Protein AF-A0A962WLV0-F1 (afdb_monomer_lite)

Foldseek 3Di:
DDDDDDDPPPPPVVVVVVVVVVVVVVVVVVPPDPPPPPPVVLVVLQVVLQVVLLVLQLVCQLCCCPPPNVQAAGQAGFAADQFQCLQGDPAADPPPWKGKWFHSCVNSVHPQRAGSQRHGKIKIAFPQRHPPPHDDDDALPGDGQADEPNAGFGMKIKHLPHADVPQPLPDRRQLLSRHFDPSRDPDRRYHYCPGPPMHMDTHHSLNSNLSRLVSLQVQLLVLQVLVCVQQVNDGFAADALVCLPDAGDPPDFKHFFFEDDDPVPDQDWHWFAKWKKWFKDQKDKDWPCVDPQNDPVNCVPPCNDDPPTDIDTDGDTKGKGADDLPDPDDFHQRIWIWTWDWDADPNWIKIKIKIWTATQGPSPFDFDFFDLRHQGKTKTFDAQFDDDPPAARIKIKMWMDTPPDDIIIMIMGDHRPMGTIIIIGNGRDGQYVVSVSGRPNCVRSPVSSQKMKGFADPPPVDAAAFEWEQDPVRDIDTPAHAGMKIKRWRDDPDDRDSCVLQVPPQLVCCRVHVPGHRYPYRSDPPISMDMDGSGGDD

Secondary structure (DSSP, 8-state):
---PPPPTTSHHHHHHHHHHHHHHHHHHHHS-------HHHHHHHHHHHHHHHHHHHHHHHHHHHHHT-TTS-TT-BPPPBSSTT-PPPSS--SSSS-EEEE--TTTTT----B-TTSPBPEEEE-GGGBSSS--SPPSTT----EEETTEEEEEEEEE--SPPTT-----TT-GGGT--GGGGSS-SSEE-TTSTT-EEEEEEHHHHHHHHHHHHHHHHHHHHHHHHHHTTT----BB-TT-TTS--BTT--EEEPPEE---SS-PPPEEEE-EEEEEEES-EEEE-TT-GGG-HHHHHHSTT--TT-PPP---SEEEEEE--TT--SSP-EEEEEEEEEEEEETTEEEEEEEEEEEE-SSS---EEPPPTTSS--EEEEEE-----TT--SEEEEEEEEETTS--EEEEEE--TT-EEEEEEE---PPEETTTTSS-HHHHHTTGGGTEEEEE----TTS--EEEEEE-TTS-EEEEEEEEEEEEEPPPPTTS---GGGG--HHHHHHHHHSSSPEE-S-SSTT---EEEEEEE--

Radius of gyration: 35.94 Å; chains: 1; bounding box: 141×57×92 Å

pLDDT: mean 72.16, std 17.82, range [29.64, 98.56]

Structure (mmCIF, N/CA/C/O backbone):
data_AF-A0A962WLV0-F1
#
_entry.id   AF-A0A962WLV0-F1
#
loop_
_atom_site.group_PDB
_atom_site.id
_atom_site.type_symbol
_atom_site.label_atom_id
_atom_site.label_alt_id
_atom_site.label_comp_id
_atom_site.label_asym_id
_atom_site.label_entity_id
_atom_site.label_seq_id
_atom_site.pdbx_PDB_ins_code
_atom_site.Cartn_x
_atom_site.Cartn_y
_atom_site.Cartn_z
_atom_site.occupancy
_atom_site.B_iso_or_equiv
_atom_site.auth_seq_id
_atom_site.auth_comp_id
_atom_site.auth_asym_id
_atom_site.auth_atom_id
_atom_site.pdbx_PDB_model_num
ATOM 1 N N . MET A 1 1 ? -96.298 24.823 37.515 1.00 37.72 1 MET A N 1
ATOM 2 C CA . MET A 1 1 ? -94.835 25.020 37.601 1.00 37.72 1 MET A CA 1
ATOM 3 C C . MET A 1 1 ? -94.176 23.671 37.362 1.00 37.72 1 MET A C 1
ATOM 5 O O . MET A 1 1 ? -94.519 22.716 38.044 1.00 37.72 1 MET A O 1
ATOM 9 N N . HIS A 1 2 ? -93.365 23.576 36.307 1.00 39.84 2 HIS A N 1
ATOM 10 C CA . HIS A 1 2 ? -92.730 22.348 35.822 1.00 39.84 2 HIS A CA 1
ATOM 11 C C . HIS A 1 2 ? -91.568 21.907 36.724 1.00 39.84 2 HIS A C 1
ATOM 13 O O . HIS A 1 2 ? -90.674 22.705 36.993 1.00 39.84 2 HIS A O 1
ATOM 19 N N . HIS A 1 3 ? -91.525 20.621 37.076 1.00 43.03 3 HIS A N 1
ATOM 20 C CA . HIS A 1 3 ? -90.285 19.920 37.406 1.00 43.03 3 HIS A CA 1
ATOM 21 C C . HIS A 1 3 ? -90.037 18.850 36.340 1.00 43.03 3 HIS A C 1
ATOM 23 O O . HIS A 1 3 ? -90.835 17.927 36.188 1.00 43.03 3 HIS A O 1
ATOM 29 N N . SER A 1 4 ? -88.936 18.993 35.603 1.00 46.16 4 SER A N 1
ATOM 30 C CA . SER A 1 4 ? -88.392 17.963 34.713 1.00 46.16 4 SER A CA 1
ATOM 31 C C . SER A 1 4 ? -87.218 17.273 35.418 1.00 46.16 4 SER A C 1
ATOM 33 O O . SER A 1 4 ? -86.371 17.979 35.970 1.00 46.16 4 SER A O 1
ATOM 35 N N . PRO A 1 5 ? -87.122 15.931 35.409 1.00 50.53 5 PRO A N 1
ATOM 36 C CA . PRO A 1 5 ? -85.975 15.225 35.963 1.00 50.53 5 PRO A CA 1
ATOM 37 C C . PRO A 1 5 ? -84.824 15.154 34.948 1.00 50.53 5 PRO A C 1
ATOM 39 O O . PRO A 1 5 ? -85.026 14.975 33.746 1.00 50.53 5 PRO A O 1
ATOM 42 N N . LEU A 1 6 ? -83.600 15.296 35.458 1.00 47.72 6 LEU A N 1
ATOM 43 C CA . LEU A 1 6 ? -82.354 15.182 34.704 1.00 47.72 6 LEU A CA 1
ATOM 44 C C . LEU A 1 6 ? -82.107 13.728 34.265 1.00 47.72 6 LEU A C 1
ATOM 46 O O . LEU A 1 6 ? -82.227 12.783 35.041 1.00 47.72 6 LEU A O 1
ATOM 50 N N . SER A 1 7 ? -81.767 13.585 32.986 1.00 49.84 7 SER A N 1
ATOM 51 C CA . SER A 1 7 ? -81.626 12.334 32.241 1.00 49.84 7 SER A CA 1
ATOM 52 C C . SER A 1 7 ? -80.330 11.568 32.553 1.00 49.84 7 SER A C 1
ATOM 54 O O . SER A 1 7 ? -79.231 12.123 32.573 1.00 49.84 7 SER A O 1
ATOM 56 N N . ALA A 1 8 ? -80.471 10.250 32.713 1.00 51.59 8 ALA A N 1
ATOM 57 C CA . ALA A 1 8 ? -79.469 9.243 33.074 1.00 51.59 8 ALA A CA 1
ATOM 58 C C . ALA A 1 8 ? -78.429 8.905 31.975 1.00 51.59 8 ALA A C 1
ATOM 60 O O . ALA A 1 8 ? -78.075 7.742 31.785 1.00 51.59 8 ALA A O 1
ATOM 61 N N . HIS A 1 9 ? -77.932 9.898 31.231 1.00 48.56 9 HIS A N 1
ATOM 62 C CA . HIS A 1 9 ? -76.993 9.675 30.115 1.00 48.56 9 HIS A CA 1
ATOM 63 C C . HIS A 1 9 ? -75.523 9.987 30.457 1.00 48.56 9 HIS A C 1
ATOM 65 O O . HIS A 1 9 ? -74.628 9.588 29.717 1.00 48.56 9 HIS A O 1
ATOM 71 N N . ALA A 1 10 ? -75.239 10.610 31.607 1.00 49.09 10 ALA A N 1
ATOM 72 C CA . ALA A 1 10 ? -73.872 10.980 32.000 1.00 49.09 10 ALA A CA 1
ATOM 73 C C . ALA A 1 10 ? -73.037 9.827 32.611 1.00 49.09 10 ALA A C 1
ATOM 75 O O . ALA A 1 10 ? -71.811 9.886 32.591 1.00 49.09 10 ALA A O 1
ATOM 76 N N . CYS A 1 11 ? -73.659 8.752 33.115 1.00 50.78 11 CYS A N 1
ATOM 77 C CA . CYS A 1 11 ? -72.945 7.676 33.833 1.00 50.78 11 CYS A CA 1
ATOM 78 C C . CYS A 1 11 ? -72.419 6.526 32.951 1.00 50.78 11 CYS A C 1
ATOM 80 O O . CYS A 1 11 ? -71.565 5.763 33.394 1.00 50.78 11 CYS A O 1
ATOM 82 N N . ARG A 1 12 ? -72.885 6.373 31.703 1.00 54.31 12 ARG A N 1
ATOM 83 C CA . ARG A 1 12 ? -72.469 5.240 30.845 1.00 54.31 12 ARG A CA 1
ATOM 84 C C . ARG A 1 12 ? -71.180 5.498 30.055 1.00 54.31 12 ARG A C 1
ATOM 86 O O . ARG A 1 12 ? -70.466 4.550 29.747 1.00 54.31 12 ARG A O 1
ATOM 93 N N . GLY A 1 13 ? -70.843 6.761 29.783 1.00 54.50 13 GLY A N 1
ATOM 94 C CA . GLY A 1 13 ? -69.621 7.127 29.052 1.00 54.50 13 GLY A CA 1
ATOM 95 C C . GLY A 1 13 ? -68.336 6.997 29.879 1.00 54.50 13 GLY A C 1
ATOM 96 O O . GLY A 1 13 ? -67.301 6.602 29.349 1.00 54.50 13 GLY A O 1
ATOM 97 N N . GLN A 1 14 ? -68.398 7.263 31.189 1.00 61.84 14 GLN A N 1
ATOM 98 C CA . GLN A 1 14 ? -67.221 7.215 32.068 1.00 61.84 14 GLN A CA 1
ATOM 99 C C . GLN A 1 14 ? -66.758 5.783 32.365 1.00 61.84 14 GLN A C 1
ATOM 101 O O . GLN A 1 14 ? -65.557 5.522 32.387 1.00 61.84 14 GLN A O 1
ATOM 106 N N . ALA A 1 15 ? -67.692 4.839 32.521 1.00 68.00 15 ALA A N 1
ATOM 107 C CA . ALA A 1 15 ? -67.359 3.432 32.744 1.00 68.00 15 ALA A CA 1
ATOM 108 C C . ALA A 1 15 ? -66.687 2.795 31.514 1.00 68.00 15 ALA A C 1
ATOM 110 O O . ALA A 1 15 ? -65.718 2.051 31.654 1.00 68.00 15 ALA A O 1
ATOM 111 N N . ALA A 1 16 ? -67.153 3.135 30.307 1.00 68.06 16 ALA A N 1
ATOM 112 C CA . ALA A 1 16 ? -66.555 2.652 29.065 1.00 68.06 16 ALA A CA 1
ATOM 113 C C . ALA A 1 16 ? -65.140 3.214 28.851 1.00 68.06 16 ALA A C 1
ATOM 115 O O . ALA A 1 16 ? -64.241 2.469 28.469 1.00 68.06 16 ALA A O 1
ATOM 116 N N . LEU A 1 17 ? -64.916 4.499 29.156 1.00 75.50 17 LEU A N 1
ATOM 117 C CA . LEU A 1 17 ? -63.596 5.124 29.041 1.00 75.50 17 LEU A CA 1
ATOM 118 C C . LEU A 1 17 ? -62.597 4.553 30.063 1.00 75.50 17 LEU A C 1
ATOM 120 O O . LEU A 1 17 ? -61.450 4.280 29.716 1.00 75.50 17 LEU A O 1
ATOM 124 N N . ALA A 1 18 ? -63.037 4.314 31.303 1.00 77.19 18 ALA A N 1
ATOM 125 C CA . ALA A 1 18 ? -62.211 3.695 32.340 1.00 77.19 18 ALA A CA 1
ATOM 126 C C . ALA A 1 18 ? -61.828 2.246 31.996 1.00 77.19 18 ALA A C 1
ATOM 128 O O . ALA A 1 18 ? -60.686 1.836 32.217 1.00 77.19 18 ALA A O 1
ATOM 129 N N . LEU A 1 19 ? -62.752 1.481 31.404 1.00 79.12 19 LEU A N 1
ATOM 130 C CA . LEU A 1 19 ? -62.482 0.124 30.928 1.00 79.12 19 LEU A CA 1
ATOM 131 C C . LEU A 1 19 ? -61.497 0.116 29.745 1.00 79.12 19 LEU A C 1
ATOM 133 O O . LEU A 1 19 ? -60.598 -0.717 29.689 1.00 79.12 19 LEU A O 1
ATOM 137 N N . LEU A 1 20 ? -61.616 1.073 28.821 1.00 80.25 20 LEU A N 1
ATOM 138 C CA . LEU A 1 20 ? -60.712 1.177 27.673 1.00 80.25 20 LEU A CA 1
ATOM 139 C C . LEU A 1 20 ? -59.297 1.596 28.096 1.00 80.25 20 LEU A C 1
ATOM 141 O O . LEU A 1 20 ? -58.317 1.053 27.596 1.00 80.25 20 LEU A O 1
ATOM 145 N N . LEU A 1 21 ? -59.178 2.513 29.061 1.00 80.94 21 LEU A N 1
ATOM 146 C CA . LEU A 1 21 ? -57.889 2.936 29.616 1.00 80.94 21 LEU A CA 1
ATOM 147 C C . LEU A 1 21 ? -57.216 1.831 30.438 1.00 80.94 21 LEU A C 1
ATOM 149 O O . LEU A 1 21 ? -55.998 1.683 30.365 1.00 80.94 21 LEU A O 1
ATOM 153 N N . THR A 1 22 ? -57.980 1.021 31.176 1.00 79.31 22 THR A N 1
ATOM 154 C CA . THR A 1 22 ? -57.431 -0.133 31.908 1.00 79.31 22 THR A CA 1
ATOM 155 C C . THR A 1 22 ? -57.009 -1.257 30.966 1.00 79.31 22 THR A C 1
ATOM 157 O O . THR A 1 22 ? -55.939 -1.828 31.162 1.00 79.31 22 THR A O 1
ATOM 160 N N . LEU A 1 23 ? -57.766 -1.520 29.896 1.00 78.25 23 LEU A N 1
ATOM 161 C CA . LEU A 1 23 ? -57.379 -2.476 28.854 1.00 78.25 23 LEU A CA 1
ATOM 162 C C . LEU A 1 23 ? -56.144 -2.009 28.066 1.00 78.25 23 LEU A C 1
ATOM 164 O O . LEU A 1 23 ? -55.234 -2.804 27.839 1.00 78.25 23 LEU A O 1
ATOM 168 N N . CYS A 1 24 ? -56.052 -0.722 27.716 1.00 74.62 24 CYS A N 1
ATOM 169 C CA . CYS A 1 24 ? -54.856 -0.155 27.085 1.00 74.62 24 CYS A CA 1
ATOM 170 C C . CYS A 1 24 ? -53.642 -0.160 28.030 1.00 74.62 24 CYS A C 1
ATOM 172 O O . CYS A 1 24 ? -52.539 -0.503 27.608 1.00 74.62 24 CYS A O 1
ATOM 174 N N . GLY A 1 25 ? -53.833 0.157 29.314 1.00 72.00 25 GLY A N 1
ATOM 175 C CA . GLY A 1 25 ? -52.780 0.078 30.331 1.00 72.00 25 GLY A CA 1
ATOM 176 C C . GLY A 1 25 ? -52.284 -1.352 30.569 1.00 72.00 25 GLY A C 1
ATOM 177 O O . GLY A 1 25 ? -51.081 -1.573 30.700 1.00 72.00 25 GLY A O 1
ATOM 178 N N . ALA A 1 26 ? -53.184 -2.339 30.547 1.00 70.12 26 ALA A N 1
ATOM 179 C CA . ALA A 1 26 ? -52.838 -3.756 30.640 1.00 70.12 26 ALA A CA 1
ATOM 180 C C . ALA A 1 26 ? -52.124 -4.269 29.374 1.00 70.12 26 ALA A C 1
ATOM 182 O O . ALA A 1 26 ? -51.182 -5.054 29.481 1.00 70.12 26 ALA A O 1
ATOM 183 N N . ALA A 1 27 ? -52.499 -3.782 28.186 1.00 68.50 27 ALA A N 1
ATOM 184 C CA . ALA A 1 27 ? -51.814 -4.102 26.932 1.00 68.50 27 ALA A CA 1
ATOM 185 C C . ALA A 1 27 ? -50.368 -3.566 26.897 1.00 68.50 27 ALA A C 1
ATOM 187 O O . ALA A 1 27 ? -49.474 -4.244 26.395 1.00 68.50 27 ALA A O 1
ATOM 188 N N . LEU A 1 28 ? -50.105 -2.402 27.504 1.00 64.44 28 LEU A N 1
ATOM 189 C CA . LEU A 1 28 ? -48.751 -1.855 27.687 1.00 64.44 28 LEU A CA 1
ATOM 190 C C . LEU A 1 28 ? -47.874 -2.697 28.634 1.00 64.44 28 LEU A C 1
ATOM 192 O O . LEU A 1 28 ? -46.655 -2.708 28.479 1.00 64.44 28 LEU A O 1
ATOM 196 N N . LEU A 1 29 ? -48.470 -3.437 29.578 1.00 63.16 29 LEU A N 1
ATOM 197 C CA . LEU A 1 29 ? -47.759 -4.377 30.462 1.00 63.16 29 LEU A CA 1
ATOM 198 C C . LEU A 1 29 ? -47.450 -5.727 29.790 1.00 63.16 29 LEU A C 1
ATOM 200 O O . LEU A 1 29 ? -46.587 -6.458 30.277 1.00 63.16 29 LEU A O 1
ATOM 204 N N . LEU A 1 30 ? -48.141 -6.038 28.689 1.00 61.53 30 LEU A N 1
ATOM 205 C CA . LEU A 1 30 ? -47.945 -7.228 27.854 1.00 61.53 30 LEU A CA 1
ATOM 206 C C . LEU A 1 30 ? -47.001 -6.978 26.669 1.00 61.53 30 LEU A C 1
ATOM 208 O O . LEU A 1 30 ? -46.592 -7.933 26.008 1.00 61.53 30 LEU A O 1
ATOM 212 N N . LEU A 1 31 ? -46.623 -5.720 26.405 1.00 63.72 31 LEU A N 1
ATOM 213 C CA . LEU A 1 31 ? -45.513 -5.432 25.504 1.00 63.72 31 LEU A CA 1
ATOM 214 C C . LEU A 1 31 ? -44.253 -6.104 26.065 1.00 63.72 31 LEU A C 1
ATOM 216 O O . LEU A 1 31 ? -43.984 -5.982 27.266 1.00 63.72 31 LEU A O 1
ATOM 220 N N . PRO A 1 32 ? -43.461 -6.803 25.234 1.00 50.47 32 PRO A N 1
ATOM 221 C CA . PRO A 1 32 ? -42.192 -7.346 25.680 1.00 50.47 32 PRO A CA 1
ATOM 222 C C . PRO A 1 32 ? -41.352 -6.192 26.227 1.00 50.47 32 PRO A C 1
ATOM 224 O O . PRO A 1 32 ? -40.926 -5.305 25.486 1.00 50.47 32 PRO A O 1
ATOM 227 N N . ARG A 1 33 ? -41.127 -6.185 27.547 1.00 55.44 33 ARG A N 1
ATOM 228 C CA . ARG A 1 33 ? -40.109 -5.324 28.157 1.00 55.44 33 ARG A CA 1
ATOM 229 C C . ARG A 1 33 ? -38.810 -5.600 27.401 1.00 55.44 33 ARG A C 1
ATOM 231 O O . ARG A 1 33 ? -38.558 -6.786 27.153 1.00 55.44 33 ARG A O 1
ATOM 238 N N . PRO A 1 34 ? -38.000 -4.586 27.028 1.00 52.34 34 PRO A N 1
ATOM 239 C CA . PRO A 1 34 ? -36.676 -4.848 26.484 1.00 52.34 34 PRO A CA 1
ATOM 240 C C . PRO A 1 34 ? -36.001 -5.751 27.499 1.00 52.34 34 PRO A C 1
ATOM 242 O O . PRO A 1 34 ? -35.768 -5.359 28.643 1.00 52.34 34 PRO A O 1
ATOM 245 N N . SER A 1 35 ? -35.862 -7.022 27.132 1.00 49.97 35 SER A N 1
ATOM 246 C CA . SER A 1 35 ? -35.383 -8.016 28.065 1.00 49.97 35 SER A CA 1
ATOM 247 C C . SER A 1 35 ? -34.015 -7.522 28.495 1.00 49.97 35 SER A C 1
ATOM 249 O O . SER A 1 35 ? -33.242 -7.070 27.643 1.00 49.97 35 SER A O 1
ATOM 251 N N . ALA A 1 36 ? -33.728 -7.575 29.795 1.00 55.38 36 ALA A N 1
ATOM 252 C CA . ALA A 1 36 ? -32.352 -7.650 30.240 1.00 55.38 36 ALA A CA 1
ATOM 253 C C . ALA A 1 36 ? -31.774 -8.856 29.498 1.00 55.38 36 ALA A C 1
ATOM 255 O O . ALA A 1 36 ? -32.025 -10.009 29.845 1.00 55.38 36 ALA A O 1
ATOM 256 N N . GLN A 1 37 ? -31.178 -8.587 28.343 1.00 62.06 37 GLN A N 1
ATOM 257 C CA . GLN A 1 37 ? -30.605 -9.609 27.503 1.00 62.06 37 GLN A CA 1
ATOM 258 C C . GLN A 1 37 ? -29.544 -10.263 28.361 1.00 62.06 37 GLN A C 1
ATOM 260 O O . GLN A 1 37 ? -28.752 -9.563 28.993 1.00 62.06 37 GLN A O 1
ATOM 265 N N . GLY A 1 38 ? -29.573 -11.594 28.431 1.00 73.06 38 GLY A N 1
ATOM 266 C CA . GLY A 1 38 ? -28.590 -12.321 29.218 1.00 73.06 38 GLY A CA 1
ATOM 267 C C . GLY A 1 38 ? -27.175 -11.851 28.852 1.00 73.06 38 GLY A C 1
ATOM 268 O O . GLY A 1 38 ? -26.942 -11.473 27.698 1.00 73.06 38 GLY A O 1
ATOM 269 N N . PRO A 1 39 ? -26.225 -11.876 29.799 1.00 81.19 39 PRO A N 1
ATOM 270 C CA . PRO A 1 39 ? -24.886 -11.305 29.624 1.00 81.19 39 PRO A CA 1
ATOM 271 C C . PRO A 1 39 ? -24.182 -11.773 28.339 1.00 81.19 39 PRO A C 1
ATOM 273 O O . PRO A 1 39 ? -23.477 -10.994 27.706 1.00 81.19 39 PRO A O 1
ATOM 276 N N . ALA A 1 40 ? -24.448 -13.000 27.879 1.00 85.50 40 ALA A N 1
ATOM 277 C CA . ALA A 1 40 ? -23.932 -13.528 26.615 1.00 85.50 40 ALA A CA 1
ATOM 278 C C . ALA A 1 40 ? -24.432 -12.779 25.358 1.00 85.50 40 ALA A C 1
ATOM 280 O O . ALA A 1 40 ? -23.666 -12.556 24.419 1.00 85.50 40 ALA A O 1
ATOM 281 N N . VAL A 1 41 ? -25.706 -12.378 25.319 1.00 88.38 41 VAL A N 1
ATOM 282 C CA . VAL A 1 41 ? -26.289 -11.641 24.183 1.00 88.38 41 VAL A CA 1
ATOM 283 C C . VAL A 1 41 ? -25.765 -10.207 24.157 1.00 88.38 41 VAL A C 1
ATOM 285 O O . VAL A 1 41 ? -25.411 -9.706 23.090 1.00 88.38 41 VAL A O 1
ATOM 288 N N . ALA A 1 42 ? -25.660 -9.570 25.326 1.00 89.25 42 ALA A N 1
ATOM 289 C CA . ALA A 1 42 ? -25.064 -8.244 25.460 1.00 89.25 42 ALA A CA 1
ATOM 290 C C . ALA A 1 42 ? -23.600 -8.246 24.986 1.00 89.25 42 ALA A C 1
ATOM 292 O O . ALA A 1 42 ? -23.222 -7.478 24.106 1.00 89.25 42 ALA A O 1
ATOM 293 N N . GLU A 1 43 ? -22.799 -9.189 25.473 1.00 91.12 43 GLU A N 1
ATOM 294 C CA . GLU A 1 43 ? -21.407 -9.354 25.055 1.00 91.12 43 GLU A CA 1
ATOM 295 C C . GLU A 1 43 ? -21.281 -9.580 23.535 1.00 91.12 43 GLU A C 1
ATOM 297 O O . GLU A 1 43 ? -20.427 -8.982 22.882 1.00 91.12 43 GLU A O 1
ATOM 302 N N . THR A 1 44 ? -22.173 -10.376 22.937 1.00 95.19 44 THR A N 1
ATOM 303 C CA . THR A 1 44 ? -22.193 -10.600 21.480 1.00 95.19 44 THR A CA 1
ATOM 304 C C . THR A 1 44 ? -22.456 -9.306 20.703 1.00 95.19 44 THR A C 1
ATOM 306 O O . THR A 1 44 ? -21.781 -9.045 19.708 1.00 95.19 44 THR A O 1
ATOM 309 N N . ARG A 1 45 ? -23.394 -8.464 21.158 1.00 95.44 45 ARG A N 1
ATOM 310 C CA . ARG A 1 45 ? -23.675 -7.163 20.525 1.00 95.44 45 ARG A CA 1
ATOM 311 C C . ARG A 1 45 ? -22.502 -6.199 20.644 1.00 95.44 45 ARG A C 1
ATOM 313 O O . ARG A 1 45 ? -22.140 -5.574 19.652 1.00 95.44 45 ARG A O 1
ATOM 320 N N . THR A 1 46 ? -21.885 -6.118 21.822 1.00 97.12 46 THR A N 1
ATOM 321 C CA . THR A 1 46 ? -20.691 -5.290 22.030 1.00 97.12 46 THR A CA 1
ATOM 322 C C . THR A 1 46 ? -19.556 -5.727 21.105 1.00 97.12 46 THR A C 1
ATOM 324 O O . THR A 1 46 ? -18.974 -4.892 20.418 1.00 97.12 46 THR A O 1
ATOM 327 N N . ARG A 1 47 ? -19.287 -7.036 20.999 1.00 97.00 47 ARG A N 1
ATOM 328 C CA . ARG A 1 47 ? -18.275 -7.564 20.068 1.00 97.00 47 ARG A CA 1
ATOM 329 C C . ARG A 1 47 ? -18.599 -7.269 18.607 1.00 97.00 47 ARG A C 1
ATOM 331 O O . ARG A 1 47 ? -17.683 -6.966 17.853 1.00 97.00 47 ARG A O 1
ATOM 338 N N . ALA A 1 48 ? -19.868 -7.341 18.208 1.00 97.75 48 ALA A N 1
ATOM 339 C CA . ALA A 1 48 ? -20.279 -7.011 16.845 1.00 97.75 48 ALA A CA 1
ATOM 340 C C . ALA A 1 48 ? -20.022 -5.530 16.517 1.00 97.75 48 ALA A C 1
ATOM 342 O O . ALA A 1 48 ? -19.425 -5.238 15.485 1.00 97.75 48 ALA A O 1
ATOM 343 N N . ALA A 1 49 ? -20.387 -4.611 17.418 1.00 98.19 49 ALA A N 1
ATOM 344 C CA . ALA A 1 49 ? -20.129 -3.179 17.244 1.00 98.19 49 ALA A CA 1
ATOM 345 C C . ALA A 1 49 ? -18.622 -2.864 17.190 1.00 98.19 49 ALA A C 1
ATOM 347 O O . ALA A 1 49 ? -18.167 -2.103 16.339 1.00 98.19 49 ALA A O 1
ATOM 348 N N . LEU A 1 50 ? -17.836 -3.494 18.067 1.00 98.56 50 LEU A N 1
ATOM 349 C CA . LEU A 1 50 ? -16.376 -3.397 18.083 1.00 98.56 50 LEU A CA 1
ATOM 350 C C . LEU A 1 50 ? -15.741 -3.929 16.788 1.00 98.56 50 LEU A C 1
ATOM 352 O O . LEU A 1 50 ? -14.849 -3.288 16.231 1.00 98.56 50 LEU A O 1
ATOM 356 N N . ALA A 1 51 ? -16.214 -5.072 16.286 1.00 98.31 51 ALA A N 1
ATOM 357 C CA . ALA A 1 51 ? -15.751 -5.647 15.028 1.00 98.31 51 ALA A CA 1
ATOM 358 C C . ALA A 1 51 ? -16.098 -4.747 13.832 1.00 98.31 51 ALA A C 1
ATOM 360 O O . ALA A 1 51 ? -15.233 -4.494 12.998 1.00 98.31 51 ALA A O 1
ATOM 361 N N . GLU A 1 52 ? -17.316 -4.203 13.771 1.00 98.44 52 GLU A N 1
ATOM 362 C CA . GLU A 1 52 ? -17.718 -3.278 12.705 1.00 98.44 52 GLU A CA 1
ATOM 363 C C . GLU A 1 52 ? -16.867 -2.000 12.714 1.00 98.44 52 GLU A C 1
ATOM 365 O O . GLU A 1 52 ? -16.362 -1.588 11.670 1.00 98.44 52 GLU A O 1
ATOM 370 N N . ALA A 1 53 ? -16.623 -1.414 13.891 1.00 98.56 53 ALA A N 1
ATOM 371 C CA . ALA A 1 53 ? -15.761 -0.242 14.030 1.00 98.56 53 ALA A CA 1
ATOM 372 C C . ALA A 1 53 ? -14.323 -0.524 13.564 1.00 98.56 53 ALA A C 1
ATOM 374 O O . ALA A 1 53 ? -13.723 0.282 12.846 1.00 98.56 53 ALA A O 1
ATOM 375 N N . ARG A 1 54 ? -13.778 -1.685 13.945 1.00 98.44 54 ARG A N 1
ATOM 376 C CA . ARG A 1 54 ? -12.445 -2.139 13.540 1.00 98.44 54 ARG A CA 1
ATOM 377 C C . ARG A 1 54 ? -12.332 -2.281 12.022 1.00 98.44 54 ARG A C 1
ATOM 379 O O . ARG A 1 54 ? -11.394 -1.750 11.427 1.00 98.44 54 ARG A O 1
ATOM 386 N N . GLU A 1 55 ? -13.283 -2.966 11.393 1.00 98.06 55 GLU A N 1
ATOM 387 C CA . GLU A 1 55 ? -13.285 -3.162 9.941 1.00 98.06 55 GLU A CA 1
ATOM 388 C C . GLU A 1 55 ? -13.506 -1.846 9.184 1.00 98.06 55 GLU A C 1
ATOM 390 O O . GLU A 1 55 ? -12.861 -1.610 8.162 1.00 98.06 55 GLU A O 1
ATOM 395 N N . ALA A 1 56 ? -14.335 -0.937 9.706 1.00 98.31 56 ALA A N 1
ATOM 396 C CA . ALA A 1 56 ? -14.529 0.386 9.116 1.00 98.31 56 ALA A CA 1
ATOM 397 C C . ALA A 1 56 ? -13.237 1.223 9.121 1.00 98.31 56 ALA A C 1
ATOM 399 O O . ALA A 1 56 ? -12.923 1.882 8.128 1.00 98.31 56 ALA A O 1
ATOM 400 N N . LEU A 1 57 ? -12.451 1.163 10.201 1.00 98.44 57 LEU A N 1
ATOM 401 C CA . LEU A 1 57 ? -11.142 1.820 10.289 1.00 98.44 57 LEU A CA 1
ATOM 402 C C . LEU A 1 57 ? -10.132 1.220 9.297 1.00 98.44 57 LEU A C 1
ATOM 404 O O . LEU A 1 57 ? -9.469 1.966 8.572 1.00 98.44 57 LEU A O 1
ATOM 408 N N . LEU A 1 58 ? -10.047 -0.112 9.202 1.00 97.56 58 LEU A N 1
ATOM 409 C CA . LEU A 1 58 ? -9.193 -0.785 8.213 1.00 97.56 58 LEU A CA 1
ATOM 410 C C . LEU A 1 58 ? -9.605 -0.433 6.773 1.00 97.56 58 LEU A C 1
ATOM 412 O O . LEU A 1 58 ? -8.751 -0.130 5.934 1.00 97.56 58 LEU A O 1
ATOM 416 N N . GLY A 1 59 ? -10.910 -0.405 6.495 1.00 96.62 59 GLY A N 1
ATOM 417 C CA . GLY A 1 59 ? -11.469 0.004 5.209 1.00 96.62 59 GLY A CA 1
ATOM 418 C C . GLY A 1 59 ? -11.161 1.463 4.864 1.00 96.62 59 GLY A C 1
ATOM 419 O O . GLY A 1 59 ? -10.747 1.751 3.738 1.00 96.62 59 GLY A O 1
ATOM 420 N N . TYR A 1 60 ? -11.285 2.378 5.832 1.00 97.12 60 TYR A N 1
ATOM 421 C CA . TYR A 1 60 ? -10.894 3.780 5.669 1.00 97.12 60 TYR A CA 1
ATOM 422 C C . TYR A 1 60 ? -9.412 3.901 5.304 1.00 97.12 60 TYR A C 1
ATOM 424 O O . TYR A 1 60 ? -9.072 4.574 4.331 1.00 97.12 60 TYR A O 1
ATOM 432 N N . ALA A 1 61 ? -8.534 3.209 6.035 1.00 95.50 61 ALA A N 1
ATOM 433 C CA . ALA A 1 61 ? -7.099 3.256 5.783 1.00 95.50 61 ALA A CA 1
ATOM 434 C C . ALA A 1 61 ? -6.727 2.731 4.388 1.00 95.50 61 ALA A C 1
ATOM 436 O O . ALA A 1 61 ? -5.873 3.318 3.722 1.00 95.50 61 ALA A O 1
ATOM 437 N N . ALA A 1 62 ? -7.379 1.664 3.917 1.00 94.19 62 ALA A N 1
ATOM 438 C CA . ALA A 1 62 ? -7.180 1.125 2.571 1.00 94.19 62 ALA A CA 1
ATOM 439 C C . ALA A 1 62 ? -7.655 2.087 1.471 1.00 94.19 62 ALA A C 1
ATOM 441 O O . ALA A 1 62 ? -7.023 2.198 0.419 1.00 94.19 62 ALA A O 1
ATOM 442 N N . ALA A 1 63 ? -8.785 2.757 1.709 1.00 94.56 63 ALA A N 1
ATOM 443 C CA . ALA A 1 63 ? -9.452 3.631 0.750 1.00 94.56 63 ALA A CA 1
ATOM 444 C C . ALA A 1 63 ? -8.971 5.090 0.806 1.00 94.56 63 ALA A C 1
ATOM 446 O O . ALA A 1 63 ? -9.429 5.906 0.006 1.00 94.56 63 ALA A O 1
ATOM 447 N N . TYR A 1 64 ? -8.058 5.428 1.720 1.00 93.88 64 TYR A N 1
ATOM 448 C CA . TYR A 1 64 ? -7.533 6.780 1.904 1.00 93.88 64 TYR A CA 1
ATOM 449 C C . TYR A 1 64 ? -7.100 7.481 0.597 1.00 93.88 64 TYR A C 1
ATOM 451 O O . TYR A 1 64 ? -7.600 8.586 0.346 1.00 93.88 64 TYR A O 1
ATOM 459 N N . PRO A 1 65 ? -6.257 6.872 -0.270 1.00 91.25 65 PRO A N 1
ATOM 460 C CA . PRO A 1 65 ? -5.870 7.490 -1.542 1.00 91.25 65 PRO A CA 1
ATOM 461 C C . PRO A 1 65 ? -7.061 7.770 -2.472 1.00 91.25 65 PRO A C 1
ATOM 463 O O . PRO A 1 65 ? -7.038 8.741 -3.219 1.00 91.25 65 PRO A O 1
ATOM 466 N N . ASP A 1 66 ? -8.123 6.963 -2.417 1.00 91.06 66 ASP A N 1
ATOM 467 C CA . ASP A 1 66 ? -9.275 7.090 -3.322 1.00 91.06 66 ASP A CA 1
ATOM 468 C C . ASP A 1 66 ? -10.333 8.076 -2.811 1.00 91.06 66 ASP A C 1
ATOM 470 O O . ASP A 1 66 ? -11.061 8.687 -3.593 1.00 91.06 66 ASP A O 1
ATOM 474 N N . ARG A 1 67 ? -10.491 8.167 -1.487 1.00 90.50 67 ARG A N 1
ATOM 475 C CA . ARG A 1 67 ? -11.628 8.846 -0.845 1.00 90.50 67 ARG A CA 1
ATOM 476 C C . ARG A 1 67 ? -11.259 10.154 -0.174 1.00 90.50 67 ARG A C 1
ATOM 478 O O . ARG A 1 67 ? -12.140 10.986 0.014 1.00 90.50 67 ARG A O 1
ATOM 485 N N . VAL A 1 68 ? -10.000 10.305 0.227 1.00 90.62 68 VAL A N 1
ATOM 486 C CA . VAL A 1 68 ? -9.559 11.438 1.040 1.00 90.62 68 VAL A CA 1
ATOM 487 C C . VAL A 1 68 ? -8.539 12.262 0.280 1.00 90.62 68 VAL A C 1
ATOM 489 O O . VAL A 1 68 ? -8.760 13.451 0.069 1.00 90.62 68 VAL A O 1
ATOM 492 N N . ASN A 1 69 ? -7.421 11.658 -0.133 1.00 88.06 69 ASN A N 1
ATOM 493 C CA . ASN A 1 69 ? -6.397 12.387 -0.871 1.00 88.06 69 ASN A CA 1
ATOM 494 C C . ASN A 1 69 ? -5.447 11.450 -1.635 1.00 88.06 69 ASN A C 1
ATOM 496 O O . ASN A 1 69 ? -4.616 10.780 -1.026 1.00 88.06 69 ASN A O 1
ATOM 500 N N . ALA A 1 70 ? -5.514 11.492 -2.968 1.00 86.12 70 ALA A N 1
ATOM 501 C CA . ALA A 1 70 ? -4.709 10.668 -3.874 1.00 86.12 70 ALA A CA 1
ATOM 502 C C . ALA A 1 70 ? -3.200 10.958 -3.836 1.00 86.12 70 ALA A C 1
ATOM 504 O O . ALA A 1 70 ? -2.407 10.141 -4.306 1.00 86.12 70 ALA A O 1
ATOM 505 N N . ALA A 1 71 ? -2.781 12.096 -3.273 1.00 83.44 71 ALA A N 1
ATOM 506 C CA . ALA A 1 71 ? -1.367 12.393 -3.076 1.00 83.44 71 ALA A CA 1
ATOM 507 C C . ALA A 1 71 ? -0.738 11.534 -1.967 1.00 83.44 71 ALA A C 1
ATOM 509 O O . ALA A 1 71 ? 0.483 11.374 -1.951 1.00 83.44 71 ALA A O 1
ATOM 510 N N . PHE A 1 72 ? -1.547 10.965 -1.075 1.00 84.62 72 PHE A N 1
ATOM 511 C CA . PHE A 1 72 ? -1.084 10.179 0.061 1.00 84.62 72 PHE A CA 1
ATOM 512 C C . PHE A 1 72 ? -1.516 8.722 -0.081 1.00 84.62 72 PHE A C 1
ATOM 514 O O . PHE A 1 72 ? -2.606 8.426 -0.567 1.00 84.62 72 PHE A O 1
ATOM 521 N N . GLY A 1 73 ? -0.642 7.809 0.337 1.00 88.25 73 GLY A N 1
ATOM 522 C CA . GLY A 1 73 ? -0.897 6.376 0.263 1.00 88.25 73 GLY A CA 1
ATOM 523 C C . GLY A 1 73 ? -1.937 5.877 1.272 1.00 88.25 73 GLY A C 1
ATOM 524 O O . GLY A 1 73 ? -2.499 6.656 2.046 1.00 88.25 73 GLY A O 1
ATOM 525 N N . PRO A 1 74 ? -2.215 4.563 1.271 1.00 91.94 74 PRO A N 1
ATOM 526 C CA . PRO A 1 74 ? -3.064 3.932 2.274 1.00 91.94 74 PRO A CA 1
ATOM 527 C C . PRO A 1 74 ? -2.378 3.904 3.650 1.00 91.94 74 PRO A C 1
ATOM 529 O O . PRO A 1 74 ? -1.153 3.952 3.739 1.00 91.94 74 PRO A O 1
ATOM 532 N N . GLY A 1 75 ? -3.168 3.771 4.719 1.00 91.38 75 GLY A N 1
ATOM 533 C CA . GLY A 1 75 ? -2.678 3.582 6.095 1.00 91.38 75 GLY A CA 1
ATOM 534 C C . GLY A 1 75 ? -2.993 4.705 7.075 1.00 91.38 75 GLY A C 1
ATOM 535 O O . GLY A 1 75 ? -2.938 4.478 8.280 1.00 91.38 75 GLY A O 1
ATOM 536 N N . TYR A 1 76 ? -3.394 5.881 6.589 1.00 93.38 76 TYR A N 1
ATOM 537 C CA . TYR A 1 76 ? -3.860 6.953 7.467 1.00 93.38 76 TYR A CA 1
ATOM 538 C C . TYR A 1 76 ? -5.255 6.654 8.011 1.00 93.38 76 TYR A C 1
ATOM 540 O O . TYR A 1 76 ? -6.155 6.251 7.273 1.00 93.38 76 TYR A O 1
ATOM 548 N N . LEU A 1 77 ? -5.449 6.948 9.290 1.00 95.44 77 LEU A N 1
ATOM 549 C CA . LEU A 1 77 ? -6.708 6.792 10.004 1.00 95.44 77 LEU A CA 1
ATOM 550 C C . LEU A 1 77 ? -7.291 8.154 10.408 1.00 95.44 77 LEU A C 1
ATOM 552 O O . LEU A 1 77 ? -6.540 9.121 10.600 1.00 95.44 77 LEU A O 1
ATOM 556 N N . PRO A 1 78 ? -8.630 8.262 10.520 1.00 96.06 78 PRO A N 1
ATOM 557 C CA . PRO A 1 78 ? -9.274 9.503 10.916 1.00 96.06 78 PRO A CA 1
ATOM 558 C C . PRO A 1 78 ? -8.925 9.825 12.368 1.00 96.06 78 PRO A C 1
ATOM 560 O O . PRO A 1 78 ? -8.722 8.929 13.187 1.00 96.06 78 PRO A O 1
ATOM 563 N N . CYS A 1 79 ? -8.880 11.111 12.694 1.00 94.81 79 CYS A N 1
ATOM 564 C CA . CYS A 1 79 ? -8.708 11.565 14.066 1.00 94.81 79 CYS A CA 1
ATOM 565 C C . CYS A 1 79 ? -9.968 11.275 14.884 1.00 94.81 79 CYS A C 1
ATOM 567 O O . CYS A 1 79 ? -11.070 11.322 14.327 1.00 94.81 79 CYS A O 1
ATOM 569 N N . PRO A 1 80 ? -9.840 11.027 16.199 1.00 95.00 80 PRO A N 1
ATOM 570 C CA . PRO A 1 80 ? -11.005 10.868 17.052 1.00 95.00 80 PRO A CA 1
ATOM 571 C C . PRO A 1 80 ? -11.966 12.060 16.961 1.00 95.00 80 PRO A C 1
ATOM 573 O O . PRO A 1 80 ? -11.559 13.214 16.768 1.00 95.00 80 PRO A O 1
ATOM 576 N N . ALA A 1 81 ? -13.259 11.778 17.097 1.00 93.62 81 ALA A N 1
ATOM 577 C CA . ALA A 1 81 ? -14.276 12.807 17.236 1.00 93.62 81 ALA A CA 1
ATOM 578 C C . ALA A 1 81 ? -14.185 13.443 18.634 1.00 93.62 81 ALA A C 1
ATOM 580 O O . ALA A 1 81 ? -13.928 12.759 19.628 1.00 93.62 81 ALA A O 1
ATOM 581 N N . ARG A 1 82 ? -14.390 14.762 18.707 1.00 89.00 82 ARG A N 1
ATOM 582 C CA . ARG A 1 82 ? -14.407 15.519 19.975 1.00 89.00 82 ARG A CA 1
ATOM 583 C C . ARG A 1 82 ? -15.742 15.437 20.705 1.00 89.00 82 ARG A C 1
ATOM 585 O O . ARG A 1 82 ? -15.800 15.737 21.888 1.00 89.00 82 ARG A O 1
ATOM 592 N N . ASP A 1 83 ? -16.805 15.065 20.001 1.00 83.19 83 ASP A N 1
ATOM 593 C CA . ASP A 1 83 ? -18.159 15.021 20.536 1.00 83.19 83 ASP A CA 1
ATOM 594 C C . ASP A 1 83 ? -18.937 13.798 20.020 1.00 83.19 83 ASP A C 1
ATOM 596 O O . ASP A 1 83 ? -18.432 12.965 19.262 1.00 83.19 83 ASP A O 1
ATOM 600 N N . GLY A 1 84 ? -20.193 13.681 20.456 1.00 80.94 84 GLY A N 1
ATOM 601 C CA . GLY A 1 84 ? -21.083 12.579 20.092 1.00 80.94 84 GLY A CA 1
ATOM 602 C C . GLY A 1 84 ? -21.608 12.605 18.651 1.00 80.94 84 GLY A C 1
ATOM 603 O O . GLY A 1 84 ? -22.374 11.714 18.296 1.00 80.94 84 GLY A O 1
ATOM 604 N N . ARG A 1 85 ? -21.234 13.584 17.811 1.00 88.62 85 ARG A N 1
ATOM 605 C CA . ARG A 1 85 ? -21.699 13.652 16.411 1.00 88.62 85 ARG A CA 1
ATOM 606 C C . ARG A 1 85 ? -20.959 12.689 15.486 1.00 88.62 85 ARG A C 1
ATOM 608 O O . ARG A 1 85 ? -21.338 12.551 14.328 1.00 88.62 85 ARG A O 1
ATOM 615 N N . GLY A 1 86 ? -19.880 12.068 15.966 1.00 92.19 86 GLY A N 1
ATOM 616 C CA . GLY A 1 86 ? -19.131 11.066 15.207 1.00 92.19 86 GLY A CA 1
ATOM 617 C C . GLY A 1 86 ? -18.362 11.624 14.010 1.00 92.19 86 GLY A C 1
ATOM 618 O O . GLY A 1 86 ? -17.983 10.859 13.127 1.00 92.19 86 GLY A O 1
ATOM 619 N N . VAL A 1 87 ? -18.122 12.934 13.943 1.00 95.62 87 VAL A N 1
ATOM 620 C CA . VAL A 1 87 ? -17.298 13.544 12.890 1.00 95.62 87 VAL A CA 1
ATOM 621 C C . VAL A 1 87 ? -15.852 13.617 13.369 1.00 95.62 87 VAL A C 1
ATOM 623 O O . VAL A 1 87 ? -15.576 14.161 14.439 1.00 95.62 87 VAL A O 1
ATOM 626 N N . ALA A 1 88 ? -14.926 13.070 12.580 1.00 95.19 88 ALA A N 1
ATOM 627 C CA . ALA A 1 88 ? -13.498 13.131 12.862 1.00 95.19 88 ALA A CA 1
ATOM 628 C C . ALA A 1 88 ? -13.038 14.580 13.042 1.00 95.19 88 ALA A C 1
ATOM 630 O O . ALA A 1 88 ? -13.391 15.462 12.254 1.00 95.19 88 ALA A O 1
ATOM 631 N N . SER A 1 89 ? -12.224 14.823 14.069 1.00 92.81 89 SER A N 1
ATOM 632 C CA . SER A 1 89 ? -11.640 16.148 14.275 1.00 92.81 89 SER A CA 1
ATOM 633 C C . SER A 1 89 ? -10.784 16.545 13.074 1.00 92.81 89 SER A C 1
ATOM 635 O O . SER A 1 89 ? -10.002 15.711 12.626 1.00 92.81 89 SER A O 1
ATOM 637 N N . PRO A 1 90 ? -10.833 17.811 12.610 1.00 89.44 90 PRO A N 1
ATOM 638 C CA . PRO A 1 90 ? -10.067 18.259 11.446 1.00 89.44 90 PRO A CA 1
ATOM 639 C C . PRO A 1 90 ? -8.559 18.068 11.627 1.00 89.44 90 PRO A C 1
ATOM 641 O O . PRO A 1 90 ? -7.854 17.858 10.645 1.00 89.44 90 PRO A O 1
ATOM 644 N N . ALA A 1 91 ? -8.082 18.119 12.871 1.00 89.12 91 ALA A N 1
ATOM 645 C CA . ALA A 1 91 ? -6.738 17.745 13.274 1.00 89.12 91 ALA A CA 1
ATOM 646 C C . ALA A 1 91 ? -6.796 16.916 14.561 1.00 89.12 91 ALA A C 1
ATOM 648 O O . ALA A 1 91 ? -7.582 17.205 15.475 1.00 89.12 91 ALA A O 1
ATOM 649 N N . CYS A 1 92 ? -5.928 15.914 14.634 1.00 87.69 92 CYS A N 1
ATOM 650 C CA . CYS A 1 92 ? -5.606 15.216 15.868 1.00 87.69 92 CYS A CA 1
ATOM 651 C C . CYS A 1 92 ? -4.927 16.211 16.819 1.00 87.69 92 CYS A C 1
ATOM 653 O O . CYS A 1 92 ? -4.465 17.271 16.385 1.00 87.69 92 CYS A O 1
ATOM 655 N N . ALA A 1 93 ? -4.912 15.910 18.120 1.00 71.31 93 ALA A N 1
ATOM 656 C CA . ALA A 1 93 ? -4.282 16.784 19.106 1.00 71.31 93 ALA A CA 1
ATOM 657 C C . ALA A 1 93 ? -2.868 17.204 18.653 1.00 71.31 93 ALA A C 1
ATOM 659 O O . ALA A 1 93 ? -2.120 16.392 18.112 1.00 71.31 93 ALA A O 1
ATOM 660 N N . GLN A 1 94 ? -2.541 18.489 18.839 1.00 56.59 94 GLN A N 1
ATOM 661 C CA . GLN A 1 94 ? -1.235 19.057 18.478 1.00 56.59 94 GLN A CA 1
ATOM 662 C C . GLN A 1 94 ? -0.137 18.754 19.505 1.00 56.59 94 GLN A C 1
ATOM 664 O O . GLN A 1 94 ? 1.028 19.041 19.249 1.00 56.59 94 GLN A O 1
ATOM 669 N N . ALA A 1 95 ? -0.496 18.180 20.657 1.00 52.50 95 ALA A N 1
ATOM 670 C CA . ALA A 1 95 ? 0.483 17.615 21.570 1.00 52.50 95 ALA A CA 1
ATOM 671 C C . ALA A 1 95 ? 1.096 16.372 20.910 1.00 52.50 95 ALA A C 1
ATOM 673 O O . ALA A 1 95 ? 0.381 15.563 20.318 1.00 52.50 95 ALA A O 1
ATOM 674 N N . THR A 1 96 ? 2.417 16.244 20.978 1.00 57.59 96 THR A N 1
ATOM 675 C CA . THR A 1 96 ? 3.138 15.041 20.545 1.00 57.59 96 THR A CA 1
ATOM 676 C C . THR A 1 96 ? 2.553 13.807 21.232 1.00 57.59 96 THR A C 1
ATOM 678 O O . THR A 1 96 ? 2.259 13.869 22.427 1.00 57.59 96 THR A O 1
ATOM 681 N N . GLY A 1 97 ? 2.409 12.699 20.507 1.00 69.25 97 GLY A N 1
ATOM 682 C CA . GLY A 1 97 ? 1.863 11.446 21.024 1.00 69.25 97 GLY A CA 1
ATOM 683 C C . GLY A 1 97 ? 0.510 11.022 20.440 1.00 69.25 97 GLY A C 1
ATOM 684 O O . GLY A 1 97 ? -0.108 11.688 19.604 1.00 69.25 97 GLY A O 1
ATOM 685 N N . SER A 1 98 ? 0.082 9.831 20.862 1.00 75.94 98 SER A N 1
ATOM 686 C CA . SER A 1 98 ? -1.197 9.210 20.502 1.00 75.94 98 SER A CA 1
ATOM 687 C C . SER A 1 98 ? -2.392 10.070 20.937 1.00 75.94 98 SER A C 1
ATOM 689 O O . SER A 1 98 ? -2.277 10.933 21.800 1.00 75.94 98 SER A O 1
ATOM 691 N N . THR A 1 99 ? -3.566 9.859 20.340 1.00 90.25 99 THR A N 1
ATOM 692 C CA . THR A 1 99 ? -4.763 10.677 20.618 1.00 90.25 99 THR A CA 1
ATOM 693 C C . THR A 1 99 ? -5.981 9.818 20.908 1.00 90.25 99 THR A C 1
ATOM 695 O O . THR A 1 99 ? -6.157 8.792 20.259 1.00 90.25 99 THR A O 1
ATOM 698 N N . ARG A 1 100 ? -6.834 10.245 21.849 1.00 93.25 100 ARG A N 1
ATOM 699 C CA . ARG A 1 100 ? -8.073 9.555 22.245 1.00 93.25 100 ARG A CA 1
ATOM 700 C C . ARG A 1 100 ? -9.286 10.480 22.134 1.00 93.25 100 ARG A C 1
ATOM 702 O O . ARG A 1 100 ? -9.183 11.679 22.377 1.00 93.25 100 ARG A O 1
ATOM 709 N N . GLY A 1 101 ? -10.435 9.917 21.772 1.00 94.12 101 GLY A N 1
ATOM 710 C CA . GLY A 1 101 ? -11.729 10.600 21.719 1.00 94.12 101 GLY A CA 1
ATOM 711 C C . GLY A 1 101 ? -12.858 9.635 21.354 1.00 94.12 101 GLY A C 1
ATOM 712 O O . GLY A 1 101 ? -12.728 8.426 21.536 1.00 94.12 101 GLY A O 1
ATOM 713 N N . ARG A 1 102 ? -13.976 10.144 20.830 1.00 95.31 102 ARG A N 1
ATOM 714 C CA . ARG A 1 102 ? -15.075 9.297 20.335 1.00 95.31 102 ARG A CA 1
ATOM 715 C C . ARG A 1 102 ? -14.729 8.659 18.992 1.00 95.31 102 ARG A C 1
ATOM 717 O O . ARG A 1 102 ? -13.997 9.242 18.187 1.00 95.31 102 ARG A O 1
ATOM 724 N N . LEU A 1 103 ? -15.298 7.483 18.728 1.00 97.31 103 LEU A N 1
ATOM 725 C CA . LEU A 1 103 ? -15.244 6.867 17.406 1.00 97.31 103 LEU A CA 1
ATOM 726 C C . LEU A 1 103 ? -15.904 7.806 16.378 1.00 97.31 103 LEU A C 1
ATOM 728 O O . LEU A 1 103 ? -17.064 8.189 16.560 1.00 97.31 103 LEU A O 1
ATOM 732 N N . PRO A 1 104 ? -15.214 8.169 15.283 1.00 97.25 104 PRO A N 1
ATOM 733 C CA . PRO A 1 104 ? -15.767 9.054 14.270 1.00 97.25 104 PRO A CA 1
ATOM 734 C C . PRO A 1 104 ? -16.675 8.285 13.289 1.00 97.25 104 PRO A C 1
ATOM 736 O O . PRO A 1 104 ? -16.404 8.226 12.089 1.00 97.25 104 PRO A O 1
ATOM 739 N N . TRP A 1 105 ? -17.753 7.678 13.798 1.00 97.19 105 TRP A N 1
ATOM 740 C CA . TRP A 1 105 ? -18.668 6.806 13.046 1.00 97.19 105 TRP A CA 1
ATOM 741 C C . TRP A 1 105 ? -19.268 7.470 11.796 1.00 97.19 105 TRP A C 1
ATOM 743 O O . TRP A 1 105 ? -19.385 6.832 10.750 1.00 97.19 105 TRP A O 1
ATOM 753 N N . HIS A 1 106 ? -19.561 8.773 11.850 1.00 96.94 106 HIS A N 1
ATOM 754 C CA . HIS A 1 106 ? -20.091 9.516 10.707 1.00 96.94 106 HIS A CA 1
ATOM 755 C C . HIS A 1 106 ? -19.033 9.651 9.603 1.00 96.94 106 HIS A C 1
ATOM 757 O O . HIS A 1 106 ? -19.320 9.432 8.427 1.00 96.94 106 HIS A O 1
ATOM 763 N N . THR A 1 107 ? -17.782 9.961 9.964 1.00 96.81 107 THR A N 1
ATOM 764 C CA . THR A 1 107 ? -16.660 9.989 9.007 1.00 96.81 107 THR A CA 1
ATOM 765 C C . THR A 1 107 ? -16.360 8.603 8.439 1.00 96.81 107 THR A C 1
ATOM 767 O O . THR A 1 107 ? -16.048 8.482 7.255 1.00 96.81 107 THR A O 1
ATOM 770 N N . LEU A 1 108 ? -16.495 7.557 9.257 1.00 97.44 108 LEU A N 1
ATOM 771 C CA . LEU A 1 108 ? -16.342 6.161 8.842 1.00 97.44 108 LEU A CA 1
ATOM 772 C C . LEU A 1 108 ? -17.524 5.641 8.011 1.00 97.44 108 LEU A C 1
ATOM 774 O O . LEU A 1 108 ? -17.433 4.555 7.444 1.00 97.44 108 LEU A O 1
ATOM 778 N N . ARG A 1 109 ? -18.602 6.428 7.888 1.00 96.06 109 ARG A N 1
ATOM 779 C CA . ARG A 1 109 ? -19.835 6.079 7.169 1.00 96.06 109 ARG A CA 1
ATOM 780 C C . ARG A 1 109 ? -20.489 4.798 7.693 1.00 96.06 109 ARG A C 1
ATOM 782 O O . ARG A 1 109 ? -21.106 4.062 6.924 1.00 96.06 109 ARG A O 1
ATOM 789 N N . THR A 1 110 ? -20.357 4.554 8.990 1.00 96.31 110 THR A N 1
ATOM 790 C CA . THR A 1 110 ? -21.104 3.519 9.703 1.00 96.31 110 THR A CA 1
ATOM 791 C C . THR A 1 110 ? -22.359 4.131 10.320 1.00 96.31 110 THR A C 1
ATOM 793 O O . THR A 1 110 ? -22.532 5.354 10.343 1.00 96.31 110 THR A O 1
ATOM 796 N N . ASN A 1 111 ? -23.228 3.286 10.872 1.00 94.50 111 ASN A N 1
ATOM 797 C CA . ASN A 1 111 ? -24.214 3.764 11.838 1.00 94.50 111 ASN A CA 1
ATOM 798 C C . ASN A 1 111 ? -23.509 4.244 13.122 1.00 94.50 111 ASN A C 1
ATOM 800 O O . ASN A 1 111 ? -22.316 3.997 13.311 1.00 94.50 111 ASN A O 1
ATOM 804 N N . ASP A 1 112 ? -24.242 4.918 14.008 1.00 96.00 112 ASP A N 1
ATOM 805 C CA . ASP A 1 112 ? -23.768 5.275 15.350 1.00 96.00 112 ASP A CA 1
ATOM 806 C C . ASP A 1 112 ? -23.574 4.001 16.191 1.00 96.00 112 ASP A C 1
ATOM 808 O O . ASP A 1 112 ? -24.503 3.499 16.831 1.00 96.00 112 ASP A O 1
ATOM 812 N N . LEU A 1 113 ? -22.371 3.424 16.093 1.00 96.75 113 LEU A N 1
ATOM 813 C CA . LEU A 1 113 ? -22.010 2.161 16.727 1.00 96.75 113 LEU A CA 1
ATOM 814 C C . LEU A 1 113 ? -21.963 2.330 18.242 1.00 96.75 113 LEU A C 1
ATOM 816 O O . LEU A 1 113 ? -21.242 3.176 18.779 1.00 96.75 113 LEU A O 1
ATOM 820 N N . ARG A 1 114 ? -22.732 1.483 18.925 1.00 96.56 114 ARG A N 1
ATOM 821 C CA . ARG A 1 114 ? -22.906 1.496 20.375 1.00 96.56 114 ARG A CA 1
ATOM 822 C C . ARG A 1 114 ? -22.747 0.096 20.936 1.00 96.56 114 ARG A C 1
ATOM 824 O O . ARG A 1 114 ? -23.084 -0.889 20.280 1.00 96.56 114 ARG A O 1
ATOM 831 N N . ASP A 1 115 ? -22.246 0.022 22.159 1.00 96.38 115 ASP A N 1
ATOM 832 C CA . ASP A 1 115 ? -22.191 -1.234 22.894 1.00 96.38 115 ASP A CA 1
ATOM 833 C C . ASP A 1 115 ? -23.588 -1.682 23.362 1.00 96.38 115 ASP A C 1
ATOM 835 O O . ASP A 1 115 ? -24.598 -0.998 23.168 1.00 96.38 115 ASP A O 1
ATOM 839 N N . ALA A 1 116 ? -23.669 -2.847 24.004 1.00 96.00 116 ALA A N 1
ATOM 840 C CA . ALA A 1 116 ? -24.945 -3.378 24.478 1.00 96.00 116 ALA A CA 1
ATOM 841 C C . ALA A 1 116 ? -25.628 -2.548 25.578 1.00 96.00 116 ALA A C 1
ATOM 843 O O . ALA A 1 116 ? -26.822 -2.738 25.810 1.00 96.00 116 ALA A O 1
ATOM 844 N N . SER A 1 117 ? -24.906 -1.640 26.241 1.00 94.25 117 SER A N 1
ATOM 845 C CA . SER A 1 117 ? -25.479 -0.693 27.203 1.00 94.25 117 SER A CA 1
ATOM 846 C C . SER A 1 117 ? -26.060 0.558 26.533 1.00 94.25 117 SER A C 1
ATOM 848 O O . SER A 1 117 ? -26.722 1.360 27.189 1.00 94.25 117 SER A O 1
ATOM 850 N N . GLY A 1 118 ? -25.824 0.727 25.228 1.00 93.50 118 GLY A N 1
ATOM 851 C CA . GLY A 1 118 ? -26.198 1.913 24.466 1.00 93.50 118 GLY A CA 1
ATOM 852 C C . GLY A 1 118 ? -25.154 3.030 24.512 1.00 93.50 118 GLY A C 1
ATOM 853 O O . GLY A 1 118 ? -25.412 4.122 23.997 1.00 93.50 118 GLY A O 1
ATOM 854 N N . ALA A 1 119 ? -23.977 2.796 25.094 1.00 93.56 119 ALA A N 1
ATOM 855 C CA . ALA A 1 119 ? -22.906 3.782 25.120 1.00 93.56 119 ALA A CA 1
ATOM 856 C C . ALA A 1 119 ? -22.145 3.810 23.789 1.00 93.56 119 ALA A C 1
ATOM 858 O O . ALA A 1 119 ? -21.928 2.779 23.151 1.00 93.56 119 ALA A O 1
ATOM 859 N N . GLY A 1 120 ? -21.762 5.013 23.356 1.00 94.50 120 GLY A N 1
ATOM 860 C CA . GLY A 1 120 ? -20.958 5.201 22.149 1.00 94.50 120 GLY A CA 1
ATOM 861 C C . GLY A 1 120 ? -19.516 4.743 22.355 1.00 94.50 120 GLY A C 1
ATOM 862 O O . GLY A 1 120 ? -18.977 4.854 23.458 1.00 94.50 120 GLY A O 1
ATOM 863 N N . LEU A 1 121 ? -18.895 4.259 21.281 1.00 97.31 121 LEU A N 1
ATOM 864 C CA . LEU A 1 121 ? -17.529 3.745 21.316 1.00 97.31 121 LEU A CA 1
ATOM 865 C C . LEU A 1 121 ? -16.488 4.871 21.421 1.00 97.31 121 LEU A C 1
ATOM 867 O O . LEU A 1 121 ? -16.611 5.940 20.809 1.00 97.31 121 LEU A O 1
ATOM 871 N N . TRP A 1 122 ? -15.430 4.600 22.175 1.00 97.06 122 TRP A N 1
ATOM 872 C CA . TRP A 1 122 ? -14.213 5.399 22.235 1.00 97.06 122 TRP A CA 1
ATOM 873 C C . TRP A 1 122 ? -13.180 4.875 21.248 1.00 97.06 122 TRP A C 1
ATOM 875 O O . TRP A 1 122 ? -13.226 3.724 20.819 1.00 97.06 122 TRP A O 1
ATOM 885 N N . TYR A 1 123 ? -12.251 5.739 20.870 1.00 97.00 123 TYR A N 1
ATOM 886 C CA . TYR A 1 123 ? -11.243 5.446 19.871 1.00 97.00 123 TYR A CA 1
ATOM 887 C C . TYR A 1 123 ? -9.937 6.161 20.202 1.00 97.00 123 TYR A C 1
ATOM 889 O O . TYR A 1 123 ? -9.922 7.369 20.460 1.00 97.00 123 TYR A O 1
ATOM 897 N N . ALA A 1 124 ? -8.851 5.398 20.168 1.00 95.62 124 ALA A N 1
ATOM 898 C CA . ALA A 1 124 ? -7.489 5.862 20.327 1.00 95.62 124 ALA A CA 1
ATOM 899 C C . ALA A 1 124 ? -6.659 5.543 19.081 1.00 95.62 124 ALA A C 1
ATOM 901 O O . ALA A 1 124 ? -6.818 4.482 18.476 1.00 95.62 124 ALA A O 1
ATOM 902 N N . LEU A 1 125 ? -5.766 6.459 18.712 1.00 94.88 125 LEU A N 1
ATOM 903 C CA . LEU A 1 125 ? -4.955 6.399 17.501 1.00 94.88 125 LEU A CA 1
ATOM 904 C C . LEU A 1 125 ? -3.498 6.738 17.798 1.00 94.88 125 LEU A C 1
ATOM 906 O O . LEU A 1 125 ? -3.212 7.780 18.391 1.00 94.88 125 LEU A O 1
ATOM 910 N N . SER A 1 126 ? -2.588 5.895 17.314 1.00 92.81 126 SER A N 1
ATOM 911 C CA . SER A 1 126 ? -1.152 6.147 17.343 1.00 92.81 126 SER A CA 1
ATOM 912 C C . SER A 1 126 ? -0.770 7.340 16.467 1.00 92.81 126 SER A C 1
ATOM 914 O O . SER A 1 126 ? -1.268 7.495 15.349 1.00 92.81 126 SER A O 1
ATOM 916 N N . GLU A 1 127 ? 0.161 8.162 16.955 1.00 89.31 127 GLU A N 1
ATOM 917 C CA . GLU A 1 127 ? 0.628 9.372 16.271 1.00 89.31 127 GLU A CA 1
ATOM 918 C C . GLU A 1 127 ? 1.056 9.122 14.820 1.00 89.31 127 GLU A C 1
ATOM 920 O O . GLU A 1 127 ? 0.683 9.887 13.932 1.00 89.31 127 GLU A O 1
ATOM 925 N N . SER A 1 128 ? 1.781 8.031 14.568 1.00 87.56 128 SER A N 1
ATOM 926 C CA . SER A 1 128 ? 2.383 7.737 13.263 1.00 87.56 128 SER A CA 1
ATOM 927 C C . SER A 1 128 ? 1.375 7.443 12.143 1.00 87.56 128 SER A C 1
ATOM 929 O O . SER A 1 128 ? 1.746 7.421 10.971 1.00 87.56 128 SER A O 1
ATOM 931 N N . HIS A 1 129 ? 0.103 7.219 12.488 1.00 92.00 129 HIS A N 1
ATOM 932 C CA . HIS A 1 129 ? -0.950 6.803 11.555 1.00 92.00 129 HIS A CA 1
ATOM 933 C C . HIS A 1 129 ? -2.085 7.826 11.430 1.00 92.00 129 HIS A C 1
ATOM 935 O O . HIS A 1 129 ? -3.097 7.572 10.770 1.00 92.00 129 HIS A O 1
ATOM 941 N N . ARG A 1 130 ? -1.943 9.006 12.040 1.00 90.50 130 ARG A N 1
ATOM 942 C CA . ARG A 1 130 ? -2.965 10.052 11.977 1.00 90.50 130 ARG A CA 1
ATOM 943 C C . ARG A 1 130 ? -3.034 10.714 10.607 1.00 90.50 130 ARG A C 1
ATOM 945 O O . ARG A 1 130 ? -2.018 11.038 9.996 1.00 90.50 130 ARG A O 1
ATOM 952 N N . TYR A 1 131 ? -4.246 10.985 10.127 1.00 89.75 131 TYR A N 1
ATOM 953 C CA . TYR A 1 131 ? -4.395 11.674 8.848 1.00 89.75 131 TYR A CA 1
ATOM 954 C C . TYR A 1 131 ? -4.015 13.162 8.896 1.00 89.75 131 TYR A C 1
ATOM 956 O O . TYR A 1 131 ? -3.704 13.711 7.839 1.00 89.75 131 TYR A O 1
ATOM 964 N N . ASN A 1 132 ? -4.040 13.813 10.065 1.00 88.00 132 ASN A N 1
ATOM 965 C CA . ASN A 1 132 ? -3.645 15.214 10.210 1.00 88.00 132 ASN A CA 1
ATOM 966 C C . ASN A 1 132 ? -3.202 15.556 11.654 1.00 88.00 132 ASN A C 1
ATOM 968 O O . ASN A 1 132 ? -3.990 15.314 12.572 1.00 88.00 132 ASN A O 1
ATOM 972 N N . PRO A 1 133 ? -2.013 16.156 11.876 1.00 86.94 133 PRO A N 1
ATOM 973 C CA . PRO A 1 133 ? -0.942 16.380 10.898 1.00 86.94 133 PRO A CA 1
ATOM 974 C C . PRO A 1 133 ? -0.252 15.073 10.510 1.00 86.94 133 PRO A C 1
ATOM 976 O O . PRO A 1 133 ? -0.049 14.193 11.344 1.00 86.94 133 PRO A O 1
ATOM 979 N N . LYS A 1 134 ? 0.107 14.938 9.235 1.00 82.94 134 LYS A N 1
ATOM 980 C CA . LYS A 1 134 ? 0.747 13.723 8.725 1.00 82.94 134 LYS A CA 1
ATOM 981 C C . LYS A 1 134 ? 2.192 13.630 9.185 1.00 82.94 134 LYS A C 1
ATOM 983 O O . LYS A 1 134 ? 2.938 14.599 9.089 1.00 82.94 134 LYS A O 1
ATOM 988 N N . THR A 1 135 ? 2.583 12.444 9.616 1.00 72.31 135 THR A N 1
ATOM 989 C CA . THR A 1 135 ? 3.975 12.069 9.858 1.00 72.31 135 THR A CA 1
ATOM 990 C C . THR A 1 135 ? 4.428 11.217 8.670 1.00 72.31 135 THR A C 1
ATOM 992 O O . THR A 1 135 ? 4.225 10.006 8.657 1.00 72.31 135 THR A O 1
ATOM 995 N N . GLU A 1 136 ? 4.917 11.861 7.608 1.00 67.81 136 GLU A N 1
ATOM 996 C CA . GLU A 1 136 ? 5.424 11.174 6.408 1.00 67.81 136 GLU A CA 1
ATOM 997 C C . GLU A 1 136 ? 6.819 10.572 6.654 1.00 67.81 136 GLU A C 1
ATOM 999 O O . GLU A 1 136 ? 7.604 11.194 7.377 1.00 67.81 136 GLU A O 1
ATOM 1004 N N . PRO A 1 137 ? 7.186 9.438 6.013 1.00 73.19 137 PRO A N 1
ATOM 1005 C CA . PRO A 1 137 ? 6.381 8.574 5.132 1.00 73.19 137 PRO A CA 1
ATOM 1006 C C . PRO A 1 137 ? 5.755 7.343 5.831 1.00 73.19 137 PRO A C 1
ATOM 1008 O O . PRO A 1 137 ? 6.405 6.681 6.643 1.00 73.19 137 PRO A O 1
ATOM 1011 N N . LEU A 1 138 ? 4.516 6.974 5.453 1.00 81.75 138 LEU A N 1
ATOM 1012 C CA . LEU A 1 138 ? 3.815 5.777 5.965 1.00 81.75 138 LEU A CA 1
ATOM 1013 C C . LEU A 1 138 ? 3.963 4.567 5.027 1.00 81.75 138 LEU A C 1
ATOM 1015 O O . LEU A 1 138 ? 3.505 4.592 3.877 1.00 81.75 138 LEU A O 1
ATOM 1019 N N . ASN A 1 139 ? 4.576 3.493 5.531 1.00 75.75 139 ASN A N 1
ATOM 1020 C CA . ASN A 1 139 ? 4.791 2.230 4.826 1.00 75.75 139 ASN A CA 1
ATOM 1021 C C . ASN A 1 139 ? 4.781 1.020 5.783 1.00 75.75 139 ASN A C 1
ATOM 1023 O O . ASN A 1 139 ? 4.435 1.126 6.956 1.00 75.75 139 ASN A O 1
ATOM 1027 N N . ALA A 1 140 ? 5.150 -0.161 5.276 1.00 68.50 140 ALA A N 1
ATOM 1028 C CA . ALA A 1 140 ? 5.137 -1.407 6.045 1.00 68.50 140 ALA A CA 1
ATOM 1029 C C . ALA A 1 140 ? 6.053 -1.414 7.290 1.00 68.50 140 ALA A C 1
ATOM 1031 O O . ALA A 1 140 ? 5.831 -2.243 8.180 1.00 68.50 140 ALA A O 1
ATOM 1032 N N . ALA A 1 141 ? 7.052 -0.526 7.349 1.00 72.69 141 ALA A N 1
ATOM 1033 C CA . ALA A 1 141 ? 8.039 -0.412 8.422 1.00 72.69 141 ALA A CA 1
ATOM 1034 C C . ALA A 1 141 ? 7.735 0.717 9.427 1.00 72.69 141 ALA A C 1
ATOM 1036 O O . ALA A 1 141 ? 8.503 0.912 10.366 1.00 72.69 141 ALA A O 1
ATOM 1037 N N . THR A 1 142 ? 6.637 1.462 9.257 1.00 80.25 142 THR A N 1
ATOM 1038 C CA . THR A 1 142 ? 6.272 2.557 10.165 1.00 80.25 142 THR A CA 1
ATOM 1039 C C . THR A 1 142 ? 6.059 2.040 11.591 1.00 80.25 142 THR A C 1
ATOM 1041 O O . THR A 1 142 ? 5.215 1.176 11.836 1.00 80.25 142 THR A O 1
ATOM 1044 N N . ALA A 1 143 ? 6.830 2.581 12.538 1.00 81.62 143 ALA A N 1
ATOM 1045 C CA . ALA A 1 143 ? 6.727 2.240 13.952 1.00 81.62 143 ALA A CA 1
ATOM 1046 C C . ALA A 1 143 ? 5.412 2.751 14.569 1.00 81.62 143 ALA A C 1
ATOM 1048 O O . ALA A 1 143 ? 4.827 3.740 14.118 1.00 81.62 143 ALA A O 1
ATOM 1049 N N . VAL A 1 144 ? 4.962 2.085 15.629 1.00 86.62 144 VAL A N 1
ATOM 1050 C CA . VAL A 1 144 ? 3.763 2.430 16.406 1.00 86.62 144 VAL A CA 1
ATOM 1051 C C . VAL A 1 144 ? 4.146 2.697 17.852 1.00 86.62 144 VAL A C 1
ATOM 1053 O O . VAL A 1 144 ? 4.967 1.980 18.414 1.00 86.62 144 VAL A O 1
ATOM 1056 N N . ALA A 1 145 ? 3.540 3.732 18.431 1.00 84.94 145 ALA A N 1
ATOM 1057 C CA . ALA A 1 145 ? 3.810 4.186 19.797 1.00 84.94 145 ALA A CA 1
ATOM 1058 C C . ALA A 1 145 ? 2.668 3.890 20.784 1.00 84.94 145 ALA A C 1
ATOM 1060 O O . ALA A 1 145 ? 2.781 4.218 21.959 1.00 84.94 145 ALA A O 1
ATOM 1061 N N . LEU A 1 146 ? 1.549 3.339 20.306 1.00 92.06 146 LEU A N 1
ATOM 1062 C CA . LEU A 1 146 ? 0.426 2.936 21.149 1.00 92.06 146 LEU A CA 1
ATOM 1063 C C . LEU A 1 146 ? 0.567 1.443 21.481 1.00 92.06 146 LEU A C 1
ATOM 1065 O O . LEU A 1 146 ? 1.011 0.671 20.632 1.00 92.06 146 LEU A O 1
ATOM 1069 N N . GLU A 1 147 ? 0.171 1.030 22.682 1.00 94.62 147 GLU A N 1
ATOM 1070 C CA . GLU A 1 147 ? 0.213 -0.362 23.131 1.00 94.62 147 GLU A CA 1
ATOM 1071 C C . GLU A 1 147 ? -1.048 -0.780 23.897 1.00 94.62 147 GLU A C 1
ATOM 1073 O O . GLU A 1 147 ? -1.703 0.030 24.554 1.00 94.62 147 GLU A O 1
ATOM 1078 N N . VAL A 1 148 ? -1.377 -2.069 23.797 1.00 96.12 148 VAL A N 1
ATOM 1079 C CA . VAL A 1 148 ? -2.406 -2.737 24.601 1.00 96.12 148 VAL A CA 1
ATOM 1080 C C . VAL A 1 148 ? -1.748 -3.908 25.307 1.00 96.12 148 VAL A C 1
ATOM 1082 O O . VAL A 1 148 ? -1.188 -4.771 24.634 1.00 96.12 148 VAL A O 1
ATOM 1085 N N . ASP A 1 149 ? -1.764 -3.922 26.639 1.00 95.19 149 ASP A N 1
ATOM 1086 C CA . ASP A 1 149 ? -1.117 -4.966 27.452 1.00 95.19 149 ASP A CA 1
ATOM 1087 C C . ASP A 1 149 ? 0.368 -5.204 27.072 1.00 95.19 149 ASP A C 1
ATOM 1089 O O . ASP A 1 149 ? 0.858 -6.333 27.045 1.00 95.19 149 ASP A O 1
ATOM 1093 N N . GLY A 1 150 ? 1.087 -4.132 26.711 1.00 91.06 150 GLY A N 1
ATOM 1094 C CA . GLY A 1 150 ? 2.487 -4.179 26.259 1.00 91.06 150 GLY A CA 1
ATOM 1095 C C . GLY A 1 150 ? 2.695 -4.637 24.807 1.00 91.06 150 GLY A C 1
ATOM 1096 O O . GLY A 1 150 ? 3.833 -4.811 24.369 1.00 91.06 150 GLY A O 1
ATOM 1097 N N . VAL A 1 151 ? 1.620 -4.847 24.037 1.00 91.00 151 VAL A N 1
ATOM 1098 C CA . VAL A 1 151 ? 1.678 -5.217 22.615 1.00 91.00 151 VAL A CA 1
ATOM 1099 C C . VAL A 1 151 ? 1.432 -3.987 21.733 1.00 91.00 151 VAL A C 1
ATOM 1101 O O . VAL A 1 151 ? 0.386 -3.349 21.871 1.00 91.00 151 VAL A O 1
ATOM 1104 N N . PRO A 1 152 ? 2.323 -3.666 20.771 1.00 91.38 152 PRO A N 1
ATOM 1105 C CA . PRO A 1 152 ? 2.146 -2.508 19.899 1.00 91.38 152 PRO A CA 1
ATOM 1106 C C . PRO A 1 152 ? 0.864 -2.559 19.059 1.00 91.38 152 PRO A C 1
ATOM 1108 O O . PRO A 1 152 ? 0.576 -3.541 18.363 1.00 91.38 152 PRO A O 1
ATOM 1111 N N . ALA A 1 153 ? 0.134 -1.449 19.043 1.00 93.56 153 ALA A N 1
ATOM 1112 C CA . ALA A 1 153 ? -1.085 -1.267 18.276 1.00 93.56 153 ALA A CA 1
ATOM 1113 C C . ALA A 1 153 ? -1.108 0.086 17.552 1.00 93.56 153 ALA A C 1
ATOM 1115 O O . ALA A 1 153 ? -0.488 1.069 17.947 1.00 93.56 153 ALA A O 1
ATOM 1116 N N . VAL A 1 154 ? -1.816 0.116 16.428 1.00 94.44 154 VAL A N 1
ATOM 1117 C CA . VAL A 1 154 ? -2.042 1.330 15.639 1.00 94.44 154 VAL A CA 1
ATOM 1118 C C . VAL A 1 154 ? -3.224 2.106 16.201 1.00 94.44 154 VAL A C 1
ATOM 1120 O O . VAL A 1 154 ? -3.187 3.332 16.273 1.00 94.44 154 VAL A O 1
ATOM 1123 N N . ALA A 1 155 ? -4.278 1.391 16.579 1.00 96.94 155 ALA A N 1
ATOM 1124 C CA . ALA A 1 155 ? -5.491 1.977 17.107 1.00 96.94 155 ALA A CA 1
ATOM 1125 C C . ALA A 1 155 ? -6.222 1.007 18.036 1.00 96.94 155 ALA A C 1
ATOM 1127 O O . ALA A 1 155 ? -6.085 -0.213 17.919 1.00 96.94 155 ALA A O 1
ATOM 1128 N N . VAL A 1 156 ? -7.037 1.572 18.922 1.00 97.81 156 VAL A N 1
ATOM 1129 C CA . VAL A 1 156 ? -7.896 0.834 19.853 1.00 97.81 156 VAL A CA 1
ATOM 1130 C C . VAL A 1 156 ? -9.289 1.431 19.789 1.00 97.81 156 VAL A C 1
ATOM 1132 O O . VAL A 1 156 ? -9.447 2.646 19.876 1.00 97.81 156 VAL A O 1
ATOM 1135 N N . VAL A 1 157 ? -10.300 0.583 19.639 1.00 98.44 157 VAL A N 1
ATOM 1136 C CA . VAL A 1 157 ? -11.704 0.949 19.836 1.00 98.44 157 VAL A CA 1
ATOM 1137 C C . VAL A 1 157 ? -12.143 0.377 21.175 1.00 98.44 157 VAL A C 1
ATOM 1139 O O . VAL A 1 157 ? -11.898 -0.798 21.432 1.00 98.44 157 VAL A O 1
ATOM 1142 N N . ILE A 1 158 ? -12.772 1.189 22.022 1.00 98.31 158 ILE A N 1
ATOM 1143 C CA . ILE A 1 158 ? -13.124 0.816 23.395 1.00 98.31 158 ILE A CA 1
ATOM 1144 C C . ILE A 1 158 ? -14.633 0.972 23.585 1.00 98.31 158 ILE A C 1
ATOM 1146 O O . ILE A 1 158 ? -15.204 2.031 23.317 1.00 98.31 158 ILE A O 1
ATOM 1150 N N . ALA A 1 159 ? -15.282 -0.097 24.025 1.00 98.06 159 ALA A N 1
ATOM 1151 C CA . ALA A 1 159 ? -16.664 -0.109 24.470 1.00 98.06 159 ALA A CA 1
ATOM 1152 C C . ALA A 1 159 ? -16.688 -0.004 26.006 1.00 98.06 159 ALA A C 1
ATOM 1154 O O . ALA A 1 159 ? -16.195 -0.931 26.645 1.00 98.06 159 ALA A O 1
ATOM 1155 N N . PRO A 1 160 ? -17.273 1.063 26.580 1.00 96.50 160 PRO A N 1
ATOM 1156 C CA . PRO A 1 160 ? -17.257 1.329 28.026 1.00 96.50 160 PRO A CA 1
ATOM 1157 C C . PRO A 1 160 ? -18.175 0.414 28.856 1.00 96.50 160 PRO A C 1
ATOM 1159 O O . PRO A 1 160 ? -18.236 0.495 30.078 1.00 96.50 160 PRO A O 1
ATOM 1162 N N . GLY A 1 161 ? -19.016 -0.394 28.210 1.00 95.19 161 GLY A N 1
ATOM 1163 C CA . GLY A 1 161 ? -19.981 -1.239 28.901 1.00 95.19 161 GLY A CA 1
ATOM 1164 C C . GLY A 1 161 ? -21.039 -0.437 29.671 1.00 95.19 161 GLY A C 1
ATOM 1165 O O . GLY A 1 161 ? -21.235 0.763 29.467 1.00 95.19 161 GLY A O 1
ATOM 1166 N N . ALA A 1 162 ? -21.775 -1.113 30.557 1.00 93.69 162 ALA A N 1
ATOM 1167 C CA . ALA A 1 162 ? -22.783 -0.471 31.403 1.00 93.69 162 ALA A CA 1
ATOM 1168 C C . ALA A 1 162 ? -22.150 0.475 32.436 1.00 93.69 162 ALA A C 1
ATOM 1170 O O . ALA A 1 162 ? -21.041 0.238 32.898 1.00 93.69 162 ALA A O 1
ATOM 1171 N N . ALA A 1 163 ? -22.869 1.531 32.826 1.00 94.38 163 ALA A N 1
ATOM 1172 C CA . ALA A 1 163 ? -22.374 2.443 33.851 1.00 94.38 163 ALA A CA 1
ATOM 1173 C C . ALA A 1 163 ? -22.182 1.708 35.185 1.00 94.38 163 ALA A C 1
ATOM 1175 O O . ALA A 1 163 ? -23.118 1.080 35.690 1.00 94.38 163 ALA A O 1
ATOM 1176 N N . LEU A 1 164 ? -20.980 1.800 35.754 1.00 93.19 164 LEU A N 1
ATOM 1177 C CA . LEU A 1 164 ? -20.697 1.266 37.083 1.00 93.19 164 LEU A CA 1
ATOM 1178 C C . LEU A 1 164 ? -21.335 2.133 38.176 1.00 93.19 164 LEU A C 1
ATOM 1180 O O . LEU A 1 164 ? -21.668 3.303 37.968 1.00 93.19 164 LEU A O 1
ATOM 1184 N N . ALA A 1 165 ? -21.505 1.562 39.370 1.00 91.38 165 ALA A N 1
ATOM 1185 C CA . ALA A 1 165 ? -22.062 2.286 40.509 1.00 91.38 165 ALA A CA 1
ATOM 1186 C C . ALA A 1 165 ? -21.230 3.548 40.813 1.00 91.38 165 ALA A C 1
ATOM 1188 O O . ALA A 1 165 ? -20.026 3.468 41.035 1.00 91.38 165 ALA A O 1
ATOM 1189 N N . GLY A 1 166 ? -21.884 4.715 40.812 1.00 86.56 166 GLY A N 1
ATOM 1190 C CA . GLY A 1 166 ? -21.231 6.015 41.015 1.00 86.56 166 GLY A CA 1
ATOM 1191 C C . GLY A 1 166 ? -20.697 6.688 39.741 1.00 86.56 166 GLY A C 1
ATOM 1192 O O . GLY A 1 166 ? -20.285 7.844 39.809 1.00 86.56 166 GLY A O 1
ATOM 1193 N N . GLN A 1 167 ? -20.752 6.033 38.575 1.00 91.62 167 GLN A N 1
ATOM 1194 C CA . GLN A 1 167 ? -20.346 6.625 37.296 1.00 91.62 167 GLN A CA 1
ATOM 1195 C C . GLN A 1 167 ? -21.497 7.458 36.697 1.00 91.62 167 GLN A C 1
ATOM 1197 O O . GLN A 1 167 ? -22.507 6.922 36.245 1.00 91.62 167 GLN A O 1
ATOM 1202 N N . ALA A 1 168 ? -21.358 8.789 36.688 1.00 84.81 168 ALA A N 1
ATOM 1203 C CA . ALA A 1 168 ? -22.443 9.710 36.319 1.00 84.81 168 ALA A CA 1
ATOM 1204 C C . ALA A 1 168 ? -22.578 10.009 34.807 1.00 84.81 168 ALA A C 1
ATOM 1206 O O . ALA A 1 168 ? -23.553 10.653 34.422 1.00 84.81 168 ALA A O 1
ATOM 1207 N N . ARG A 1 169 ? -21.621 9.584 33.955 1.00 89.38 169 ARG A N 1
ATOM 1208 C CA . ARG A 1 169 ? -21.606 9.755 32.474 1.00 89.38 169 ARG A CA 1
ATOM 1209 C C . ARG A 1 169 ? -22.053 11.142 31.973 1.00 89.38 169 ARG A C 1
ATOM 1211 O O . ARG A 1 169 ? -22.654 11.276 30.909 1.00 89.38 169 ARG A O 1
ATOM 1218 N N . ASN A 1 170 ? -21.759 12.189 32.740 1.00 83.81 170 ASN A N 1
ATOM 1219 C CA . ASN A 1 170 ? -22.288 13.542 32.542 1.00 83.81 170 ASN A CA 1
ATOM 1220 C C . ASN A 1 170 ? -21.390 14.438 31.672 1.00 83.81 170 ASN A C 1
ATOM 1222 O O . ASN A 1 170 ? -21.839 15.492 31.224 1.00 83.81 170 ASN A O 1
ATOM 1226 N N . ARG A 1 171 ? -20.147 14.026 31.402 1.00 86.62 171 ARG A N 1
ATOM 1227 C CA . ARG A 1 171 ? -19.212 14.726 30.512 1.00 86.62 171 ARG A CA 1
ATOM 1228 C C . ARG A 1 171 ? -18.910 13.882 29.284 1.00 86.62 171 ARG A C 1
ATOM 1230 O O . ARG A 1 171 ? -18.090 12.972 29.324 1.00 86.62 171 ARG A O 1
ATOM 1237 N N . VAL A 1 172 ? -19.611 14.174 28.192 1.00 81.25 172 VAL A N 1
ATOM 1238 C CA . VAL A 1 172 ? -19.600 13.391 26.942 1.00 81.25 172 VAL A CA 1
ATOM 1239 C C . VAL A 1 172 ? -18.254 13.362 26.213 1.00 81.25 172 VAL A C 1
ATOM 1241 O O . VAL A 1 172 ? -18.116 12.612 25.258 1.00 81.25 172 VAL A O 1
ATOM 1244 N N . ASP A 1 173 ? -17.276 14.151 26.628 1.00 82.19 173 ASP A N 1
ATOM 1245 C CA . ASP A 1 173 ? -15.927 14.249 26.069 1.00 82.19 173 ASP A CA 1
ATOM 1246 C C . ASP A 1 173 ? -14.836 13.761 27.040 1.00 82.19 173 ASP A C 1
ATOM 1248 O O . ASP A 1 173 ? -13.689 13.589 26.635 1.00 82.19 173 ASP A O 1
ATOM 1252 N N . ASP A 1 174 ? -15.193 13.452 28.291 1.00 89.25 174 ASP A N 1
ATOM 1253 C CA . ASP A 1 174 ? -14.257 13.052 29.345 1.00 89.25 174 ASP A CA 1
ATOM 1254 C C . ASP A 1 174 ? -14.168 11.515 29.468 1.00 89.25 174 ASP A C 1
ATOM 1256 O O . ASP A 1 174 ? -15.167 10.876 29.826 1.00 89.25 174 ASP A O 1
ATOM 1260 N N . PRO A 1 175 ? -13.008 10.886 29.178 1.00 90.94 175 PRO A N 1
ATOM 1261 C CA . PRO A 1 175 ? -12.847 9.431 29.261 1.00 90.94 175 PRO A CA 1
ATOM 1262 C C . PRO A 1 175 ? -13.110 8.896 30.660 1.00 90.94 175 PRO A C 1
ATOM 1264 O O . PRO A 1 175 ? -13.719 7.838 30.788 1.00 90.94 175 PRO A O 1
ATOM 1267 N N . ARG A 1 176 ? -12.810 9.674 31.704 1.00 92.12 176 ARG A N 1
ATOM 1268 C CA . ARG A 1 176 ? -13.053 9.297 33.105 1.00 92.12 176 ARG A CA 1
ATOM 1269 C C . ARG A 1 176 ? -14.525 9.129 33.444 1.00 92.12 176 ARG A C 1
ATOM 1271 O O . ARG A 1 176 ? -14.869 8.485 34.429 1.00 92.12 176 ARG A O 1
ATOM 1278 N N . SER A 1 177 ? -15.409 9.734 32.651 1.00 92.19 177 SER A N 1
ATOM 1279 C CA . SER A 1 177 ? -16.850 9.600 32.846 1.00 92.19 177 SER A CA 1
ATOM 1280 C C . SER A 1 177 ? -17.407 8.287 32.296 1.00 92.19 177 SER A C 1
ATOM 1282 O O . SER A 1 177 ? -18.563 7.989 32.585 1.00 92.19 177 SER A O 1
ATOM 1284 N N . PHE A 1 178 ? -16.636 7.534 31.500 1.00 94.69 178 PHE A N 1
ATOM 1285 C CA . PHE A 1 178 ? -17.125 6.369 30.754 1.00 94.69 178 PHE A CA 1
ATOM 1286 C C . PHE A 1 178 ? -16.250 5.124 30.860 1.00 94.69 178 PHE A C 1
ATOM 1288 O O . PHE A 1 178 ? -16.833 4.054 30.891 1.00 94.69 178 PHE A O 1
ATOM 1295 N N . LEU A 1 179 ? -14.926 5.277 30.823 1.00 95.69 179 LEU A N 1
ATOM 1296 C CA . LEU A 1 179 ? -13.944 4.192 30.804 1.00 95.69 179 LEU A CA 1
ATOM 1297 C C . LEU A 1 179 ? -13.483 3.856 32.226 1.00 95.69 179 LEU A C 1
ATOM 1299 O O . LEU A 1 179 ? -13.700 4.640 33.161 1.00 95.69 179 LEU A O 1
ATOM 1303 N N . GLU A 1 180 ? -12.780 2.736 32.379 1.00 95.44 180 GLU A N 1
ATOM 1304 C CA . GLU A 1 180 ? -12.303 2.243 33.669 1.00 95.44 180 GLU A CA 1
ATOM 1305 C C . GLU A 1 180 ? -10.771 2.093 33.731 1.00 95.44 180 GLU A C 1
ATOM 1307 O O . GLU A 1 180 ? -10.070 2.032 32.722 1.00 95.44 180 GLU A O 1
ATOM 1312 N N . GLY A 1 181 ? -10.225 2.029 34.952 1.00 92.94 181 GLY A N 1
ATOM 1313 C CA . GLY A 1 181 ? -8.811 1.716 35.195 1.00 92.94 181 GLY A CA 1
ATOM 1314 C C . GLY A 1 181 ? -7.831 2.585 34.396 1.00 92.94 181 GLY A C 1
ATOM 1315 O O . GLY A 1 181 ? -7.983 3.804 34.330 1.00 92.94 181 GLY A O 1
ATOM 1316 N N . GLY A 1 182 ? -6.828 1.942 33.787 1.00 90.44 182 GLY A N 1
ATOM 1317 C CA . GLY A 1 182 ? -5.836 2.609 32.934 1.00 90.44 182 GLY A CA 1
ATOM 1318 C C . GLY A 1 182 ? -6.404 3.157 31.620 1.00 90.44 182 GLY A C 1
ATOM 1319 O O . GLY A 1 182 ? -5.817 4.050 31.034 1.00 90.44 182 GLY A O 1
ATOM 1320 N N . ASN A 1 183 ? -7.581 2.712 31.166 1.00 94.88 183 ASN A N 1
ATOM 1321 C CA . ASN A 1 183 ? -8.202 3.286 29.964 1.00 94.88 183 ASN A CA 1
ATOM 1322 C C . ASN A 1 183 ? -8.821 4.671 30.234 1.00 94.88 183 ASN A C 1
ATOM 1324 O O . ASN A 1 183 ? -9.072 5.439 29.299 1.00 94.88 183 ASN A O 1
ATOM 1328 N N . ALA A 1 184 ? -9.079 4.990 31.506 1.00 93.31 184 ALA A N 1
ATOM 1329 C CA . ALA A 1 184 ? -9.687 6.235 31.961 1.00 93.31 184 ALA A CA 1
ATOM 1330 C C . ALA A 1 184 ? -8.677 7.333 32.336 1.00 93.31 184 ALA A C 1
ATOM 1332 O O . ALA A 1 184 ? -9.095 8.461 32.606 1.00 93.31 184 ALA A O 1
ATOM 1333 N N . ASP A 1 185 ? -7.380 7.028 32.411 1.00 89.50 185 ASP A N 1
ATOM 1334 C CA . ASP A 1 185 ? -6.360 7.982 32.856 1.00 89.50 185 ASP A CA 1
ATOM 1335 C C . ASP A 1 185 ? -5.966 8.986 31.752 1.00 89.50 185 ASP A C 1
ATOM 1337 O O . ASP A 1 185 ? -6.637 9.091 30.728 1.00 89.50 185 ASP A O 1
ATOM 1341 N N . ASP A 1 186 ? -4.928 9.799 31.966 1.00 88.19 186 ASP A N 1
ATOM 1342 C CA . ASP A 1 186 ? -4.438 10.744 30.948 1.00 88.19 186 ASP A CA 1
ATOM 1343 C C . ASP A 1 186 ? -3.369 10.126 30.017 1.00 88.19 186 ASP A C 1
ATOM 1345 O O . ASP A 1 186 ? -2.936 10.791 29.072 1.00 88.19 186 ASP A O 1
ATOM 1349 N N . ASP A 1 187 ? -2.948 8.871 30.236 1.00 89.44 187 ASP A N 1
ATOM 1350 C CA . ASP A 1 187 ? -2.066 8.148 29.319 1.00 89.44 187 ASP A CA 1
ATOM 1351 C C . ASP A 1 187 ? -2.878 7.756 28.078 1.00 89.44 187 ASP A C 1
ATOM 1353 O O . ASP A 1 187 ? -3.885 7.051 28.112 1.00 89.44 187 ASP A O 1
ATOM 1357 N N . VAL A 1 188 ? -2.474 8.299 26.937 1.00 89.12 188 VAL A N 1
ATOM 1358 C CA . VAL A 1 188 ? -3.120 8.071 25.639 1.00 89.12 188 VAL A CA 1
ATOM 1359 C C . VAL A 1 188 ? -2.356 7.064 24.785 1.00 89.12 188 VAL A C 1
ATOM 1361 O O . VAL A 1 188 ? -2.806 6.747 23.679 1.00 89.12 188 VAL A O 1
ATOM 1364 N N . ALA A 1 189 ? -1.220 6.564 25.277 1.00 91.44 189 ALA A N 1
ATOM 1365 C CA . ALA A 1 189 ? -0.372 5.585 24.615 1.00 91.44 189 ALA A CA 1
ATOM 1366 C C . ALA A 1 189 ? -0.597 4.158 25.130 1.00 91.44 189 ALA A C 1
ATOM 1368 O O . ALA A 1 189 ? -0.349 3.226 24.368 1.00 91.44 189 ALA A O 1
ATOM 1369 N N . ARG A 1 190 ? -1.093 3.974 26.358 1.00 94.56 190 ARG A N 1
ATOM 1370 C CA . ARG A 1 190 ? -1.281 2.651 26.970 1.00 94.56 190 ARG A CA 1
ATOM 1371 C C . ARG A 1 190 ? -2.739 2.345 27.256 1.00 94.56 190 ARG A C 1
ATOM 1373 O O . ARG A 1 190 ? -3.465 3.188 27.765 1.00 94.56 190 ARG A O 1
ATOM 1380 N N . TYR A 1 191 ? -3.141 1.119 26.947 1.00 96.06 191 TYR A N 1
ATOM 1381 C CA . TYR A 1 191 ? -4.484 0.610 27.203 1.00 96.06 191 TYR A CA 1
ATOM 1382 C C . TYR A 1 191 ? -4.413 -0.800 27.782 1.00 96.06 191 TYR A C 1
ATOM 1384 O O . TYR A 1 191 ? -3.465 -1.542 27.514 1.00 96.06 191 TYR A O 1
ATOM 1392 N N . ALA A 1 192 ? -5.432 -1.167 28.551 1.00 96.38 192 ALA A N 1
ATOM 1393 C CA . ALA A 1 192 ? -5.533 -2.463 29.203 1.00 96.38 192 ALA A CA 1
ATOM 1394 C C . ALA A 1 192 ? -6.821 -3.180 28.788 1.00 96.38 192 ALA A C 1
ATOM 1396 O O . ALA A 1 192 ? -7.906 -2.583 28.781 1.00 96.38 192 ALA A O 1
ATOM 1397 N N . SER A 1 193 ? -6.711 -4.461 28.429 1.00 94.50 193 SER A N 1
ATOM 1398 C CA . SER A 1 193 ? -7.880 -5.268 28.044 1.00 94.50 193 SER A CA 1
ATOM 1399 C C . SER A 1 193 ? -8.730 -5.731 29.233 1.00 94.50 193 SER A C 1
ATOM 1401 O O . SER A 1 193 ? -9.879 -6.135 29.041 1.00 94.50 193 SER A O 1
ATOM 1403 N N . ASP A 1 194 ? -8.193 -5.639 30.450 1.00 91.62 194 ASP A N 1
ATOM 1404 C CA . ASP A 1 194 ? -8.809 -6.052 31.714 1.00 91.62 194 ASP A CA 1
ATOM 1405 C C . ASP A 1 194 ? -9.236 -4.872 32.611 1.00 91.62 194 ASP A C 1
ATOM 1407 O O . ASP A 1 194 ? -9.480 -5.035 33.810 1.00 91.62 194 ASP A O 1
ATOM 1411 N N . ALA A 1 195 ? -9.392 -3.677 32.037 1.00 91.75 195 ALA A N 1
ATOM 1412 C CA . ALA A 1 195 ? -9.828 -2.495 32.769 1.00 91.75 195 ALA A CA 1
ATOM 1413 C C . ALA A 1 195 ? -11.340 -2.522 33.065 1.00 91.75 195 ALA A C 1
ATOM 1415 O O . ALA A 1 195 ? -12.164 -2.073 32.274 1.00 91.75 195 ALA A O 1
ATOM 1416 N N . GLY A 1 196 ? -11.723 -3.048 34.231 1.00 92.94 196 GLY A N 1
ATOM 1417 C CA . GLY A 1 196 ? -13.116 -3.026 34.685 1.00 92.94 196 GLY A CA 1
ATOM 1418 C C . GLY A 1 196 ? -14.055 -3.771 33.732 1.00 92.94 196 GLY A C 1
ATOM 1419 O O . GLY A 1 196 ? -13.948 -4.988 33.571 1.00 92.94 196 GLY A O 1
ATOM 1420 N N . ASN A 1 197 ? -15.010 -3.055 33.140 1.00 94.50 197 ASN A N 1
ATOM 1421 C CA . ASN A 1 197 ? -15.961 -3.598 32.171 1.00 94.50 197 ASN A CA 1
ATOM 1422 C C . ASN A 1 197 ? -15.762 -3.066 30.745 1.00 94.50 197 ASN A C 1
ATOM 1424 O O . ASN A 1 197 ? -16.618 -3.328 29.890 1.00 94.50 197 ASN A O 1
ATOM 1428 N N . ASP A 1 198 ? -14.629 -2.414 30.477 1.00 97.12 198 ASP A N 1
ATOM 1429 C CA . ASP A 1 198 ? -14.217 -2.038 29.133 1.00 97.12 198 ASP A CA 1
ATOM 1430 C C . ASP A 1 198 ? -14.008 -3.276 28.242 1.00 97.12 198 ASP A C 1
ATOM 1432 O O . ASP A 1 198 ? -13.506 -4.329 28.653 1.00 97.12 198 ASP A O 1
ATOM 1436 N N . ARG A 1 199 ? -14.379 -3.148 26.966 1.00 97.50 199 ARG A N 1
ATOM 1437 C CA . ARG A 1 199 ? -14.109 -4.145 25.918 1.00 97.50 199 ARG A CA 1
ATOM 1438 C C . ARG A 1 199 ? -13.404 -3.497 24.741 1.00 97.50 199 ARG A C 1
ATOM 1440 O O . ARG A 1 199 ? -13.842 -2.462 24.250 1.00 97.50 199 ARG A O 1
ATOM 1447 N N . LEU A 1 200 ? -12.326 -4.117 24.267 1.00 98.00 200 LEU A N 1
ATOM 1448 C CA . LEU A 1 200 ? -11.437 -3.520 23.273 1.00 98.00 200 LEU A CA 1
ATOM 1449 C C . LEU A 1 200 ? -11.510 -4.263 21.932 1.00 98.00 200 LEU A C 1
ATOM 1451 O O . LEU A 1 200 ? -11.534 -5.493 21.882 1.00 98.00 200 LEU A O 1
ATOM 1455 N N . ALA A 1 201 ? -11.468 -3.508 20.836 1.00 98.06 201 ALA A N 1
ATOM 1456 C CA . ALA A 1 201 ? -11.050 -3.984 19.523 1.00 98.06 201 ALA A CA 1
ATOM 1457 C C . ALA A 1 201 ? -9.697 -3.355 19.200 1.00 98.06 201 ALA A C 1
ATOM 1459 O O . ALA A 1 201 ? -9.582 -2.133 19.105 1.00 98.06 201 ALA A O 1
ATOM 1460 N N . VAL A 1 202 ? -8.676 -4.184 19.010 1.00 97.50 202 VAL A N 1
ATOM 1461 C CA . VAL A 1 202 ? -7.319 -3.711 18.728 1.00 97.50 202 VAL A CA 1
ATOM 1462 C C . VAL A 1 202 ? -7.040 -3.816 17.230 1.00 97.50 202 VAL A C 1
ATOM 1464 O O . VAL A 1 202 ? -7.322 -4.837 16.593 1.00 97.50 202 VAL A O 1
ATOM 1467 N N . ILE A 1 203 ? -6.484 -2.749 16.661 1.00 97.00 203 ILE A N 1
ATOM 1468 C CA . ILE A 1 203 ? -5.883 -2.748 15.328 1.00 97.00 203 ILE A CA 1
ATOM 1469 C C . ILE A 1 203 ? -4.380 -2.788 15.534 1.00 97.00 203 ILE A C 1
ATOM 1471 O O . ILE A 1 203 ? -3.759 -1.783 15.880 1.00 97.00 203 ILE A O 1
ATOM 1475 N N . THR A 1 204 ? -3.787 -3.959 15.334 1.00 92.50 204 THR A N 1
ATOM 1476 C CA . THR A 1 204 ? -2.337 -4.126 15.443 1.00 92.50 204 THR A CA 1
ATOM 1477 C C . THR A 1 204 ? -1.630 -3.564 14.208 1.00 92.50 204 THR A C 1
ATOM 1479 O O . THR A 1 204 ? -2.229 -3.406 13.139 1.00 92.50 204 THR A O 1
ATOM 1482 N N . ALA A 1 205 ? -0.318 -3.328 14.308 1.00 85.38 205 ALA A N 1
ATOM 1483 C CA . ALA A 1 205 ? 0.497 -3.002 13.133 1.00 85.38 205 ALA A CA 1
ATOM 1484 C C . ALA A 1 205 ? 0.409 -4.096 12.054 1.00 85.38 205 ALA A C 1
ATOM 1486 O O . ALA A 1 205 ? 0.402 -3.802 10.860 1.00 85.38 205 ALA A O 1
ATOM 1487 N N . ARG A 1 206 ? 0.281 -5.361 12.474 1.00 84.00 206 ARG A N 1
ATOM 1488 C CA . ARG A 1 206 ? 0.081 -6.516 11.592 1.00 84.00 206 ARG A CA 1
ATOM 1489 C C . ARG A 1 206 ? -1.218 -6.412 10.793 1.00 84.00 206 ARG A C 1
ATOM 1491 O O . ARG A 1 206 ? -1.197 -6.621 9.580 1.00 84.00 206 ARG A O 1
ATOM 1498 N N . ASP A 1 207 ? -2.322 -6.086 11.457 1.00 89.75 207 ASP A N 1
ATOM 1499 C CA . ASP A 1 207 ? -3.638 -5.974 10.821 1.00 89.75 207 ASP A CA 1
ATOM 1500 C C . ASP A 1 207 ? -3.639 -4.903 9.739 1.00 89.75 207 ASP A C 1
ATOM 1502 O O . ASP A 1 207 ? -4.006 -5.164 8.590 1.00 89.75 207 ASP A O 1
ATOM 1506 N N . LEU A 1 208 ? -3.153 -3.711 10.091 1.00 89.50 208 LEU A N 1
ATOM 1507 C CA . LEU A 1 208 ? -3.105 -2.603 9.156 1.00 89.50 208 LEU A CA 1
ATOM 1508 C C . LEU A 1 208 ? -2.144 -2.892 7.999 1.00 89.50 208 LEU A C 1
ATOM 1510 O O . LEU A 1 208 ? -2.512 -2.687 6.842 1.00 89.50 208 LEU A O 1
ATOM 1514 N N . ARG A 1 209 ? -0.949 -3.432 8.284 1.00 84.69 209 ARG A N 1
ATOM 1515 C CA . ARG A 1 209 ? 0.060 -3.766 7.267 1.00 84.69 209 ARG A CA 1
ATOM 1516 C C . ARG A 1 209 ? -0.499 -4.692 6.195 1.00 84.69 209 ARG A C 1
ATOM 1518 O O . ARG A 1 209 ? -0.277 -4.435 5.016 1.00 84.69 209 ARG A O 1
ATOM 1525 N N . ARG A 1 210 ? -1.240 -5.738 6.576 1.00 84.25 210 ARG A N 1
ATOM 1526 C CA . ARG A 1 210 ? -1.848 -6.676 5.616 1.00 84.25 210 ARG A CA 1
ATOM 1527 C C . ARG A 1 210 ? -2.771 -5.963 4.637 1.00 84.25 210 ARG A C 1
ATOM 1529 O O . ARG A 1 210 ? -2.689 -6.201 3.434 1.00 84.25 210 ARG A O 1
ATOM 1536 N N . VAL A 1 211 ? -3.606 -5.062 5.146 1.00 88.38 211 VAL A N 1
ATOM 1537 C CA . VAL A 1 211 ? -4.566 -4.300 4.344 1.00 88.38 211 VAL A CA 1
ATOM 1538 C C . VAL A 1 211 ? -3.852 -3.324 3.404 1.00 88.38 211 VAL A C 1
ATOM 1540 O O . VAL A 1 211 ? -4.110 -3.320 2.198 1.00 88.38 211 VAL A O 1
ATOM 1543 N N . ILE A 1 212 ? -2.915 -2.528 3.921 1.00 87.69 212 ILE A N 1
ATOM 1544 C CA . ILE A 1 212 ? -2.233 -1.500 3.122 1.00 87.69 212 ILE A CA 1
ATOM 1545 C C . ILE A 1 212 ? -1.233 -2.107 2.128 1.00 87.69 212 ILE A C 1
ATOM 1547 O O . ILE A 1 212 ? -1.130 -1.616 1.006 1.00 87.69 212 ILE A O 1
ATOM 1551 N N . ALA A 1 213 ? -0.563 -3.212 2.481 1.00 86.31 213 ALA A N 1
ATOM 1552 C CA . ALA A 1 213 ? 0.313 -3.944 1.570 1.00 86.31 213 ALA A CA 1
ATOM 1553 C C . ALA A 1 213 ? -0.497 -4.603 0.451 1.00 86.31 213 ALA A C 1
ATOM 1555 O O . ALA A 1 213 ? -0.137 -4.461 -0.713 1.00 86.31 213 ALA A O 1
ATOM 1556 N N . ALA A 1 214 ? -1.631 -5.244 0.762 1.00 85.75 214 ALA A N 1
ATOM 1557 C CA . ALA A 1 214 ? -2.527 -5.777 -0.264 1.00 85.75 214 ALA A CA 1
ATOM 1558 C C . ALA A 1 214 ? -2.998 -4.676 -1.227 1.00 85.75 214 ALA A C 1
ATOM 1560 O O . ALA A 1 214 ? -2.991 -4.878 -2.443 1.00 85.75 214 ALA A O 1
ATOM 1561 N N . ARG A 1 215 ? -3.332 -3.484 -0.709 1.00 89.19 215 ARG A N 1
ATOM 1562 C CA . ARG A 1 215 ? -3.694 -2.337 -1.551 1.00 89.19 215 ARG A CA 1
ATOM 1563 C C . ARG A 1 215 ? -2.528 -1.858 -2.421 1.00 89.19 215 ARG A C 1
ATOM 1565 O O . ARG A 1 215 ? -2.730 -1.648 -3.616 1.00 89.19 215 ARG A O 1
ATOM 1572 N N . ALA A 1 216 ? -1.331 -1.702 -1.855 1.00 87.44 216 ALA A N 1
ATOM 1573 C CA . ALA A 1 216 ? -0.138 -1.286 -2.595 1.00 87.44 216 ALA A CA 1
ATOM 1574 C C . ALA A 1 216 ? 0.233 -2.286 -3.699 1.00 87.44 216 ALA A C 1
ATOM 1576 O O . ALA A 1 216 ? 0.469 -1.892 -4.840 1.00 87.44 216 ALA A O 1
ATOM 1577 N N . LEU A 1 217 ? 0.187 -3.584 -3.394 1.00 88.00 217 LEU A N 1
ATOM 1578 C CA . LEU A 1 217 ? 0.409 -4.657 -4.359 1.00 88.00 217 LEU A CA 1
ATOM 1579 C C . LEU A 1 217 ? -0.642 -4.651 -5.476 1.00 88.00 217 LEU A C 1
ATOM 1581 O O . LEU A 1 217 ? -0.290 -4.831 -6.638 1.00 88.00 217 LEU A O 1
ATOM 1585 N N . ALA A 1 218 ? -1.916 -4.407 -5.156 1.00 87.69 218 ALA A N 1
ATOM 1586 C CA . ALA A 1 218 ? -2.984 -4.333 -6.151 1.00 87.69 218 ALA A CA 1
ATOM 1587 C C . ALA A 1 218 ? -2.839 -3.119 -7.089 1.00 87.69 218 ALA A C 1
ATOM 1589 O O . ALA A 1 218 ? -3.156 -3.211 -8.277 1.00 87.69 218 ALA A O 1
ATOM 1590 N N . GLU A 1 219 ? -2.370 -1.977 -6.582 1.00 87.31 219 GLU A N 1
ATOM 1591 C CA . GLU A 1 219 ? -2.049 -0.799 -7.402 1.00 87.31 219 GLU A CA 1
ATOM 1592 C C . GLU A 1 219 ? -0.870 -1.052 -8.328 1.00 87.31 219 GLU A C 1
ATOM 1594 O O . GLU A 1 219 ? -0.950 -0.797 -9.531 1.00 87.31 219 GLU A O 1
ATOM 1599 N N . LEU A 1 220 ? 0.194 -1.628 -7.778 1.00 86.94 220 LEU A N 1
ATOM 1600 C CA . LEU A 1 220 ? 1.381 -1.990 -8.530 1.00 86.94 220 LEU A CA 1
ATOM 1601 C C . LEU A 1 220 ? 1.055 -3.024 -9.612 1.00 86.94 220 LEU A C 1
ATOM 1603 O O . LEU A 1 220 ? 1.425 -2.839 -10.765 1.00 86.94 220 LEU A O 1
ATOM 1607 N N . ALA A 1 221 ? 0.274 -4.058 -9.285 1.00 87.12 221 ALA A N 1
ATOM 1608 C CA . ALA A 1 221 ? -0.202 -5.045 -10.250 1.00 87.12 221 ALA A CA 1
ATOM 1609 C C . ALA A 1 221 ? -1.029 -4.396 -11.368 1.00 87.12 221 ALA A C 1
ATOM 1611 O O . ALA A 1 221 ? -0.839 -4.718 -12.539 1.00 87.12 221 ALA A O 1
ATOM 1612 N N . ARG A 1 222 ? -1.928 -3.457 -11.038 1.00 87.31 222 ARG A N 1
ATOM 1613 C CA . ARG A 1 222 ? -2.695 -2.704 -12.044 1.00 87.31 222 ARG A CA 1
ATOM 1614 C C . ARG A 1 222 ? -1.787 -1.866 -12.944 1.00 87.31 222 ARG A C 1
ATOM 1616 O O . ARG A 1 222 ? -1.988 -1.880 -14.157 1.00 87.31 222 ARG A O 1
ATOM 1623 N N . GLY A 1 223 ? -0.803 -1.168 -12.377 1.00 84.69 223 GLY A N 1
ATOM 1624 C CA . GLY A 1 223 ? 0.205 -0.419 -13.132 1.00 84.69 223 GLY A CA 1
ATOM 1625 C C . GLY A 1 223 ? 1.001 -1.318 -14.074 1.00 84.69 223 GLY A C 1
ATOM 1626 O O . GLY A 1 223 ? 1.062 -1.053 -15.271 1.00 84.69 223 GLY A O 1
ATOM 1627 N N . LEU A 1 224 ? 1.501 -2.443 -13.564 1.00 84.38 224 LEU A N 1
ATOM 1628 C CA . LEU A 1 224 ? 2.290 -3.409 -14.326 1.00 84.38 224 LEU A CA 1
ATOM 1629 C C . LEU A 1 224 ? 1.489 -4.110 -15.426 1.00 84.38 224 LEU A C 1
ATOM 1631 O O . LEU A 1 224 ? 2.032 -4.321 -16.502 1.00 84.38 224 LEU A O 1
ATOM 1635 N N . ARG A 1 225 ? 0.200 -4.415 -15.223 1.00 85.25 225 ARG A N 1
ATOM 1636 C CA . ARG A 1 225 ? -0.674 -4.921 -16.302 1.00 85.25 225 ARG A CA 1
ATOM 1637 C C . ARG A 1 225 ? -0.823 -3.905 -17.428 1.00 85.25 225 ARG A C 1
ATOM 1639 O O . ARG A 1 225 ? -0.706 -4.257 -18.597 1.00 85.25 225 ARG A O 1
ATOM 1646 N N . ARG A 1 226 ? -1.080 -2.636 -17.082 1.00 83.50 226 ARG A N 1
ATOM 1647 C CA . ARG A 1 226 ? -1.167 -1.552 -18.075 1.00 83.50 226 ARG A CA 1
ATOM 1648 C C . ARG A 1 226 ? 0.162 -1.362 -18.796 1.00 83.50 226 ARG A C 1
ATOM 1650 O O . ARG A 1 226 ? 0.166 -1.126 -19.997 1.00 83.50 226 ARG A O 1
ATOM 1657 N N . TRP A 1 227 ? 1.271 -1.477 -18.068 1.00 77.94 227 TRP A N 1
ATOM 1658 C CA . TRP A 1 227 ? 2.609 -1.436 -18.640 1.00 77.94 227 TRP A CA 1
ATOM 1659 C C . TRP A 1 227 ? 2.813 -2.594 -19.621 1.00 77.94 227 TRP A C 1
ATOM 1661 O O . TRP A 1 227 ? 3.140 -2.347 -20.777 1.00 77.94 227 TRP A O 1
ATOM 1671 N N . ALA A 1 228 ? 2.533 -3.833 -19.213 1.00 77.38 228 ALA A N 1
ATOM 1672 C CA . ALA A 1 228 ? 2.717 -5.023 -20.039 1.00 77.38 228 ALA A CA 1
ATOM 1673 C C . ALA A 1 228 ? 1.887 -4.978 -21.325 1.00 77.38 228 ALA A C 1
ATOM 1675 O O . ALA A 1 228 ? 2.432 -5.196 -22.406 1.00 77.38 228 ALA A O 1
ATOM 1676 N N . ALA A 1 229 ? 0.615 -4.578 -21.230 1.00 78.56 229 ALA A N 1
ATOM 1677 C CA . ALA A 1 229 ? -0.267 -4.417 -22.386 1.00 78.56 229 ALA A CA 1
ATOM 1678 C C . ALA A 1 229 ? 0.289 -3.439 -23.441 1.00 78.56 229 ALA A C 1
ATOM 1680 O O . ALA A 1 229 ? 0.008 -3.583 -24.627 1.00 78.56 229 ALA A O 1
ATOM 1681 N N . ARG A 1 230 ? 1.103 -2.457 -23.030 1.00 72.31 230 ARG A N 1
ATOM 1682 C CA . ARG A 1 230 ? 1.749 -1.490 -23.935 1.00 72.31 230 ARG A CA 1
ATOM 1683 C C . ARG A 1 230 ? 3.115 -1.940 -24.458 1.00 72.31 230 ARG A C 1
ATOM 1685 O O . ARG A 1 230 ? 3.592 -1.388 -25.443 1.00 72.31 230 ARG A O 1
ATOM 1692 N N . HIS A 1 231 ? 3.735 -2.936 -23.827 1.00 69.81 231 HIS A N 1
ATOM 1693 C CA . HIS A 1 231 ? 5.109 -3.368 -24.112 1.00 69.81 231 HIS A CA 1
ATOM 1694 C C . HIS A 1 231 ? 5.178 -4.816 -24.622 1.00 69.81 231 HIS A C 1
ATOM 1696 O O . HIS A 1 231 ? 6.137 -5.543 -24.350 1.00 69.81 231 HIS A O 1
ATOM 1702 N N . GLY A 1 232 ? 4.156 -5.244 -25.373 1.00 71.00 232 GLY A N 1
ATOM 1703 C CA . GLY A 1 232 ? 4.112 -6.573 -25.992 1.00 71.00 232 GLY A CA 1
ATOM 1704 C C . GLY A 1 232 ? 4.064 -7.702 -24.965 1.00 71.00 232 GLY A C 1
ATOM 1705 O O . GLY A 1 232 ? 4.767 -8.700 -25.110 1.00 71.00 232 GLY A O 1
ATOM 1706 N N . ASP A 1 233 ? 3.291 -7.492 -23.899 1.00 73.44 233 ASP A N 1
ATOM 1707 C CA . ASP A 1 233 ? 3.090 -8.406 -22.780 1.00 73.44 233 ASP A CA 1
ATOM 1708 C C . ASP A 1 233 ? 4.366 -8.813 -22.023 1.00 73.44 233 ASP A C 1
ATOM 1710 O O . ASP A 1 233 ? 4.487 -9.923 -21.491 1.00 73.44 233 ASP A O 1
ATOM 1714 N N . ARG A 1 234 ? 5.342 -7.907 -21.976 1.00 74.00 234 ARG A N 1
ATOM 1715 C CA . ARG A 1 234 ? 6.573 -8.055 -21.189 1.00 74.00 234 ARG A CA 1
ATOM 1716 C C . ARG A 1 234 ? 6.457 -7.267 -19.887 1.00 74.00 234 ARG A C 1
ATOM 1718 O O . ARG A 1 234 ? 5.545 -6.465 -19.728 1.00 74.00 234 ARG A O 1
ATOM 1725 N N . TYR A 1 235 ? 7.397 -7.469 -18.969 1.00 77.44 235 TYR A N 1
ATOM 1726 C CA . TYR A 1 235 ? 7.553 -6.655 -17.757 1.00 77.44 235 TYR A CA 1
ATOM 1727 C C . TYR A 1 235 ? 8.908 -5.920 -17.774 1.00 77.44 235 TYR A C 1
ATOM 1729 O O . TYR A 1 235 ? 9.784 -6.321 -18.550 1.00 77.44 235 TYR A O 1
ATOM 1737 N N . PRO A 1 236 ? 9.096 -4.862 -16.957 1.00 74.69 236 PRO A N 1
ATOM 1738 C CA . PRO A 1 236 ? 10.369 -4.148 -16.861 1.00 74.69 236 PRO A CA 1
ATOM 1739 C C . PRO A 1 236 ? 11.523 -5.060 -16.432 1.00 74.69 236 PRO A C 1
ATOM 1741 O O . PRO A 1 236 ? 11.319 -6.070 -15.749 1.00 74.69 236 PRO A O 1
ATOM 1744 N N . TRP A 1 237 ? 12.752 -4.678 -16.792 1.00 74.94 237 TRP A N 1
ATOM 1745 C CA . TRP A 1 237 ? 13.942 -5.283 -16.193 1.00 74.94 237 TRP A CA 1
ATOM 1746 C C . TRP A 1 237 ? 13.998 -4.970 -14.702 1.00 74.94 237 TRP A C 1
ATOM 1748 O O . TRP A 1 237 ? 13.478 -3.952 -14.263 1.00 74.94 237 TRP A O 1
ATOM 1758 N N . LEU A 1 238 ? 14.601 -5.860 -13.918 1.00 79.56 238 LEU A N 1
ATOM 1759 C CA . LEU A 1 238 ? 14.594 -5.745 -12.461 1.00 79.56 238 LEU A CA 1
ATOM 1760 C C . LEU A 1 238 ? 15.966 -5.387 -11.927 1.00 79.56 238 LEU A C 1
ATOM 1762 O O . LEU A 1 238 ? 16.987 -5.742 -12.517 1.00 79.56 238 LEU A O 1
ATOM 1766 N N . VAL A 1 239 ? 15.974 -4.729 -10.775 1.00 78.69 239 VAL A N 1
ATOM 1767 C CA . VAL A 1 239 ? 17.187 -4.447 -10.012 1.00 78.69 239 VAL A CA 1
ATOM 1768 C C . VAL A 1 239 ? 17.506 -5.659 -9.130 1.00 78.69 239 VAL A C 1
ATOM 1770 O O . VAL A 1 239 ? 16.601 -6.184 -8.470 1.00 78.69 239 VAL A O 1
ATOM 1773 N N . PRO A 1 240 ? 18.762 -6.136 -9.080 1.00 81.81 240 PRO A N 1
ATOM 1774 C CA . PRO A 1 240 ? 19.136 -7.258 -8.226 1.00 81.81 240 PRO A CA 1
ATOM 1775 C C . PRO A 1 240 ? 18.766 -7.041 -6.760 1.00 81.81 240 PRO A C 1
ATOM 1777 O O . PRO A 1 240 ? 18.970 -5.962 -6.209 1.00 81.81 240 PRO A O 1
ATOM 1780 N N . LEU A 1 241 ? 18.283 -8.103 -6.103 1.00 79.06 241 LEU A N 1
ATOM 1781 C CA . LEU A 1 241 ? 17.888 -8.041 -4.690 1.00 79.06 241 LEU A CA 1
ATOM 1782 C C . LEU A 1 241 ? 19.028 -7.568 -3.780 1.00 79.06 241 LEU A C 1
ATOM 1784 O O . LEU A 1 241 ? 18.787 -6.764 -2.888 1.00 79.06 241 LEU A O 1
ATOM 1788 N N . ALA A 1 242 ? 20.254 -8.009 -4.082 1.00 77.56 242 ALA A N 1
ATOM 1789 C CA . ALA A 1 242 ? 21.474 -7.665 -3.355 1.00 77.56 242 ALA A CA 1
ATOM 1790 C C . ALA A 1 242 ? 21.893 -6.191 -3.494 1.00 77.56 242 ALA A C 1
ATOM 1792 O O . ALA A 1 242 ? 22.729 -5.716 -2.732 1.00 77.56 242 ALA A O 1
ATOM 1793 N N . THR A 1 243 ? 21.345 -5.462 -4.470 1.00 70.88 243 THR A N 1
ATOM 1794 C CA . THR A 1 243 ? 21.688 -4.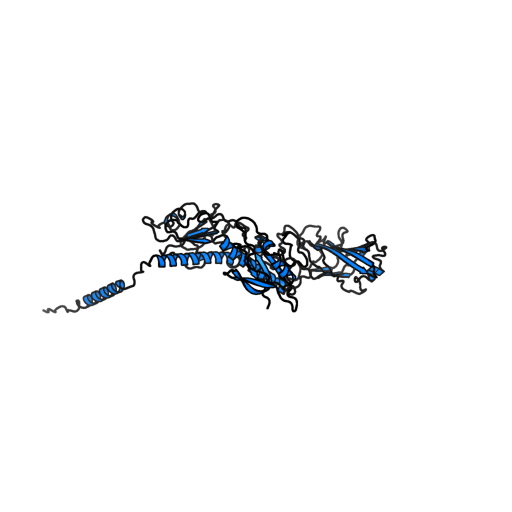060 -4.725 1.00 70.88 243 THR A CA 1
ATOM 1795 C C . THR A 1 243 ? 20.414 -3.248 -4.960 1.00 70.88 243 THR A C 1
ATOM 1797 O O . THR A 1 243 ? 20.173 -2.851 -6.094 1.00 70.88 243 THR A O 1
ATOM 1800 N N . PRO A 1 244 ? 19.581 -2.975 -3.935 1.00 63.62 244 PRO A N 1
ATOM 1801 C CA . PRO A 1 244 ? 18.273 -2.330 -4.115 1.00 63.62 244 PRO A CA 1
ATOM 1802 C C . PRO A 1 244 ? 18.309 -0.937 -4.761 1.00 63.62 244 PRO A C 1
ATOM 1804 O O . PRO A 1 244 ? 17.306 -0.496 -5.309 1.00 63.62 244 PRO A O 1
ATOM 1807 N N . ALA A 1 245 ? 19.457 -0.256 -4.703 1.00 63.84 245 ALA A N 1
ATOM 1808 C CA . ALA A 1 245 ? 19.719 1.025 -5.367 1.00 63.84 245 ALA A CA 1
ATOM 1809 C C . ALA A 1 245 ? 20.555 0.885 -6.660 1.00 63.84 245 ALA A C 1
ATOM 1811 O O . ALA A 1 245 ? 21.101 1.863 -7.159 1.00 63.84 245 ALA A O 1
ATOM 1812 N N . GLY A 1 246 ? 20.739 -0.342 -7.152 1.00 64.50 246 GLY A N 1
ATOM 1813 C CA . GLY A 1 246 ? 21.504 -0.646 -8.358 1.00 64.50 246 GLY A CA 1
ATOM 1814 C C . GLY A 1 246 ? 20.702 -0.430 -9.639 1.00 64.50 246 GLY A C 1
ATOM 1815 O O . GLY A 1 246 ? 19.523 -0.086 -9.615 1.00 64.50 246 GLY A O 1
ATOM 1816 N N . THR A 1 247 ? 21.344 -0.676 -10.778 1.00 65.56 247 THR A N 1
ATOM 1817 C CA . THR A 1 247 ? 20.703 -0.559 -12.089 1.00 65.56 247 THR A CA 1
ATOM 1818 C C . THR A 1 247 ? 19.928 -1.829 -12.466 1.00 65.56 247 THR A C 1
ATOM 1820 O O . THR A 1 247 ? 20.288 -2.933 -12.032 1.00 65.56 247 THR A O 1
ATOM 1823 N N . PRO A 1 248 ? 18.865 -1.709 -13.284 1.00 68.56 248 PRO A N 1
ATOM 1824 C CA . PRO A 1 248 ? 18.160 -2.865 -13.823 1.00 68.56 248 PRO A CA 1
ATOM 1825 C C . PRO A 1 248 ? 19.090 -3.769 -14.643 1.00 68.56 248 PRO A C 1
ATOM 1827 O O . PRO A 1 248 ? 19.946 -3.287 -15.386 1.00 68.56 248 PRO A O 1
ATOM 1830 N N . GLN A 1 249 ? 18.900 -5.087 -14.552 1.00 68.25 249 GLN A N 1
ATOM 1831 C CA . GLN A 1 249 ? 19.672 -6.074 -15.311 1.00 68.25 249 GLN A CA 1
ATOM 1832 C C . GLN A 1 249 ? 18.816 -6.797 -16.354 1.00 68.25 249 GLN A C 1
ATOM 1834 O O . GLN A 1 249 ? 17.730 -7.313 -16.068 1.00 68.25 249 GLN A O 1
ATOM 1839 N N . VAL A 1 250 ? 19.349 -6.887 -17.575 1.00 65.12 250 VAL A N 1
ATOM 1840 C CA . VAL A 1 250 ? 18.729 -7.623 -18.682 1.00 65.12 250 VAL A CA 1
ATOM 1841 C C . VAL A 1 250 ? 18.593 -9.100 -18.319 1.00 65.12 250 VAL A C 1
ATOM 1843 O O . VAL A 1 250 ? 19.523 -9.735 -17.832 1.00 65.12 250 VAL A O 1
ATOM 1846 N N . GLY A 1 251 ? 17.411 -9.658 -18.564 1.00 68.38 251 GLY A N 1
ATOM 1847 C CA . GLY A 1 251 ? 17.091 -11.060 -18.294 1.00 68.38 251 GLY A CA 1
ATOM 1848 C C . GLY A 1 251 ? 16.788 -11.376 -16.829 1.00 68.38 251 GLY A C 1
ATOM 1849 O O . GLY A 1 251 ? 16.435 -12.520 -16.530 1.00 68.38 251 GLY A O 1
ATOM 1850 N N . LEU A 1 252 ? 16.885 -10.404 -15.913 1.00 75.38 252 LEU A N 1
ATOM 1851 C CA . LEU A 1 252 ? 16.639 -10.656 -14.499 1.00 75.38 252 LEU A CA 1
ATOM 1852 C C . LEU A 1 252 ? 15.142 -10.885 -14.233 1.00 75.38 252 LEU A C 1
ATOM 1854 O O . LEU A 1 252 ? 14.302 -10.024 -14.489 1.00 75.38 252 LEU A O 1
ATOM 1858 N N . ARG A 1 253 ? 14.818 -12.073 -13.707 1.00 77.12 253 ARG A N 1
ATOM 1859 C CA . ARG A 1 253 ? 13.440 -12.558 -13.481 1.00 77.12 253 ARG A CA 1
ATOM 1860 C C . ARG A 1 253 ? 12.921 -12.378 -12.055 1.00 77.12 253 ARG A C 1
ATOM 1862 O O . ARG A 1 253 ? 11.772 -12.706 -11.775 1.00 77.12 253 ARG A O 1
ATOM 1869 N N . ARG A 1 254 ? 13.776 -11.905 -11.145 1.00 85.44 254 ARG A N 1
ATOM 1870 C CA . ARG A 1 254 ? 13.431 -11.563 -9.759 1.00 85.44 254 ARG A CA 1
ATOM 1871 C C . ARG A 1 254 ? 14.253 -10.378 -9.283 1.00 85.44 254 ARG A C 1
ATOM 1873 O O . ARG A 1 254 ? 15.446 -10.325 -9.567 1.00 85.44 254 ARG A O 1
ATOM 1880 N N . GLY A 1 255 ? 13.649 -9.479 -8.530 1.00 83.00 255 GLY A N 1
ATOM 1881 C CA . GLY A 1 255 ? 14.343 -8.280 -8.090 1.00 83.00 255 GLY A CA 1
ATOM 1882 C C . GLY A 1 255 ? 13.404 -7.217 -7.564 1.00 83.00 255 GLY A C 1
ATOM 1883 O O . GLY A 1 255 ? 12.218 -7.465 -7.341 1.00 83.00 255 GLY A O 1
ATOM 1884 N N . TRP A 1 256 ? 13.955 -6.027 -7.390 1.00 82.12 256 TRP A N 1
ATOM 1885 C CA . TRP A 1 256 ? 13.181 -4.825 -7.132 1.00 82.12 256 TRP A CA 1
ATOM 1886 C C . TRP A 1 256 ? 12.684 -4.250 -8.451 1.00 82.12 256 TRP A C 1
ATOM 1888 O O . TRP A 1 256 ? 13.370 -4.337 -9.476 1.00 82.12 256 TRP A O 1
ATOM 1898 N N . LEU A 1 257 ? 11.483 -3.678 -8.425 1.00 79.75 257 LEU A N 1
ATOM 1899 C CA . LEU A 1 257 ? 10.990 -2.918 -9.560 1.00 79.75 257 LEU A CA 1
ATOM 1900 C C . LEU A 1 257 ? 11.786 -1.612 -9.633 1.00 79.75 257 LEU A C 1
ATOM 1902 O O . LEU A 1 257 ? 11.774 -0.863 -8.652 1.00 79.75 257 LEU A O 1
ATOM 1906 N N . PRO A 1 258 ? 12.451 -1.312 -10.753 1.00 74.88 258 PRO A N 1
ATOM 1907 C CA . PRO A 1 258 ? 13.038 -0.004 -10.898 1.00 74.88 258 PRO A CA 1
ATOM 1908 C C . PRO A 1 258 ? 11.928 1.013 -11.147 1.00 74.88 258 PRO A C 1
ATOM 1910 O O . PRO A 1 258 ? 11.006 0.794 -11.943 1.00 74.88 258 PRO A O 1
ATOM 1913 N N . VAL A 1 259 ? 11.997 2.114 -10.414 1.00 71.62 259 VAL A N 1
ATOM 1914 C CA . VAL A 1 259 ? 11.036 3.204 -10.514 1.00 71.62 259 VAL A CA 1
ATOM 1915 C C . VAL A 1 259 ? 11.778 4.465 -10.885 1.00 71.62 259 VAL A C 1
ATOM 1917 O O . VAL A 1 259 ? 12.776 4.818 -10.259 1.00 71.62 259 VAL A O 1
ATOM 1920 N N . HIS A 1 260 ? 11.254 5.146 -11.891 1.00 65.81 260 HIS A N 1
ATOM 1921 C CA . HIS A 1 260 ? 11.688 6.476 -12.235 1.00 65.81 260 HIS A CA 1
ATOM 1922 C C . HIS A 1 260 ? 10.750 7.475 -11.550 1.00 65.81 260 HIS A C 1
ATOM 1924 O O . HIS A 1 260 ? 9.538 7.460 -11.783 1.00 65.81 260 HIS A O 1
ATOM 1930 N N . HIS A 1 261 ? 11.301 8.331 -10.692 1.00 60.03 261 HIS A N 1
ATOM 1931 C CA . HIS A 1 261 ? 10.571 9.420 -10.047 1.00 60.03 261 HIS A CA 1
ATOM 1932 C C . HIS A 1 261 ? 11.445 10.669 -10.025 1.00 60.03 261 HIS A C 1
ATOM 1934 O O . HIS A 1 261 ? 12.517 10.654 -9.420 1.00 60.03 261 HIS A O 1
ATOM 1940 N N . PHE A 1 262 ? 10.996 11.734 -10.689 1.00 53.00 262 PHE A N 1
ATOM 1941 C CA . PHE A 1 262 ? 11.657 13.028 -10.630 1.00 53.00 262 PHE A CA 1
ATOM 1942 C C . PHE A 1 262 ? 11.151 13.811 -9.413 1.00 53.00 262 PHE A C 1
ATOM 1944 O O . PHE A 1 262 ? 9.979 14.166 -9.320 1.00 53.00 262 PHE A O 1
ATOM 1951 N N . ASP A 1 263 ? 12.055 14.135 -8.492 1.00 51.81 263 ASP A N 1
ATOM 1952 C CA . ASP A 1 263 ? 11.818 15.120 -7.427 1.00 51.81 263 ASP A CA 1
ATOM 1953 C C . ASP A 1 263 ? 12.326 16.528 -7.802 1.00 51.81 263 ASP A C 1
ATOM 1955 O O . ASP A 1 263 ? 12.294 17.448 -6.987 1.00 51.81 263 ASP A O 1
ATOM 1959 N N . GLY A 1 264 ? 12.793 16.701 -9.046 1.00 42.84 264 GLY A N 1
ATOM 1960 C CA . GLY A 1 264 ? 13.367 17.944 -9.563 1.00 42.84 264 GLY A CA 1
ATOM 1961 C C . GLY A 1 264 ? 14.802 18.232 -9.105 1.00 42.84 264 GLY A C 1
ATOM 1962 O O . GLY A 1 264 ? 15.357 19.249 -9.516 1.00 42.84 264 GLY A O 1
ATOM 1963 N N . ALA A 1 265 ? 15.424 17.371 -8.286 1.00 41.16 265 ALA A N 1
ATOM 1964 C CA . ALA A 1 265 ? 16.739 17.635 -7.698 1.00 41.16 265 ALA A CA 1
ATOM 1965 C C . ALA A 1 265 ? 17.896 16.862 -8.357 1.00 41.16 265 ALA A C 1
ATOM 1967 O O . ALA A 1 265 ? 19.038 17.317 -8.284 1.00 41.16 265 ALA A O 1
ATOM 1968 N N . THR A 1 266 ? 17.644 15.719 -9.012 1.00 40.25 266 THR A N 1
ATOM 1969 C CA . THR A 1 266 ? 18.711 14.917 -9.646 1.00 40.25 266 THR A CA 1
ATOM 1970 C C . THR A 1 266 ? 18.260 14.195 -10.926 1.00 40.25 266 THR A C 1
ATOM 1972 O O . THR A 1 266 ? 17.254 13.485 -10.899 1.00 40.25 266 THR A O 1
ATOM 1975 N N . PRO A 1 267 ? 19.002 14.306 -12.049 1.00 40.59 267 PRO A N 1
ATOM 1976 C CA . PRO A 1 267 ? 18.837 13.406 -13.188 1.00 40.59 267 PRO A CA 1
ATOM 1977 C C . PRO A 1 267 ? 19.232 11.985 -12.772 1.00 40.59 267 PRO A C 1
ATOM 1979 O O . PRO A 1 267 ? 20.356 11.769 -12.311 1.00 40.59 267 PRO A O 1
ATOM 1982 N N . GLN A 1 268 ? 18.331 11.014 -12.923 1.00 46.19 268 GLN A N 1
ATOM 1983 C CA . GLN A 1 268 ? 18.626 9.613 -12.616 1.00 46.19 268 GLN A CA 1
ATOM 1984 C C . GLN A 1 268 ? 19.011 8.866 -13.907 1.00 46.19 268 GLN A C 1
ATOM 1986 O O . GLN A 1 268 ? 18.235 8.854 -14.865 1.00 46.19 268 GLN A O 1
ATOM 1991 N N . PRO A 1 269 ? 20.208 8.255 -13.981 1.00 42.62 269 PRO A N 1
ATOM 1992 C CA . PRO A 1 269 ? 20.591 7.430 -15.122 1.00 42.62 269 PRO A CA 1
ATOM 1993 C C . PRO A 1 269 ? 19.770 6.132 -15.129 1.00 42.62 269 PRO A C 1
ATOM 1995 O O . PRO A 1 269 ? 19.624 5.490 -14.093 1.00 42.62 269 PRO A O 1
ATOM 1998 N N . PHE A 1 270 ? 19.298 5.698 -16.296 1.00 47.97 270 PHE A N 1
ATOM 1999 C CA . PHE A 1 270 ? 18.664 4.385 -16.475 1.00 47.97 270 PHE A CA 1
ATOM 2000 C C . PHE A 1 270 ? 19.504 3.529 -17.440 1.00 47.97 270 PHE A C 1
ATOM 2002 O O . PHE A 1 270 ? 20.383 4.024 -18.142 1.00 47.97 270 PHE A O 1
ATOM 2009 N N . VAL A 1 271 ? 19.272 2.216 -17.477 1.00 43.66 271 VAL A N 1
ATOM 2010 C CA . VAL A 1 271 ? 19.975 1.297 -18.388 1.00 43.66 271 VAL A CA 1
ATOM 2011 C C . VAL A 1 271 ? 18.942 0.500 -19.171 1.00 43.66 271 VAL A C 1
ATOM 2013 O O . VAL A 1 271 ? 18.152 -0.232 -18.583 1.00 43.66 271 VAL A O 1
ATOM 2016 N N . SER A 1 272 ? 18.957 0.610 -20.499 1.00 48.78 272 SER A N 1
ATOM 2017 C CA . SER A 1 272 ? 18.036 -0.112 -21.380 1.00 48.78 272 SER A CA 1
ATOM 2018 C C . SER A 1 272 ? 18.782 -0.768 -22.534 1.00 48.78 272 SER A C 1
ATOM 2020 O O . SER A 1 272 ? 19.650 -0.144 -23.136 1.00 48.78 272 SER A O 1
ATOM 2022 N N . ALA A 1 273 ? 18.370 -1.975 -22.940 1.00 47.41 273 ALA A N 1
ATOM 2023 C CA . ALA A 1 273 ? 18.641 -2.402 -24.311 1.00 47.41 273 ALA A CA 1
ATOM 2024 C C . ALA A 1 273 ? 18.089 -1.315 -25.242 1.00 47.41 273 ALA A C 1
ATOM 2026 O O . ALA A 1 273 ? 16.971 -0.854 -25.047 1.00 47.41 273 ALA A O 1
ATOM 2027 N N . ALA A 1 274 ? 18.915 -0.822 -26.146 1.00 50.91 274 ALA A N 1
ATOM 2028 C CA . ALA A 1 274 ? 18.602 0.334 -26.959 1.00 50.91 274 ALA A CA 1
ATOM 2029 C C . ALA A 1 274 ? 19.163 0.035 -28.335 1.00 50.91 274 ALA A C 1
ATOM 2031 O O . ALA A 1 274 ? 20.361 -0.215 -28.472 1.00 50.91 274 ALA A O 1
ATOM 2032 N N . SER A 1 275 ? 18.291 0.047 -29.335 1.00 54.09 275 SER A N 1
ATOM 2033 C CA . SER A 1 275 ? 18.692 -0.084 -30.728 1.00 54.09 275 SER A CA 1
ATOM 2034 C C . SER A 1 275 ? 18.696 1.314 -31.328 1.00 54.09 275 SER A C 1
ATOM 2036 O O . SER A 1 275 ? 17.638 1.795 -31.747 1.00 54.09 275 SER A O 1
ATOM 2038 N N . PRO A 1 276 ? 19.843 2.018 -31.330 1.00 54.91 276 PRO A N 1
ATOM 2039 C CA . PRO A 1 276 ? 19.916 3.292 -32.008 1.00 54.91 276 PRO A CA 1
ATOM 2040 C C . PRO A 1 276 ? 19.753 3.050 -33.510 1.00 54.91 276 PRO A C 1
ATOM 2042 O O . PRO A 1 276 ? 20.349 2.139 -34.091 1.00 54.91 276 PRO A O 1
ATOM 2045 N N . ARG A 1 277 ? 18.924 3.879 -34.130 1.00 57.38 277 ARG A N 1
ATOM 2046 C CA . ARG A 1 277 ? 18.706 3.943 -35.565 1.00 57.38 277 ARG A CA 1
ATOM 2047 C C . ARG A 1 277 ? 18.843 5.370 -36.024 1.00 57.38 277 ARG A C 1
ATOM 2049 O O . ARG A 1 277 ? 18.259 6.270 -35.434 1.00 57.38 277 ARG A O 1
ATOM 2056 N N . TRP A 1 278 ? 19.569 5.592 -37.105 1.00 61.34 278 TRP A N 1
ATOM 2057 C CA . TRP A 1 278 ? 19.749 6.945 -37.603 1.00 61.34 278 TRP A CA 1
ATOM 2058 C C . TRP A 1 278 ? 19.775 7.013 -39.121 1.00 61.34 278 TRP A C 1
ATOM 2060 O O . TRP A 1 278 ? 20.254 6.102 -39.795 1.00 61.34 278 TRP A O 1
ATOM 2070 N N . ALA A 1 279 ? 19.261 8.126 -39.631 1.00 62.44 279 ALA A N 1
ATOM 2071 C CA . ALA A 1 279 ? 19.349 8.570 -41.011 1.00 62.44 279 ALA A CA 1
ATOM 2072 C C . ALA A 1 279 ? 19.653 10.073 -40.970 1.00 62.44 279 ALA A C 1
ATOM 2074 O O . ALA A 1 279 ? 18.746 10.888 -40.811 1.00 62.44 279 ALA A O 1
ATOM 2075 N N . LEU A 1 280 ? 20.944 10.416 -41.015 1.00 62.12 280 LEU A N 1
ATOM 2076 C CA . LEU A 1 280 ? 21.444 11.783 -40.862 1.00 62.12 280 LEU A CA 1
ATOM 2077 C C . LEU A 1 280 ? 22.105 12.248 -42.162 1.00 62.12 280 LEU A C 1
ATOM 2079 O O . LEU A 1 280 ? 22.934 11.543 -42.741 1.00 62.12 280 LEU A O 1
ATOM 2083 N N . HIS A 1 281 ? 21.763 13.454 -42.593 1.00 63.00 281 HIS A N 1
ATOM 2084 C CA . HIS A 1 281 ? 22.348 14.156 -43.732 1.00 63.00 281 HIS A CA 1
ATOM 2085 C C . HIS A 1 281 ? 23.175 15.337 -43.231 1.00 63.00 281 HIS A C 1
ATOM 2087 O O . HIS A 1 281 ? 22.913 15.828 -42.144 1.00 63.00 281 HIS A O 1
ATOM 2093 N N . GLY A 1 282 ? 24.176 15.796 -43.992 1.00 64.94 282 GLY A N 1
ATOM 2094 C CA . GLY A 1 282 ? 24.938 17.009 -43.653 1.00 64.94 282 GLY A CA 1
ATOM 2095 C C . GLY A 1 282 ? 25.833 16.904 -42.409 1.00 64.94 282 GLY A C 1
ATOM 2096 O O . GLY A 1 282 ? 26.017 17.900 -41.714 1.00 64.94 282 GLY A O 1
ATOM 2097 N N . VAL A 1 283 ? 26.359 15.717 -42.091 1.00 67.69 283 VAL A N 1
ATOM 2098 C CA . VAL A 1 283 ? 27.289 15.487 -40.964 1.00 67.69 283 VAL A CA 1
ATOM 2099 C C . VAL A 1 283 ? 28.756 15.600 -41.395 1.00 67.69 283 VAL A C 1
ATOM 2101 O O . VAL A 1 283 ? 29.088 15.379 -42.561 1.00 67.69 283 VAL A O 1
ATOM 2104 N N . ARG A 1 284 ? 29.650 15.889 -40.445 1.00 67.56 284 ARG A N 1
ATOM 2105 C CA . ARG A 1 284 ? 31.108 15.838 -40.622 1.00 67.56 284 ARG A CA 1
ATOM 2106 C C . ARG A 1 284 ? 31.647 14.533 -40.046 1.00 67.56 284 ARG A C 1
ATOM 2108 O O . ARG A 1 284 ? 31.340 14.198 -38.910 1.00 67.56 284 ARG A O 1
ATOM 2115 N N . ILE A 1 285 ? 32.471 13.814 -40.803 1.00 65.81 285 ILE A N 1
ATOM 2116 C CA . ILE A 1 285 ? 33.147 12.598 -40.331 1.00 65.81 285 ILE A CA 1
ATOM 2117 C C . ILE A 1 285 ? 34.641 12.905 -40.215 1.00 65.81 285 ILE A C 1
ATOM 2119 O O . ILE A 1 285 ? 35.252 13.363 -41.178 1.00 65.81 285 ILE A O 1
ATOM 2123 N N . GLY A 1 286 ? 35.221 12.681 -39.040 1.00 62.09 286 GLY A N 1
ATOM 2124 C CA . GLY A 1 286 ? 36.656 12.792 -38.777 1.00 62.09 286 GLY A CA 1
ATOM 2125 C C . GLY A 1 286 ? 37.159 11.577 -38.002 1.00 62.09 286 GLY A C 1
ATOM 2126 O O . GLY A 1 286 ? 36.371 10.861 -37.400 1.00 62.09 286 GLY A O 1
ATOM 2127 N N . GLY A 1 287 ? 38.461 11.304 -38.014 1.00 66.00 287 GLY A N 1
ATOM 2128 C CA . GLY A 1 287 ? 39.027 10.168 -37.282 1.00 66.00 287 GLY A CA 1
ATOM 2129 C C . GLY A 1 287 ? 40.318 9.653 -37.895 1.00 66.00 287 GLY A C 1
ATOM 2130 O O . GLY A 1 287 ? 40.799 10.200 -38.892 1.00 66.00 287 GLY A O 1
ATOM 2131 N N . ASP A 1 288 ? 40.851 8.581 -37.314 1.00 61.19 288 ASP A N 1
ATOM 2132 C CA . ASP A 1 288 ? 42.013 7.863 -37.843 1.00 61.19 288 ASP A CA 1
ATOM 2133 C C . ASP A 1 288 ? 41.612 7.037 -39.077 1.00 61.19 288 ASP A C 1
ATOM 2135 O O . ASP A 1 288 ? 41.527 5.810 -39.067 1.00 61.19 288 ASP A O 1
ATOM 2139 N N . THR A 1 289 ? 41.287 7.752 -40.151 1.00 50.88 289 THR A N 1
ATOM 2140 C CA . THR A 1 289 ? 40.876 7.203 -41.452 1.00 50.88 289 THR A CA 1
ATOM 2141 C C . THR A 1 289 ? 42.027 6.513 -42.189 1.00 50.88 289 THR A C 1
ATOM 2143 O O . THR A 1 289 ? 41.788 5.799 -43.161 1.00 50.88 289 THR A O 1
ATOM 2146 N N . ALA A 1 290 ? 43.265 6.693 -41.713 1.00 50.66 290 ALA A N 1
ATOM 2147 C CA . ALA A 1 290 ? 44.443 5.975 -42.185 1.00 50.66 290 ALA A CA 1
ATOM 2148 C C . ALA A 1 290 ? 44.517 4.547 -41.619 1.00 50.66 290 ALA A C 1
ATOM 2150 O O . ALA A 1 290 ? 45.248 3.711 -42.157 1.00 50.66 290 ALA A O 1
ATOM 2151 N N . SER A 1 291 ? 43.753 4.239 -40.564 1.00 56.41 291 SER A N 1
ATOM 2152 C CA . SER A 1 291 ? 43.714 2.897 -40.002 1.00 56.41 291 SER A CA 1
ATOM 2153 C C . SER A 1 291 ? 43.017 1.918 -40.957 1.00 56.41 291 SER A C 1
ATOM 2155 O O . SER A 1 291 ? 41.841 2.104 -41.289 1.00 56.41 291 SER A O 1
ATOM 2157 N N . PRO A 1 292 ? 43.668 0.806 -41.349 1.00 56.03 292 PRO A N 1
ATOM 2158 C CA . PRO A 1 292 ? 43.040 -0.222 -42.180 1.00 56.03 292 PRO A CA 1
ATOM 2159 C C . PRO A 1 292 ? 41.846 -0.900 -41.483 1.00 56.03 292 PRO A C 1
ATOM 2161 O O . PRO A 1 292 ? 41.020 -1.516 -42.156 1.00 56.03 292 PRO A O 1
ATOM 2164 N N . LEU A 1 293 ? 41.722 -0.752 -40.155 1.00 52.59 293 LEU A N 1
ATOM 2165 C CA . LEU A 1 293 ? 40.607 -1.258 -39.346 1.00 52.59 293 LEU A CA 1
ATOM 2166 C C . LEU A 1 293 ? 39.290 -0.518 -39.615 1.00 52.59 293 LEU A C 1
ATOM 2168 O O . LEU A 1 293 ? 38.224 -1.117 -39.494 1.00 52.59 293 LEU A O 1
ATOM 2172 N N . LEU A 1 294 ? 39.363 0.766 -39.980 1.00 53.75 294 LEU A N 1
ATOM 2173 C CA . LEU A 1 294 ? 38.226 1.655 -40.250 1.00 53.75 294 LEU A CA 1
ATOM 2174 C C . LEU A 1 294 ? 38.415 2.398 -41.582 1.00 53.75 294 LEU A C 1
ATOM 2176 O O . LEU A 1 294 ? 38.018 3.553 -41.724 1.00 53.75 294 LEU A O 1
ATOM 2180 N N . SER A 1 295 ? 39.038 1.729 -42.557 1.00 51.19 295 SER A N 1
ATOM 2181 C CA . SER A 1 295 ? 39.243 2.265 -43.905 1.00 51.19 295 SER A CA 1
ATOM 2182 C C . SER A 1 295 ? 37.920 2.685 -44.551 1.00 51.19 295 SER A C 1
ATOM 2184 O O . SER A 1 295 ? 36.852 2.196 -44.180 1.00 51.19 295 SER A O 1
ATOM 2186 N N . GLU A 1 296 ? 37.968 3.549 -45.566 1.00 48.59 296 GLU A N 1
ATOM 2187 C CA . GLU A 1 296 ? 36.765 3.951 -46.307 1.00 48.59 296 GLU A CA 1
ATOM 2188 C C . GLU A 1 296 ? 35.996 2.733 -46.861 1.00 48.59 296 GLU A C 1
ATOM 2190 O O . GLU A 1 296 ? 34.770 2.707 -46.841 1.00 48.59 296 GLU A O 1
ATOM 2195 N N . GLU A 1 297 ? 36.712 1.680 -47.268 1.00 49.38 297 GLU A N 1
ATOM 2196 C CA . GLU A 1 297 ? 36.166 0.382 -47.686 1.00 49.38 297 GLU A CA 1
ATOM 2197 C C . GLU A 1 297 ? 35.491 -0.374 -46.522 1.00 49.38 297 GLU A C 1
ATOM 2199 O O . GLU A 1 297 ? 34.411 -0.937 -46.690 1.00 49.38 297 GLU A O 1
ATOM 2204 N N . CYS A 1 298 ? 36.085 -0.362 -45.321 1.00 48.75 298 CYS A N 1
ATOM 2205 C CA . CYS A 1 298 ? 35.482 -0.923 -44.109 1.00 48.75 298 CYS A CA 1
ATOM 2206 C C . CYS A 1 298 ? 34.210 -0.156 -43.728 1.00 48.75 298 CYS A C 1
ATOM 2208 O O . CYS A 1 298 ? 33.170 -0.772 -43.530 1.00 48.75 298 CYS A O 1
ATOM 2210 N N . LEU A 1 299 ? 34.241 1.179 -43.735 1.00 50.84 299 LEU A N 1
ATOM 2211 C CA . LEU A 1 299 ? 33.070 2.031 -43.500 1.00 50.84 299 LEU A CA 1
ATOM 2212 C C . LEU A 1 299 ? 31.977 1.838 -44.570 1.00 50.84 299 LEU A C 1
ATOM 2214 O O . LEU A 1 299 ? 30.794 1.942 -44.251 1.00 50.84 299 LEU A O 1
ATOM 2218 N N . ARG A 1 300 ? 32.355 1.518 -45.820 1.00 48.00 300 ARG A N 1
ATOM 2219 C CA . ARG A 1 300 ? 31.440 1.149 -46.923 1.00 48.00 300 ARG A CA 1
ATOM 2220 C C . ARG A 1 300 ? 30.821 -0.246 -46.765 1.00 48.00 300 ARG A C 1
ATOM 2222 O O . ARG A 1 300 ? 29.724 -0.460 -47.271 1.00 48.00 300 ARG A O 1
ATOM 2229 N N . ARG A 1 301 ? 31.516 -1.189 -46.116 1.00 43.75 301 ARG A N 1
ATOM 2230 C CA . ARG A 1 301 ? 31.077 -2.587 -45.899 1.00 43.75 301 ARG A CA 1
ATOM 2231 C C . ARG A 1 301 ? 30.469 -2.838 -44.527 1.00 43.75 301 ARG A C 1
ATOM 2233 O O . ARG A 1 301 ? 29.794 -3.848 -44.336 1.00 43.75 301 ARG A O 1
ATOM 2240 N N . MET A 1 302 ? 30.713 -1.947 -43.572 1.00 44.84 302 MET A N 1
ATOM 2241 C CA . MET A 1 302 ? 29.926 -1.889 -42.359 1.00 44.84 302 MET A CA 1
ATOM 2242 C C . MET A 1 302 ? 28.456 -1.779 -42.774 1.00 44.84 302 MET A C 1
ATOM 2244 O O . MET A 1 302 ? 28.153 -1.090 -43.751 1.00 44.84 302 MET A O 1
ATOM 2248 N N . PRO A 1 303 ? 27.517 -2.360 -42.016 1.00 39.62 303 PRO A N 1
ATOM 2249 C CA . PRO A 1 303 ? 26.078 -2.174 -42.241 1.00 39.62 303 PRO A CA 1
ATOM 2250 C C . PRO A 1 303 ? 25.613 -0.698 -42.118 1.00 39.62 303 PRO A C 1
ATOM 2252 O O . PRO A 1 303 ? 24.421 -0.413 -42.088 1.00 39.62 303 PRO A O 1
ATOM 2255 N N . CYS A 1 304 ? 26.554 0.249 -42.053 1.00 37.81 304 CYS A N 1
ATOM 2256 C CA . CYS A 1 304 ? 26.430 1.661 -41.745 1.00 37.81 304 CYS A CA 1
ATOM 2257 C C . CYS A 1 304 ? 26.290 2.580 -42.973 1.00 37.81 304 CYS A C 1
ATOM 2259 O O . CYS A 1 304 ? 26.356 3.799 -42.804 1.00 37.81 304 CYS A O 1
ATOM 2261 N N . ARG A 1 305 ? 26.079 2.071 -44.199 1.00 36.44 305 ARG A N 1
ATOM 2262 C CA . ARG A 1 305 ? 25.612 2.936 -45.298 1.00 36.44 305 ARG A CA 1
ATOM 2263 C C . ARG A 1 305 ? 24.925 2.189 -46.441 1.00 36.44 305 ARG A C 1
ATOM 2265 O O . ARG A 1 305 ? 25.457 1.223 -46.970 1.00 36.44 305 ARG A O 1
ATOM 2272 N N . THR A 1 306 ? 23.834 2.765 -46.942 1.00 29.64 306 THR A N 1
ATOM 2273 C CA . THR A 1 306 ? 23.590 2.806 -48.391 1.00 29.64 306 THR A CA 1
ATOM 2274 C C . THR A 1 306 ? 23.808 4.237 -48.890 1.00 29.64 306 THR A C 1
ATOM 2276 O O . THR A 1 306 ? 23.448 5.199 -48.198 1.00 29.64 306 THR A O 1
ATOM 2279 N N . PRO A 1 307 ? 24.395 4.426 -50.082 1.00 36.12 307 PRO A N 1
ATOM 2280 C CA . PRO A 1 307 ? 24.407 5.715 -50.762 1.00 36.12 307 PRO A CA 1
ATOM 2281 C C . PRO A 1 307 ? 22.971 6.018 -51.226 1.00 36.12 307 PRO A C 1
ATOM 2283 O O . PRO A 1 307 ? 22.614 5.743 -52.363 1.00 36.12 307 PRO A O 1
ATOM 2286 N N . GLY A 1 308 ? 22.111 6.480 -50.312 1.00 37.16 308 GLY A N 1
ATOM 2287 C CA . GLY A 1 308 ? 20.688 6.699 -50.610 1.00 37.16 308 GLY A CA 1
ATOM 2288 C C . GLY A 1 308 ? 19.680 6.606 -49.456 1.00 37.16 308 GLY A C 1
ATOM 2289 O O . GLY A 1 308 ? 18.492 6.653 -49.737 1.00 37.16 308 GLY A O 1
ATOM 2290 N N . GLY A 1 309 ? 20.089 6.507 -48.183 1.00 38.75 309 GLY A N 1
ATOM 2291 C CA . GLY A 1 309 ? 19.158 6.682 -47.050 1.00 38.75 309 GLY A CA 1
ATOM 2292 C C . GLY A 1 309 ? 18.539 5.401 -46.473 1.00 38.75 309 GLY A C 1
ATOM 2293 O O . GLY A 1 309 ? 17.323 5.298 -46.348 1.00 38.75 309 GLY A O 1
ATOM 2294 N N . GLY A 1 310 ? 19.364 4.429 -46.076 1.00 33.09 310 GLY A N 1
ATOM 2295 C CA . GLY A 1 310 ? 18.938 3.300 -45.238 1.00 33.09 310 GLY A CA 1
ATOM 2296 C C . GLY A 1 310 ? 19.172 3.537 -43.738 1.00 33.09 310 GLY A C 1
ATOM 2297 O O . GLY A 1 310 ? 20.170 4.148 -43.360 1.00 33.09 310 GLY A O 1
ATOM 2298 N N . LEU A 1 311 ? 18.261 3.027 -42.898 1.00 33.19 311 LEU A N 1
ATOM 2299 C CA . LEU A 1 311 ? 18.350 3.003 -41.430 1.00 33.19 311 LEU A CA 1
ATOM 2300 C C . LEU A 1 311 ? 19.423 2.009 -40.957 1.00 33.19 311 LEU A C 1
ATOM 2302 O O . LEU A 1 311 ? 19.385 0.836 -41.323 1.00 33.19 311 LEU A O 1
ATOM 2306 N N . VAL A 1 312 ? 20.333 2.463 -40.094 1.00 42.38 312 VAL A N 1
ATOM 2307 C CA . VAL A 1 312 ? 21.258 1.592 -39.345 1.00 42.38 312 VAL A CA 1
ATOM 2308 C C . VAL A 1 312 ? 20.503 0.945 -38.181 1.00 42.38 312 VAL A C 1
ATOM 2310 O O . VAL A 1 312 ? 19.727 1.627 -37.520 1.00 42.38 312 VAL A O 1
ATOM 2313 N N . ALA A 1 313 ? 20.715 -0.342 -37.906 1.00 38.28 313 ALA A N 1
ATOM 2314 C CA . ALA A 1 313 ? 20.272 -0.990 -36.671 1.00 38.28 313 ALA A CA 1
ATOM 2315 C C . ALA A 1 313 ? 21.442 -1.791 -36.089 1.00 38.28 313 ALA A C 1
ATOM 2317 O O . ALA A 1 313 ? 22.005 -2.645 -36.771 1.00 38.28 313 ALA A O 1
ATOM 2318 N N . LEU A 1 314 ? 21.823 -1.490 -34.848 1.00 41.16 314 LEU A N 1
ATOM 2319 C CA . LEU A 1 314 ? 22.788 -2.280 -34.086 1.00 41.16 314 LEU A CA 1
ATOM 2320 C C . LEU A 1 314 ? 22.016 -3.125 -33.067 1.00 41.16 314 LEU A C 1
ATOM 2322 O O . LEU A 1 314 ? 21.253 -2.579 -32.267 1.00 41.16 314 LEU A O 1
ATOM 2326 N N . ASP A 1 315 ? 22.213 -4.442 -33.096 1.00 39.38 315 ASP A N 1
ATOM 2327 C CA . ASP A 1 315 ? 21.705 -5.350 -32.065 1.00 39.38 315 ASP A CA 1
ATOM 2328 C C . ASP A 1 315 ? 22.697 -5.393 -30.889 1.00 39.38 315 ASP A C 1
ATOM 2330 O O . ASP A 1 315 ? 23.878 -5.697 -31.062 1.00 39.38 315 ASP A O 1
ATOM 2334 N N . GLY A 1 316 ? 22.231 -5.070 -29.677 1.00 41.62 316 GLY A N 1
ATOM 2335 C CA . GLY A 1 316 ? 23.007 -5.169 -28.436 1.00 41.62 316 GLY A CA 1
ATOM 2336 C C . GLY A 1 316 ? 22.436 -4.336 -27.281 1.00 41.62 316 GLY A C 1
ATOM 2337 O O . GLY A 1 316 ? 21.421 -3.657 -27.419 1.00 41.62 316 GLY A O 1
ATOM 2338 N N . THR A 1 317 ? 23.075 -4.401 -26.110 1.00 41.50 317 THR A N 1
ATOM 2339 C CA . THR A 1 317 ? 22.678 -3.640 -24.911 1.00 41.50 317 THR A CA 1
ATOM 2340 C C . THR A 1 317 ? 23.546 -2.394 -24.761 1.00 41.50 317 THR A C 1
ATOM 2342 O O . THR A 1 317 ? 24.759 -2.526 -24.613 1.00 41.50 317 THR A O 1
ATOM 2345 N N . ALA A 1 318 ? 22.950 -1.200 -24.781 1.00 47.06 318 ALA A N 1
ATOM 2346 C CA . ALA A 1 318 ? 23.658 0.051 -24.506 1.00 47.06 318 ALA A CA 1
ATOM 2347 C C . ALA A 1 318 ? 23.353 0.548 -23.081 1.00 47.06 318 ALA A C 1
ATOM 2349 O O . ALA A 1 318 ? 22.302 0.261 -22.517 1.00 47.06 318 ALA A O 1
ATOM 2350 N N . GLN A 1 319 ? 24.268 1.299 -22.480 1.00 48.38 319 GLN A N 1
ATOM 2351 C CA . GLN A 1 319 ? 24.023 2.038 -21.241 1.00 48.38 319 GLN A CA 1
ATOM 2352 C C . GLN A 1 319 ? 23.810 3.503 -21.600 1.00 48.38 319 GLN A C 1
ATOM 2354 O O . GLN A 1 319 ? 24.728 4.112 -22.140 1.00 48.38 319 GLN A O 1
ATOM 2359 N N . CYS A 1 320 ? 22.626 4.057 -21.330 1.00 45.91 320 CYS A N 1
ATOM 2360 C CA . CYS A 1 320 ? 22.246 5.400 -21.769 1.00 45.91 320 CYS A CA 1
ATOM 2361 C C . CYS A 1 320 ? 21.893 6.308 -20.588 1.00 45.91 320 CYS A C 1
ATOM 2363 O O . CYS A 1 320 ? 20.912 6.077 -19.899 1.00 45.91 320 CYS A O 1
ATOM 2365 N N . VAL A 1 321 ? 22.630 7.396 -20.397 1.00 50.12 321 VAL A N 1
ATOM 2366 C CA . VAL A 1 321 ? 22.293 8.443 -19.424 1.00 50.12 321 VAL A CA 1
ATOM 2367 C C . VAL A 1 321 ? 21.530 9.546 -20.148 1.00 50.12 321 VAL A C 1
ATOM 2369 O O . VAL A 1 321 ? 22.029 10.033 -21.158 1.00 50.12 321 VAL A O 1
ATOM 2372 N N . TRP A 1 322 ? 20.351 9.943 -19.661 1.00 46.75 322 TRP A N 1
ATOM 2373 C CA . TRP A 1 322 ? 19.627 11.111 -20.182 1.00 46.75 322 TRP A CA 1
ATOM 2374 C C . TRP A 1 322 ? 19.634 12.273 -19.189 1.00 46.75 322 TRP A C 1
ATOM 2376 O O . TRP A 1 322 ? 19.505 12.064 -17.983 1.00 46.75 322 TRP A O 1
ATOM 2386 N N . GLY A 1 323 ? 19.744 13.489 -19.722 1.00 48.69 323 GLY A N 1
ATOM 2387 C CA . GLY A 1 323 ? 19.434 14.735 -19.024 1.00 48.69 323 GLY A CA 1
ATOM 2388 C C . GLY A 1 323 ? 17.967 15.124 -19.231 1.00 48.69 323 GLY A C 1
ATOM 2389 O O . GLY A 1 323 ? 17.345 14.727 -20.216 1.00 48.69 323 GLY A O 1
ATOM 2390 N N . ASP A 1 324 ? 17.394 15.870 -18.287 1.00 42.19 324 ASP A N 1
ATOM 2391 C CA . ASP A 1 324 ? 16.034 16.402 -18.408 1.00 42.19 324 ASP A CA 1
ATOM 2392 C C . ASP A 1 324 ? 16.008 17.570 -19.422 1.00 42.19 324 ASP A C 1
ATOM 2394 O O . ASP A 1 324 ? 16.721 18.560 -19.216 1.00 42.19 324 ASP A O 1
ATOM 2398 N N . PRO A 1 325 ? 15.182 17.508 -20.489 1.00 41.19 325 PRO A N 1
ATOM 2399 C CA . PRO A 1 325 ? 15.057 18.596 -21.458 1.00 41.19 325 PRO A CA 1
ATOM 2400 C C . PRO A 1 325 ? 14.516 19.905 -20.853 1.00 41.19 325 PRO A C 1
ATOM 2402 O O . PRO A 1 325 ? 14.679 20.960 -21.466 1.00 41.19 325 PRO A O 1
ATOM 2405 N N . ALA A 1 326 ? 13.897 19.866 -19.667 1.00 39.19 326 ALA A N 1
ATOM 2406 C CA . ALA A 1 326 ? 13.368 21.033 -18.962 1.00 39.19 326 ALA A CA 1
ATOM 2407 C C . ALA A 1 326 ? 14.381 21.719 -18.020 1.00 39.19 326 ALA A C 1
ATOM 2409 O O . ALA A 1 326 ? 14.100 22.812 -17.520 1.00 39.19 326 ALA A O 1
ATOM 2410 N N . VAL A 1 327 ? 15.567 21.139 -17.788 1.00 42.28 327 VAL A N 1
ATOM 2411 C CA . VAL A 1 327 ? 16.589 21.744 -16.916 1.00 42.28 327 VAL A CA 1
ATOM 2412 C C . VAL A 1 327 ? 17.288 22.900 -17.634 1.00 42.28 327 VAL A C 1
ATOM 2414 O O . VAL A 1 327 ? 17.905 22.756 -18.688 1.00 42.28 327 VAL A O 1
ATOM 2417 N N . THR A 1 328 ? 17.196 24.092 -17.048 1.00 42.34 328 THR A N 1
ATOM 2418 C CA . THR A 1 328 ? 17.602 25.357 -17.676 1.00 42.34 328 THR A CA 1
ATOM 2419 C C . THR A 1 328 ? 19.101 25.673 -17.607 1.00 42.34 328 THR A C 1
ATOM 2421 O O . THR A 1 328 ? 19.518 26.655 -18.217 1.00 42.34 328 THR A O 1
ATOM 2424 N N . SER A 1 329 ? 19.933 24.865 -16.938 1.00 44.94 329 SER A N 1
ATOM 2425 C CA . SER A 1 329 ? 21.379 25.111 -16.803 1.00 44.94 329 SER A CA 1
ATOM 2426 C C . SER A 1 329 ? 22.240 24.280 -17.771 1.00 44.94 329 SER A C 1
ATOM 2428 O O . SER A 1 329 ? 21.988 23.104 -18.017 1.00 44.94 329 SER A O 1
ATOM 2430 N N . ALA A 1 330 ? 23.276 24.912 -18.331 1.00 42.66 330 ALA A N 1
ATOM 2431 C CA . ALA A 1 330 ? 24.259 24.302 -19.233 1.00 42.66 330 ALA A CA 1
ATOM 2432 C C . ALA A 1 330 ? 25.480 23.737 -18.465 1.00 42.66 330 ALA A C 1
ATOM 2434 O O . ALA A 1 330 ? 25.816 24.280 -17.409 1.00 42.66 330 ALA A O 1
ATOM 2435 N N . PRO A 1 331 ? 26.214 22.731 -19.000 1.00 48.72 331 PRO A N 1
ATOM 2436 C CA . PRO A 1 331 ? 25.986 22.021 -20.263 1.00 48.72 331 PRO A CA 1
ATOM 2437 C C . PRO A 1 331 ? 24.933 20.908 -20.146 1.00 48.72 331 PRO A C 1
ATOM 2439 O O . PRO A 1 331 ? 24.998 20.068 -19.250 1.00 48.72 331 PRO A O 1
ATOM 2442 N N . ARG A 1 332 ? 23.998 20.878 -21.104 1.00 56.03 332 ARG A N 1
ATOM 2443 C CA . ARG A 1 332 ? 22.970 19.841 -21.235 1.00 56.03 332 ARG A CA 1
ATOM 2444 C C . ARG A 1 332 ? 23.491 18.687 -22.094 1.00 56.03 332 ARG A C 1
ATOM 2446 O O . ARG A 1 332 ? 23.239 18.634 -23.296 1.00 56.03 332 ARG A O 1
ATOM 2453 N N . THR A 1 333 ? 24.221 17.744 -21.505 1.00 50.75 333 THR A N 1
ATOM 2454 C CA . THR A 1 333 ? 24.314 16.418 -22.134 1.00 50.75 333 THR A CA 1
ATOM 2455 C C . THR A 1 333 ? 22.939 15.769 -21.994 1.00 50.75 333 THR A C 1
ATOM 2457 O O . THR A 1 333 ? 22.588 15.257 -20.933 1.00 50.75 333 THR A O 1
ATOM 2460 N N . GLN A 1 334 ? 22.126 15.859 -23.047 1.00 55.25 334 GLN A N 1
ATOM 2461 C CA . GLN A 1 334 ? 20.756 15.335 -23.050 1.00 55.25 334 GLN A CA 1
ATOM 2462 C C . GLN A 1 334 ? 20.764 13.810 -23.132 1.00 55.25 334 GLN A C 1
ATOM 2464 O O . GLN A 1 334 ? 19.849 13.167 -22.631 1.00 55.25 334 GLN A O 1
ATOM 2469 N N . LEU A 1 335 ? 21.797 13.230 -23.753 1.00 56.47 335 LEU A N 1
ATOM 2470 C CA . LEU A 1 335 ? 21.953 11.792 -23.912 1.00 56.47 335 LEU A CA 1
ATOM 2471 C C . LEU A 1 335 ? 23.428 11.404 -24.011 1.00 56.47 335 LEU A C 1
ATOM 2473 O O . LEU A 1 335 ? 24.146 11.943 -24.849 1.00 56.47 335 LEU A O 1
ATOM 2477 N N . ARG A 1 336 ? 23.854 10.394 -23.252 1.00 65.81 336 ARG A N 1
ATOM 2478 C CA . ARG A 1 336 ? 25.101 9.669 -23.503 1.00 65.81 336 ARG A CA 1
ATOM 2479 C C . ARG A 1 336 ? 24.870 8.166 -23.484 1.00 65.81 336 ARG A C 1
ATOM 2481 O O . ARG A 1 336 ? 24.554 7.630 -22.428 1.00 65.81 336 ARG A O 1
ATOM 2488 N N . CYS A 1 337 ? 25.032 7.492 -24.618 1.00 55.53 337 CYS A N 1
ATOM 2489 C CA . CYS A 1 337 ? 24.932 6.037 -24.721 1.00 55.53 337 CYS A CA 1
ATOM 2490 C C . CYS A 1 337 ? 26.300 5.411 -24.982 1.00 55.53 337 CYS A C 1
ATOM 2492 O O . CYS A 1 337 ? 26.931 5.729 -25.984 1.00 55.53 337 CYS A O 1
ATOM 2494 N N . ALA A 1 338 ? 26.722 4.476 -24.135 1.00 63.66 338 ALA A N 1
ATOM 2495 C CA . ALA A 1 338 ? 27.890 3.636 -24.366 1.00 63.66 338 ALA A CA 1
ATOM 2496 C C . ALA A 1 338 ? 27.455 2.209 -24.726 1.00 63.66 338 ALA A C 1
ATOM 2498 O O . ALA A 1 338 ? 26.568 1.638 -24.092 1.00 63.66 338 ALA A O 1
ATOM 2499 N N . TRP A 1 339 ? 28.081 1.621 -25.736 1.00 60.88 339 TRP A N 1
ATOM 2500 C CA . TRP A 1 339 ? 27.786 0.281 -26.235 1.00 60.88 339 TRP A CA 1
ATOM 2501 C C . TRP A 1 339 ? 29.081 -0.447 -26.562 1.00 60.88 339 TRP A C 1
ATOM 2503 O O . TRP A 1 339 ? 30.020 0.162 -27.067 1.00 60.88 339 TRP A O 1
ATOM 2513 N N . THR A 1 340 ? 29.130 -1.749 -26.301 1.00 64.31 340 THR A N 1
ATOM 2514 C CA . THR A 1 340 ? 30.231 -2.608 -26.735 1.00 64.31 340 THR A CA 1
ATOM 2515 C C . THR A 1 340 ? 29.692 -3.875 -27.383 1.00 64.31 340 THR A C 1
ATOM 2517 O O . THR A 1 340 ? 28.689 -4.431 -26.935 1.00 64.31 340 THR A O 1
ATOM 2520 N N . ALA A 1 341 ? 30.348 -4.346 -28.442 1.00 61.50 341 ALA A N 1
ATOM 2521 C CA . ALA A 1 341 ? 30.009 -5.622 -29.067 1.00 61.50 341 ALA A CA 1
ATOM 2522 C C . ALA A 1 341 ? 31.219 -6.278 -29.714 1.00 61.50 341 ALA A C 1
ATOM 2524 O O . ALA A 1 341 ? 32.086 -5.599 -30.254 1.00 61.50 341 ALA A O 1
ATOM 2525 N N . ALA A 1 342 ? 31.221 -7.607 -29.722 1.00 64.19 342 ALA A N 1
ATOM 2526 C CA . ALA A 1 342 ? 32.178 -8.389 -30.484 1.00 64.19 342 ALA A CA 1
ATOM 2527 C C . ALA A 1 342 ? 31.548 -8.833 -31.811 1.00 64.19 342 ALA A C 1
ATOM 2529 O O . ALA A 1 342 ? 30.435 -9.361 -31.821 1.00 64.19 342 ALA A O 1
ATOM 2530 N N . ALA A 1 343 ? 32.251 -8.665 -32.930 1.00 59.62 343 ALA A N 1
ATOM 2531 C CA . ALA A 1 343 ? 31.825 -9.198 -34.223 1.00 59.62 343 ALA A CA 1
ATOM 2532 C C . ALA A 1 343 ? 32.994 -9.831 -34.981 1.00 59.62 343 ALA A C 1
ATOM 2534 O O . ALA A 1 343 ? 34.160 -9.532 -34.730 1.00 59.62 343 ALA A O 1
ATOM 2535 N N . ARG A 1 344 ? 32.682 -10.713 -35.936 1.00 59.69 344 ARG A N 1
ATOM 2536 C CA . ARG A 1 344 ? 33.669 -11.256 -36.875 1.00 59.69 344 ARG A CA 1
ATOM 2537 C C . ARG A 1 344 ? 33.396 -10.741 -38.278 1.00 59.69 344 ARG A C 1
ATOM 2539 O O . ARG A 1 344 ? 32.340 -11.025 -38.832 1.00 59.69 344 ARG A O 1
ATOM 2546 N N . ILE A 1 345 ? 34.359 -10.037 -38.866 1.00 54.16 345 ILE A N 1
ATOM 2547 C CA . ILE A 1 345 ? 34.284 -9.553 -40.250 1.00 54.16 345 ILE A CA 1
ATOM 2548 C C . ILE A 1 345 ? 35.424 -10.202 -41.025 1.00 54.16 345 ILE A C 1
ATOM 2550 O O . ILE A 1 345 ? 36.578 -10.123 -40.614 1.00 54.16 345 ILE A O 1
ATOM 2554 N N . ALA A 1 346 ? 35.093 -10.895 -42.119 1.00 62.19 346 ALA A N 1
ATOM 2555 C CA . ALA A 1 346 ? 36.064 -11.619 -42.946 1.00 62.19 346 ALA A CA 1
ATOM 2556 C C . ALA A 1 346 ? 37.002 -12.556 -42.142 1.00 62.19 346 ALA A C 1
ATOM 2558 O O . ALA A 1 346 ? 38.180 -12.691 -42.451 1.00 62.19 346 ALA A O 1
ATOM 2559 N N . GLY A 1 347 ? 36.480 -13.196 -41.087 1.00 64.75 347 GLY A N 1
ATOM 2560 C CA . GLY A 1 347 ? 37.230 -14.140 -40.245 1.00 64.75 347 GLY A CA 1
ATOM 2561 C C . GLY A 1 347 ? 38.054 -13.510 -39.114 1.00 64.75 347 GLY A C 1
ATOM 2562 O O . GLY A 1 347 ? 38.533 -14.241 -38.250 1.00 64.75 347 GLY A O 1
ATOM 2563 N N . VAL A 1 348 ? 38.165 -12.181 -39.056 1.00 58.06 348 VAL A N 1
ATOM 2564 C CA . VAL A 1 348 ? 38.869 -11.458 -37.984 1.00 58.06 348 VAL A CA 1
ATOM 2565 C C . VAL A 1 348 ? 37.877 -11.051 -36.898 1.00 58.06 348 VAL A C 1
ATOM 2567 O O . VAL A 1 348 ? 36.792 -10.566 -37.209 1.00 58.06 348 VAL A O 1
ATOM 2570 N N . ALA A 1 349 ? 38.229 -11.270 -35.628 1.00 67.31 349 ALA A N 1
ATOM 2571 C CA . ALA A 1 349 ? 37.423 -10.855 -34.481 1.00 67.31 349 ALA A CA 1
ATOM 2572 C C . ALA A 1 349 ? 37.732 -9.404 -34.082 1.00 67.31 349 ALA A C 1
ATOM 2574 O O . ALA A 1 349 ? 38.898 -9.018 -33.949 1.00 67.31 349 ALA A O 1
ATOM 2575 N N . TYR A 1 350 ? 36.674 -8.630 -33.871 1.00 61.81 350 TYR A N 1
ATOM 2576 C CA . TYR A 1 350 ? 36.711 -7.222 -33.507 1.00 61.81 350 TYR A CA 1
ATOM 2577 C C . TYR A 1 350 ? 35.869 -6.983 -32.265 1.00 61.81 350 TYR A C 1
ATOM 2579 O O . TYR A 1 350 ? 34.751 -7.486 -32.187 1.00 61.81 350 TYR A O 1
ATOM 2587 N N . ASP A 1 351 ? 36.383 -6.147 -31.373 1.00 67.06 351 ASP A N 1
ATOM 2588 C CA . ASP A 1 351 ? 35.648 -5.542 -30.275 1.00 67.06 351 ASP A CA 1
ATOM 2589 C C . ASP A 1 351 ? 35.357 -4.082 -30.637 1.00 67.06 351 ASP A C 1
ATOM 2591 O O . ASP A 1 351 ? 36.260 -3.267 -30.854 1.00 67.06 351 ASP A O 1
ATOM 2595 N N . TYR A 1 352 ? 34.079 -3.749 -30.723 1.00 60.56 352 TYR A N 1
ATOM 2596 C CA . TYR A 1 352 ? 33.588 -2.401 -30.950 1.00 60.56 352 TYR A CA 1
ATOM 2597 C C . TYR A 1 352 ? 33.205 -1.766 -29.623 1.00 60.56 352 TYR A C 1
ATOM 2599 O O . TYR A 1 352 ? 32.617 -2.417 -28.761 1.00 60.56 352 TYR A O 1
ATOM 2607 N N . ALA A 1 353 ? 33.496 -0.478 -29.496 1.00 65.19 353 ALA A N 1
ATOM 2608 C CA . ALA A 1 353 ? 32.951 0.406 -28.486 1.00 65.19 353 ALA A CA 1
ATOM 2609 C C . ALA A 1 353 ? 32.347 1.631 -29.185 1.00 65.19 353 ALA A C 1
ATOM 2611 O O . ALA A 1 353 ? 33.014 2.298 -29.968 1.00 65.19 353 ALA A O 1
ATOM 2612 N N . LEU A 1 354 ? 31.085 1.929 -28.919 1.00 65.00 354 LEU A N 1
ATOM 2613 C CA . LEU A 1 354 ? 30.353 3.069 -29.459 1.00 65.00 354 LEU A CA 1
ATOM 2614 C C . LEU A 1 354 ? 29.970 3.978 -28.291 1.00 65.00 354 LEU A C 1
ATOM 2616 O O . LEU A 1 354 ? 29.322 3.523 -27.356 1.00 65.00 354 LEU A O 1
ATOM 2620 N N . ASP A 1 355 ? 30.362 5.245 -28.350 1.00 68.00 355 ASP A N 1
ATOM 2621 C CA . ASP A 1 355 ? 29.953 6.299 -27.418 1.00 68.00 355 ASP A CA 1
ATOM 2622 C C . ASP A 1 355 ? 29.180 7.357 -28.215 1.00 68.00 355 ASP A C 1
ATOM 2624 O O . ASP A 1 355 ? 29.721 8.007 -29.110 1.00 68.00 355 ASP A O 1
ATOM 2628 N N . ILE A 1 356 ? 27.885 7.478 -27.947 1.00 66.69 356 ILE A N 1
ATOM 2629 C CA . ILE A 1 356 ? 26.998 8.473 -28.548 1.00 66.69 356 ILE A CA 1
ATOM 2630 C C . ILE A 1 356 ? 26.770 9.555 -27.506 1.00 66.69 356 ILE A C 1
ATOM 2632 O O . ILE A 1 356 ? 26.263 9.241 -26.435 1.00 66.69 356 ILE A O 1
ATOM 2636 N N . ALA A 1 357 ? 27.057 10.808 -27.837 1.00 67.06 357 ALA A N 1
ATOM 2637 C CA . ALA A 1 357 ? 26.762 11.963 -27.003 1.00 67.06 357 ALA A CA 1
ATOM 2638 C C . ALA A 1 357 ? 25.902 12.974 -27.776 1.00 67.06 357 ALA A C 1
ATOM 2640 O O . ALA A 1 357 ? 26.232 13.374 -28.896 1.00 67.06 357 ALA A O 1
ATOM 2641 N N . LEU A 1 358 ? 24.792 13.391 -27.171 1.00 65.19 358 LEU A N 1
ATOM 2642 C CA . LEU A 1 358 ? 23.994 14.520 -27.629 1.00 65.19 358 LEU A CA 1
ATOM 2643 C C . LEU A 1 358 ? 24.176 15.675 -26.650 1.00 65.19 358 LEU A C 1
ATOM 2645 O O . LEU A 1 358 ? 23.738 15.597 -25.498 1.00 65.19 358 LEU A O 1
ATOM 2649 N N . ASP A 1 359 ? 24.834 16.725 -27.125 1.00 65.94 359 ASP A N 1
ATOM 2650 C CA . ASP A 1 359 ? 25.195 17.898 -26.340 1.00 65.94 359 ASP A CA 1
ATOM 2651 C C . ASP A 1 359 ? 24.366 19.089 -26.836 1.00 65.94 359 ASP A C 1
ATOM 2653 O O . ASP A 1 359 ? 24.726 19.756 -27.797 1.00 65.94 359 ASP A O 1
ATOM 2657 N N . ASP A 1 360 ? 23.250 19.374 -26.174 1.00 60.16 360 ASP A N 1
ATOM 2658 C CA . ASP A 1 360 ? 22.323 20.455 -26.538 1.00 60.16 360 ASP A CA 1
ATOM 2659 C C . ASP A 1 360 ? 22.735 21.759 -25.837 1.00 60.16 360 ASP A C 1
ATOM 2661 O O . ASP A 1 360 ? 22.148 22.191 -24.841 1.00 60.16 360 ASP A O 1
ATOM 2665 N N . ALA A 1 361 ? 23.853 22.335 -26.280 1.00 57.44 361 ALA A N 1
ATOM 2666 C CA . ALA A 1 361 ? 24.487 23.462 -25.596 1.00 57.44 361 ALA A CA 1
ATOM 2667 C C . ALA A 1 361 ? 23.643 24.754 -25.605 1.00 57.44 361 ALA A C 1
ATOM 2669 O O . ALA A 1 361 ? 23.837 25.608 -24.738 1.00 57.44 361 ALA A O 1
ATOM 2670 N N . ASP A 1 362 ? 22.728 24.901 -26.558 1.00 54.69 362 ASP A N 1
ATOM 2671 C CA . ASP A 1 362 ? 21.881 26.072 -26.797 1.00 54.69 362 ASP A CA 1
ATOM 2672 C C . ASP A 1 362 ? 20.378 25.816 -26.611 1.00 54.69 362 ASP A C 1
ATOM 2674 O O . ASP A 1 362 ? 19.599 26.773 -26.636 1.00 54.69 362 ASP A O 1
ATOM 2678 N N . GLY A 1 363 ? 19.970 24.581 -26.307 1.00 56.59 363 GLY A N 1
ATOM 2679 C CA . GLY A 1 363 ? 18.580 24.249 -26.001 1.00 56.59 363 GLY A CA 1
ATOM 2680 C C . GLY A 1 363 ? 17.689 24.125 -27.234 1.00 56.59 363 GLY A C 1
ATOM 2681 O O . GLY A 1 363 ? 16.467 24.223 -27.096 1.00 56.59 363 GLY A O 1
ATOM 2682 N N . ASP A 1 364 ? 18.283 24.001 -28.421 1.00 52.91 364 ASP A N 1
ATOM 2683 C CA . ASP A 1 364 ? 17.594 24.045 -29.705 1.00 52.91 364 ASP A CA 1
ATOM 2684 C C . ASP A 1 364 ? 17.292 22.659 -30.279 1.00 52.91 364 ASP A C 1
ATOM 2686 O O . ASP A 1 364 ? 16.538 22.566 -31.247 1.00 52.91 364 ASP A O 1
ATOM 2690 N N . VAL A 1 365 ? 17.808 21.583 -29.670 1.00 54.16 365 VAL A N 1
ATOM 2691 C CA . VAL A 1 365 ? 17.541 20.217 -30.120 1.00 54.16 365 VAL A CA 1
ATOM 2692 C C . VAL A 1 365 ? 16.165 19.765 -29.617 1.00 54.16 365 VAL A C 1
ATOM 2694 O O . VAL A 1 365 ? 16.014 19.465 -28.427 1.00 54.16 365 VAL A O 1
ATOM 2697 N N . PRO A 1 366 ? 15.139 19.635 -30.487 1.00 50.72 366 PRO A N 1
ATOM 2698 C CA . PRO A 1 366 ? 13.840 19.153 -30.054 1.00 50.72 366 PRO A CA 1
ATOM 2699 C C . PRO A 1 366 ? 13.933 17.651 -29.772 1.00 50.72 366 PRO A C 1
ATOM 2701 O O . PRO A 1 366 ? 13.825 16.804 -30.664 1.00 50.72 366 PRO A O 1
ATOM 2704 N N . VAL A 1 367 ? 14.107 17.298 -28.501 1.00 50.91 367 VAL A N 1
ATOM 2705 C CA . VAL A 1 367 ? 13.878 15.931 -28.038 1.00 50.91 367 VAL A CA 1
ATOM 2706 C C . VAL A 1 367 ? 12.373 15.747 -27.942 1.00 50.91 367 VAL A C 1
ATOM 2708 O O . VAL A 1 367 ? 11.734 16.232 -27.005 1.00 50.91 367 VAL A O 1
ATOM 2711 N N . ARG A 1 368 ? 11.782 15.016 -28.891 1.00 48.47 368 ARG A N 1
ATOM 2712 C CA . ARG A 1 368 ? 10.406 14.568 -28.697 1.00 48.47 368 ARG A CA 1
ATOM 2713 C C . ARG A 1 368 ? 10.406 13.542 -27.574 1.00 48.47 368 ARG A C 1
ATOM 2715 O O . ARG A 1 368 ? 11.085 12.511 -27.635 1.00 48.47 368 ARG A O 1
ATOM 2722 N N . GLY A 1 369 ? 9.681 13.881 -26.510 1.00 41.91 369 GLY A N 1
ATOM 2723 C CA . GLY A 1 369 ? 9.382 12.947 -25.442 1.00 41.91 369 GLY A CA 1
ATOM 2724 C C . GLY A 1 369 ? 8.705 11.699 -26.012 1.00 41.91 369 GLY A C 1
ATOM 2725 O O . GLY A 1 369 ? 8.152 11.740 -27.110 1.00 41.91 369 GLY A O 1
ATOM 2726 N N . PRO A 1 370 ? 8.770 10.576 -25.295 1.00 43.25 370 PRO A N 1
ATOM 2727 C CA . PRO A 1 370 ? 8.057 9.385 -25.708 1.00 43.25 370 PRO A CA 1
ATOM 2728 C C . PRO A 1 370 ? 6.569 9.700 -25.873 1.00 43.25 370 PRO A C 1
ATOM 2730 O O . PRO A 1 370 ? 5.951 10.254 -24.962 1.00 43.25 370 PRO A O 1
ATOM 2733 N N . ASP A 1 371 ? 5.995 9.318 -27.013 1.00 41.38 371 ASP A N 1
ATOM 2734 C CA . ASP A 1 371 ? 4.548 9.342 -27.192 1.00 41.38 371 ASP A CA 1
ATOM 2735 C C . ASP A 1 371 ? 3.931 8.494 -26.073 1.00 41.38 371 ASP A C 1
ATOM 2737 O O . ASP A 1 371 ? 4.324 7.341 -25.870 1.00 41.38 371 ASP A O 1
ATOM 2741 N N . ALA A 1 372 ? 2.981 9.056 -25.323 1.00 41.22 372 ALA A N 1
ATOM 2742 C CA . ALA A 1 372 ? 2.482 8.492 -24.063 1.00 41.22 372 ALA A CA 1
ATOM 2743 C C . ALA A 1 372 ? 1.816 7.096 -24.178 1.00 41.22 372 ALA A C 1
ATOM 2745 O O . ALA A 1 372 ? 1.338 6.550 -23.182 1.00 41.22 372 ALA A O 1
ATOM 2746 N N . PHE A 1 373 ? 1.770 6.495 -25.373 1.00 38.12 373 PHE A N 1
ATOM 2747 C CA . PHE A 1 373 ? 0.876 5.383 -25.687 1.00 38.12 373 PHE A CA 1
ATOM 2748 C C . PHE A 1 373 ? 1.474 4.242 -26.543 1.00 38.12 373 PHE A C 1
ATOM 2750 O O . PHE A 1 373 ? 0.716 3.367 -26.955 1.00 38.12 373 PHE A O 1
ATOM 2757 N N . GLY A 1 374 ? 2.797 4.168 -26.763 1.00 37.84 374 GLY A N 1
ATOM 2758 C CA . GLY A 1 374 ? 3.453 3.043 -27.469 1.00 37.84 374 GLY A CA 1
ATOM 2759 C C . GLY A 1 374 ? 4.786 2.597 -26.839 1.00 37.84 374 GLY A C 1
ATOM 2760 O O . GLY A 1 374 ? 5.226 3.236 -25.881 1.00 37.84 374 GLY A O 1
ATOM 2761 N N . PRO A 1 375 ? 5.449 1.525 -27.341 1.00 42.75 375 PRO A N 1
ATOM 2762 C CA . PRO A 1 375 ? 6.834 1.221 -26.971 1.00 42.75 375 PRO A CA 1
ATOM 2763 C C . PRO A 1 375 ? 7.661 2.487 -27.188 1.00 42.75 375 PRO A C 1
ATOM 2765 O O . PRO A 1 375 ? 7.725 3.005 -28.304 1.00 42.75 375 PRO A O 1
ATOM 2768 N N . ARG A 1 376 ? 8.188 3.042 -26.092 1.00 48.81 376 ARG A N 1
ATOM 2769 C CA . ARG A 1 376 ? 8.696 4.414 -26.052 1.00 48.81 376 ARG A CA 1
ATOM 2770 C C . ARG A 1 376 ? 9.897 4.557 -26.992 1.00 48.81 376 ARG A C 1
ATOM 2772 O O . ARG A 1 376 ? 11.019 4.210 -26.642 1.00 48.81 376 ARG A O 1
ATOM 2779 N N . ARG A 1 377 ? 9.648 5.080 -28.191 1.00 49.72 377 ARG A N 1
ATOM 2780 C CA . ARG A 1 377 ? 10.663 5.534 -29.141 1.00 49.72 377 ARG A CA 1
ATOM 2781 C C . ARG A 1 377 ? 11.030 6.959 -28.762 1.00 49.72 377 ARG A C 1
ATOM 2783 O O . ARG A 1 377 ? 10.164 7.829 -28.785 1.00 49.72 377 ARG A O 1
ATOM 2790 N N . ARG A 1 378 ? 12.292 7.215 -28.416 1.00 48.75 378 ARG A N 1
ATOM 2791 C CA . ARG A 1 378 ? 12.787 8.597 -28.366 1.00 48.75 378 ARG A CA 1
ATOM 2792 C C . ARG A 1 378 ? 13.411 8.910 -29.705 1.00 48.75 378 ARG A C 1
ATOM 2794 O O . ARG A 1 378 ? 14.347 8.233 -30.127 1.00 48.75 378 ARG A O 1
ATOM 2801 N N . ALA A 1 379 ? 12.853 9.906 -30.373 1.00 51.06 379 ALA A N 1
ATOM 2802 C CA . ALA A 1 379 ? 13.364 10.396 -31.631 1.00 51.06 379 ALA A CA 1
ATOM 2803 C C . ALA A 1 379 ? 13.860 11.825 -31.441 1.00 51.06 379 ALA A C 1
ATOM 2805 O O . ALA A 1 379 ? 13.137 12.705 -30.977 1.00 51.06 379 ALA A O 1
ATOM 2806 N N . VAL A 1 380 ? 15.116 12.027 -31.798 1.00 52.38 380 VAL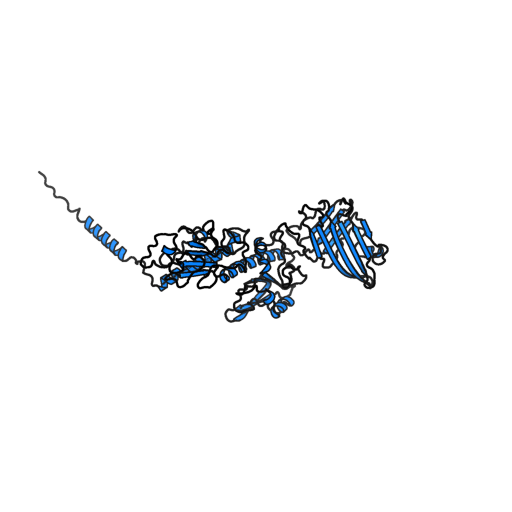 A N 1
ATOM 2807 C CA . VAL A 1 380 ? 15.714 13.333 -31.990 1.00 52.38 380 VAL A CA 1
ATOM 2808 C C . VAL A 1 380 ? 15.545 13.656 -33.465 1.00 52.38 380 VAL A C 1
ATOM 2810 O O . VAL A 1 380 ? 16.124 13.000 -34.338 1.00 52.38 380 VAL A O 1
ATOM 2813 N N . GLU A 1 381 ? 14.702 14.643 -33.740 1.00 53.84 381 GLU A N 1
ATOM 2814 C CA . GLU A 1 381 ? 14.596 15.213 -35.073 1.00 53.84 381 GLU A CA 1
ATOM 2815 C C . GLU A 1 381 ? 15.694 16.268 -35.222 1.00 53.84 381 GLU A C 1
ATOM 2817 O O . GLU A 1 381 ? 15.665 17.314 -34.578 1.00 53.84 381 GLU A O 1
ATOM 2822 N N . ALA A 1 382 ? 16.697 15.958 -36.038 1.00 56.12 382 ALA A N 1
ATOM 2823 C CA . ALA A 1 382 ? 17.782 16.871 -36.342 1.00 56.12 382 ALA A CA 1
ATOM 2824 C C . ALA A 1 382 ? 17.306 17.898 -37.373 1.00 56.12 382 ALA A C 1
ATOM 2826 O O . ALA A 1 382 ? 17.021 17.524 -38.514 1.00 56.12 382 ALA A O 1
ATOM 2827 N N . HIS A 1 383 ? 17.259 19.175 -36.989 1.00 56.41 383 HIS A N 1
ATOM 2828 C CA . HIS A 1 383 ? 16.957 20.291 -37.887 1.00 56.41 383 HIS A CA 1
ATOM 2829 C C . HIS A 1 383 ? 17.930 21.445 -37.639 1.00 56.41 383 HIS A C 1
ATOM 2831 O O . HIS A 1 383 ? 17.740 22.222 -36.715 1.00 56.41 383 HIS A O 1
ATOM 2837 N N . GLY A 1 384 ? 18.961 21.575 -38.477 1.00 55.06 384 GLY A N 1
ATOM 2838 C CA . GLY A 1 384 ? 19.752 22.807 -38.555 1.00 55.06 384 GLY A CA 1
ATOM 2839 C C . GLY A 1 384 ? 20.605 23.136 -37.322 1.00 55.06 384 GLY A C 1
ATOM 2840 O O . GLY A 1 384 ? 20.585 24.277 -36.875 1.00 55.06 384 GLY A O 1
ATOM 2841 N N . PHE A 1 385 ? 21.373 22.170 -36.797 1.00 60.88 385 PHE A N 1
ATOM 2842 C CA . PHE A 1 385 ? 22.216 22.341 -35.599 1.00 60.88 385 PHE A CA 1
ATOM 2843 C C . PHE A 1 385 ? 23.274 23.440 -35.766 1.00 60.88 385 PHE A C 1
ATOM 2845 O O . PHE A 1 385 ? 24.315 23.193 -36.372 1.00 60.88 385 PHE A O 1
ATOM 2852 N N . ALA A 1 386 ? 23.09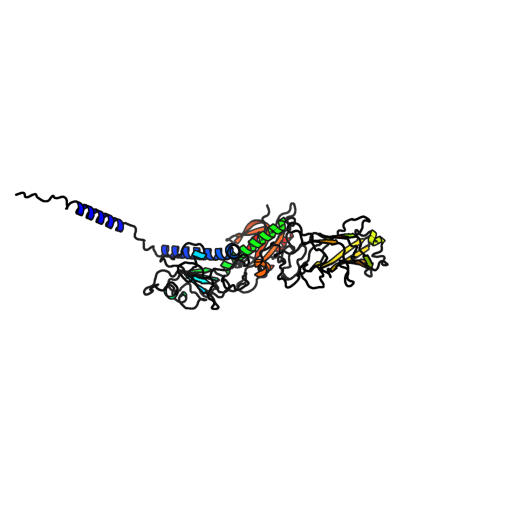3 24.640 -35.223 1.00 58.03 386 ALA A N 1
ATOM 2853 C CA . ALA A 1 386 ? 24.135 25.664 -35.289 1.00 58.03 386 ALA A CA 1
ATOM 2854 C C . ALA A 1 386 ? 25.144 25.470 -34.137 1.00 58.03 386 ALA A C 1
ATOM 2856 O O . ALA A 1 386 ? 24.862 25.892 -33.021 1.00 58.03 386 ALA A O 1
ATOM 2857 N N . PRO A 1 387 ? 26.347 24.890 -34.344 1.00 56.66 387 PRO A N 1
ATOM 2858 C CA . PRO A 1 387 ? 27.277 24.681 -33.236 1.00 56.66 387 PRO A CA 1
ATOM 2859 C C . PRO A 1 387 ? 27.742 26.033 -32.670 1.00 56.66 387 PRO A C 1
ATOM 2861 O O . PRO A 1 387 ? 28.475 26.778 -33.327 1.00 56.66 387 PRO A O 1
ATOM 2864 N N . ARG A 1 388 ? 27.348 26.361 -31.436 1.00 55.06 388 ARG A N 1
ATOM 2865 C CA . ARG A 1 388 ? 27.855 27.529 -30.698 1.00 55.06 388 ARG A CA 1
ATOM 2866 C C . ARG A 1 388 ? 28.929 27.106 -29.698 1.00 55.06 388 ARG A C 1
ATOM 2868 O O . ARG A 1 388 ? 28.800 26.112 -28.994 1.00 55.06 388 ARG A O 1
ATOM 2875 N N . GLY A 1 389 ? 30.032 27.856 -29.643 1.00 58.69 389 GLY A N 1
ATOM 2876 C CA . GLY A 1 389 ? 31.137 27.577 -28.713 1.00 58.69 389 GLY A CA 1
ATOM 2877 C C . GLY A 1 389 ? 32.039 26.394 -29.098 1.00 58.69 389 GLY A C 1
ATOM 2878 O O . GLY A 1 389 ? 32.768 25.885 -28.251 1.00 58.69 389 GLY A O 1
ATOM 2879 N N . GLY A 1 390 ? 32.006 25.945 -30.360 1.00 57.72 390 GLY A N 1
ATOM 2880 C CA . GLY A 1 390 ? 32.937 24.940 -30.894 1.00 57.72 390 GLY A CA 1
ATOM 2881 C C . GLY A 1 390 ? 32.653 23.486 -30.495 1.00 57.72 390 GLY A C 1
ATOM 2882 O O . GLY A 1 390 ? 33.461 22.612 -30.807 1.00 57.72 390 GLY A O 1
ATOM 2883 N N . ARG A 1 391 ? 31.525 23.203 -29.829 1.00 57.94 391 ARG A N 1
ATOM 2884 C CA . ARG A 1 391 ? 31.052 21.836 -29.560 1.00 57.94 391 ARG A CA 1
ATOM 2885 C C . ARG A 1 391 ? 29.928 21.468 -30.539 1.00 57.94 391 ARG A C 1
ATOM 2887 O O . ARG A 1 391 ? 29.082 22.317 -30.810 1.00 57.94 391 ARG A O 1
ATOM 2894 N N . PRO A 1 392 ? 29.921 20.248 -31.098 1.00 58.25 392 PRO A N 1
ATOM 2895 C CA . PRO A 1 392 ? 28.836 19.798 -31.964 1.00 58.25 392 PRO A CA 1
ATOM 2896 C C . PRO A 1 392 ? 27.580 19.470 -31.143 1.00 58.25 392 PRO A C 1
ATOM 2898 O O . PRO A 1 392 ? 27.696 18.866 -30.081 1.00 58.25 392 PRO A O 1
ATOM 2901 N N . ALA A 1 393 ? 26.393 19.802 -31.665 1.00 63.84 393 ALA A N 1
ATOM 2902 C CA . ALA A 1 393 ? 25.116 19.474 -31.015 1.00 63.84 393 ALA A CA 1
ATOM 2903 C C . ALA A 1 393 ? 24.847 17.954 -30.947 1.00 63.84 393 ALA A C 1
ATOM 2905 O O . ALA A 1 393 ? 24.182 17.439 -30.053 1.00 63.84 393 ALA A O 1
ATOM 2906 N N . LEU A 1 394 ? 25.416 17.210 -31.900 1.00 68.94 394 LEU A N 1
ATOM 2907 C CA . LEU A 1 394 ? 25.397 15.752 -31.961 1.00 68.94 394 LEU A CA 1
ATOM 2908 C C . LEU A 1 394 ? 26.815 15.243 -32.220 1.00 68.94 394 LEU A C 1
ATOM 2910 O O . LEU A 1 394 ? 27.439 15.648 -33.204 1.00 68.94 394 LEU A O 1
ATOM 2914 N N . ARG A 1 395 ? 27.302 14.317 -31.392 1.00 72.75 395 ARG A N 1
ATOM 2915 C CA . ARG A 1 395 ? 28.585 13.632 -31.577 1.00 72.75 395 ARG A CA 1
ATOM 2916 C C . ARG A 1 395 ? 28.421 12.124 -31.406 1.00 72.75 395 ARG A C 1
ATOM 2918 O O . ARG A 1 395 ? 27.992 11.642 -30.367 1.00 72.75 395 ARG A O 1
ATOM 2925 N N . ILE A 1 396 ? 28.835 11.358 -32.406 1.00 71.50 396 ILE A N 1
ATOM 2926 C CA . ILE A 1 396 ? 28.874 9.894 -32.361 1.00 71.50 396 ILE A CA 1
ATOM 2927 C C . ILE A 1 396 ? 30.331 9.464 -32.493 1.00 71.50 396 ILE A C 1
ATOM 2929 O O . ILE A 1 396 ? 30.966 9.741 -33.504 1.00 71.50 396 ILE A O 1
ATOM 2933 N N . THR A 1 397 ? 30.863 8.778 -31.490 1.00 70.75 397 THR A N 1
ATOM 2934 C CA . THR A 1 397 ? 32.229 8.248 -31.483 1.00 70.75 397 THR A CA 1
ATOM 2935 C C . THR A 1 397 ? 32.186 6.731 -31.594 1.00 70.75 397 THR A C 1
ATOM 2937 O O . THR A 1 397 ? 31.611 6.049 -30.751 1.00 70.75 397 THR A O 1
ATOM 2940 N N . ILE A 1 398 ? 32.812 6.191 -32.631 1.00 66.75 398 ILE A N 1
ATOM 2941 C CA . ILE A 1 398 ? 32.936 4.759 -32.889 1.00 66.75 398 ILE A CA 1
ATOM 2942 C C . ILE A 1 398 ? 34.403 4.386 -32.723 1.00 66.75 398 ILE A C 1
ATOM 2944 O O . ILE A 1 398 ? 35.252 4.849 -33.480 1.00 66.75 398 ILE A O 1
ATOM 2948 N N . THR A 1 399 ? 34.693 3.516 -31.769 1.00 68.81 399 THR A N 1
ATOM 2949 C CA . THR A 1 399 ? 36.016 2.937 -31.547 1.00 68.81 399 THR A CA 1
ATOM 2950 C C . THR A 1 399 ? 35.970 1.458 -31.914 1.00 68.81 399 THR A C 1
ATOM 2952 O O . THR A 1 399 ? 35.147 0.710 -31.394 1.00 68.81 399 THR A O 1
ATOM 2955 N N . ALA A 1 400 ? 36.855 1.006 -32.795 1.00 65.12 400 ALA A N 1
ATOM 2956 C CA . ALA A 1 400 ? 36.987 -0.402 -33.154 1.00 65.12 400 ALA A CA 1
ATOM 2957 C C . ALA A 1 400 ? 38.384 -0.906 -32.808 1.00 65.12 400 ALA A C 1
ATOM 2959 O O . ALA A 1 400 ? 39.385 -0.244 -33.086 1.00 65.12 400 ALA A O 1
ATOM 2960 N N . ARG A 1 401 ? 38.465 -2.101 -32.226 1.00 71.75 401 ARG A N 1
ATOM 2961 C CA . ARG A 1 401 ? 39.724 -2.767 -31.904 1.00 71.75 401 ARG A CA 1
ATOM 2962 C C . ARG A 1 401 ? 39.695 -4.189 -32.453 1.00 71.75 401 ARG A C 1
ATOM 2964 O O . ARG A 1 401 ? 38.815 -4.966 -32.111 1.00 71.75 401 ARG A O 1
ATOM 2971 N N . ALA A 1 402 ? 40.658 -4.549 -33.298 1.00 69.19 402 ALA A N 1
ATOM 2972 C CA . ALA A 1 402 ? 40.882 -5.958 -33.620 1.00 69.19 402 ALA A CA 1
ATOM 2973 C C . ALA A 1 402 ? 41.488 -6.674 -32.405 1.00 69.19 402 ALA A C 1
ATOM 2975 O O . ALA A 1 402 ? 42.273 -6.067 -31.674 1.00 69.19 402 ALA A O 1
ATOM 2976 N N . ALA A 1 403 ? 41.207 -7.969 -32.238 1.00 60.47 403 ALA A N 1
ATOM 2977 C CA . ALA A 1 403 ? 41.714 -8.781 -31.122 1.00 60.47 403 ALA A CA 1
ATOM 2978 C C . ALA A 1 403 ? 43.258 -8.777 -30.959 1.00 60.47 403 ALA A C 1
ATOM 2980 O O . ALA A 1 403 ? 43.774 -9.234 -29.943 1.00 60.47 403 ALA A O 1
ATOM 2981 N N . SER A 1 404 ? 44.002 -8.258 -31.942 1.00 57.94 404 SER A N 1
ATOM 2982 C CA . SER A 1 404 ? 45.464 -8.256 -32.021 1.00 57.94 404 SER A CA 1
ATOM 2983 C C . SER A 1 404 ? 46.142 -6.870 -31.987 1.00 57.94 404 SER A C 1
ATOM 2985 O O . SER A 1 404 ? 47.342 -6.823 -32.250 1.00 57.94 404 SER A O 1
ATOM 2987 N N . GLY A 1 405 ? 45.455 -5.735 -31.744 1.00 62.41 405 GLY A N 1
ATOM 2988 C CA . GLY A 1 405 ? 46.091 -4.419 -31.993 1.00 62.41 405 GLY A CA 1
ATOM 2989 C C . GLY A 1 405 ? 45.481 -3.135 -31.397 1.00 62.41 405 GLY A C 1
ATOM 2990 O O . GLY A 1 405 ? 44.630 -3.161 -30.510 1.00 62.41 405 GLY A O 1
ATOM 2991 N N . VAL A 1 406 ? 45.991 -1.995 -31.893 1.00 64.25 406 VAL A N 1
ATOM 2992 C CA . VAL A 1 406 ? 45.690 -0.598 -31.494 1.00 64.25 406 VAL A CA 1
ATOM 2993 C C . VAL A 1 406 ? 44.261 -0.200 -31.910 1.00 64.25 406 VAL A C 1
ATOM 2995 O O . VAL A 1 406 ? 43.850 -0.540 -33.020 1.00 64.25 406 VAL A O 1
ATOM 2998 N N . PRO A 1 407 ? 43.483 0.500 -31.057 1.00 72.56 407 PRO A N 1
ATOM 2999 C CA . PRO A 1 407 ? 42.137 0.945 -31.412 1.00 72.56 407 PRO A CA 1
ATOM 3000 C C . PRO A 1 407 ? 42.161 2.012 -32.514 1.00 72.56 407 PRO A C 1
ATOM 3002 O O . PRO A 1 407 ? 42.992 2.914 -32.489 1.00 72.56 407 PRO A O 1
ATOM 3005 N N . ALA A 1 408 ? 41.203 1.934 -33.432 1.00 69.44 408 ALA A N 1
ATOM 3006 C CA . ALA A 1 408 ? 40.901 2.980 -34.400 1.00 69.44 408 ALA A CA 1
ATOM 3007 C C . ALA A 1 408 ? 39.621 3.710 -33.980 1.00 69.44 408 ALA A C 1
ATOM 3009 O O . ALA A 1 408 ? 38.675 3.065 -33.522 1.00 69.44 408 ALA A O 1
ATOM 3010 N N . THR A 1 409 ? 39.578 5.031 -34.162 1.00 71.31 409 THR A N 1
ATOM 3011 C CA . THR A 1 409 ? 38.442 5.864 -33.743 1.00 71.31 409 THR A CA 1
ATOM 3012 C C . THR A 1 409 ? 37.930 6.719 -34.896 1.00 71.31 409 THR A C 1
ATOM 3014 O O . THR A 1 409 ? 38.703 7.413 -35.558 1.00 71.31 409 THR A O 1
ATOM 3017 N N . VAL A 1 410 ? 36.612 6.709 -35.090 1.00 66.94 410 VAL A N 1
ATOM 3018 C CA . VAL A 1 410 ? 35.865 7.585 -35.997 1.00 66.94 410 VAL A CA 1
ATOM 3019 C C . VAL A 1 410 ? 34.887 8.418 -35.177 1.00 66.94 410 VAL A C 1
ATOM 3021 O O . VAL A 1 410 ? 34.184 7.902 -34.316 1.00 66.94 410 VAL A O 1
ATOM 3024 N N . VAL A 1 411 ? 34.830 9.712 -35.457 1.00 70.38 411 VAL A N 1
ATOM 3025 C CA . VAL A 1 411 ? 33.920 10.678 -34.848 1.00 70.38 411 VAL A CA 1
ATOM 3026 C C . VAL A 1 411 ? 33.030 11.260 -35.944 1.00 70.38 411 VAL A C 1
ATOM 3028 O O . VAL A 1 411 ? 33.514 11.816 -36.929 1.00 70.38 411 VAL A O 1
ATOM 3031 N N . ILE A 1 412 ? 31.719 11.139 -35.772 1.00 71.88 412 ILE A N 1
ATOM 3032 C CA . ILE A 1 412 ? 30.696 11.761 -36.611 1.00 71.88 412 ILE A CA 1
ATOM 3033 C C . ILE A 1 412 ? 30.115 12.927 -35.816 1.00 71.88 412 ILE A C 1
ATOM 3035 O O . ILE A 1 412 ? 29.634 12.743 -34.701 1.00 71.88 412 ILE A O 1
ATOM 3039 N N . GLU A 1 413 ? 30.152 14.125 -36.381 1.00 73.44 413 GLU A N 1
ATOM 3040 C CA . GLU A 1 413 ? 29.681 15.349 -35.740 1.00 73.44 413 GLU A CA 1
ATOM 3041 C C . GLU A 1 413 ? 28.597 16.027 -36.581 1.00 73.44 413 GLU A C 1
ATOM 3043 O O . GLU A 1 413 ? 28.705 16.129 -37.806 1.00 73.44 413 GLU A O 1
ATOM 3048 N N . GLY A 1 414 ? 27.549 16.509 -35.913 1.00 69.56 414 GLY A N 1
ATOM 3049 C CA . GLY A 1 414 ? 26.530 17.359 -36.521 1.00 69.56 414 GLY A CA 1
ATOM 3050 C C . GL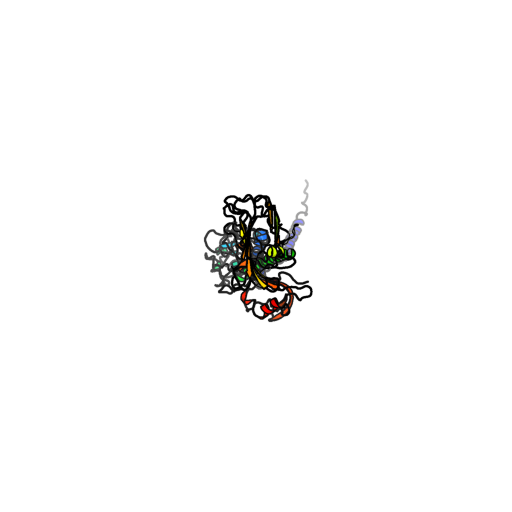Y A 1 414 ? 27.090 18.726 -36.936 1.00 69.56 414 GLY A C 1
ATOM 3051 O O . GLY A 1 414 ? 28.021 19.251 -36.325 1.00 69.56 414 GLY A O 1
ATOM 3052 N N . THR A 1 415 ? 26.504 19.308 -37.978 1.00 69.50 415 THR A N 1
ATOM 3053 C CA . THR A 1 415 ? 26.778 20.656 -38.499 1.00 69.50 415 THR A CA 1
ATOM 3054 C C . THR A 1 415 ? 25.472 21.440 -38.660 1.00 69.50 415 THR A C 1
ATOM 3056 O O . THR A 1 415 ? 24.390 20.860 -38.578 1.00 69.50 415 THR A O 1
ATOM 3059 N N . ALA A 1 416 ? 25.564 22.730 -39.008 1.00 69.25 416 ALA A N 1
ATOM 3060 C CA . ALA A 1 416 ? 24.401 23.574 -39.322 1.00 69.25 416 ALA A CA 1
ATOM 3061 C C . ALA A 1 416 ? 23.542 23.058 -40.482 1.00 69.25 416 ALA A C 1
ATOM 3063 O O . ALA A 1 416 ? 22.377 23.422 -40.590 1.00 69.25 416 ALA A O 1
ATOM 3064 N N . ALA A 1 417 ? 24.086 22.191 -41.337 1.00 65.38 417 ALA A N 1
ATOM 3065 C CA . ALA A 1 417 ? 23.341 21.557 -42.420 1.00 65.38 417 ALA A CA 1
ATOM 3066 C C . ALA A 1 417 ? 22.746 20.197 -42.023 1.00 65.38 417 ALA A C 1
ATOM 3068 O O . ALA A 1 417 ? 22.128 19.532 -42.858 1.00 65.38 417 ALA A O 1
ATOM 3069 N N . THR A 1 418 ? 22.973 19.734 -40.788 1.00 68.25 418 THR A N 1
ATOM 3070 C CA . THR A 1 418 ? 22.535 18.402 -40.397 1.00 68.25 418 THR A CA 1
ATOM 3071 C C . THR A 1 418 ? 21.021 18.328 -40.300 1.00 68.25 418 THR A C 1
ATOM 3073 O O . THR A 1 418 ? 20.388 19.096 -39.577 1.00 68.25 418 THR A O 1
ATOM 3076 N N . THR A 1 419 ? 20.452 17.381 -41.041 1.00 60.12 419 THR A N 1
ATOM 3077 C CA . THR A 1 419 ? 19.014 17.099 -41.060 1.00 60.12 419 THR A CA 1
ATOM 3078 C C . THR A 1 419 ? 18.764 15.600 -40.997 1.00 60.12 419 THR A C 1
ATOM 3080 O O . THR A 1 419 ? 19.577 14.813 -41.488 1.00 60.12 419 THR A O 1
ATOM 3083 N N . GLY A 1 420 ? 17.650 15.185 -40.398 1.00 63.22 420 GLY A N 1
ATOM 3084 C CA . GLY A 1 420 ? 17.221 13.787 -40.405 1.00 63.22 420 GLY A CA 1
ATOM 3085 C C . GLY A 1 420 ? 16.744 13.275 -39.052 1.00 63.22 420 GLY A C 1
ATOM 3086 O O . GLY A 1 420 ? 16.420 14.046 -38.153 1.00 63.22 420 GLY A O 1
ATOM 3087 N N . LEU A 1 421 ? 16.672 11.952 -38.917 1.00 61.19 421 LEU A N 1
ATOM 3088 C CA . LEU A 1 421 ? 16.113 11.299 -37.737 1.00 61.19 421 LEU A CA 1
ATOM 3089 C C . LEU A 1 421 ? 17.179 10.464 -37.042 1.00 61.19 421 LEU A C 1
ATOM 3091 O O . LEU A 1 421 ? 17.768 9.572 -37.654 1.00 61.19 421 LEU A O 1
ATOM 3095 N N . PHE A 1 422 ? 17.366 10.700 -35.751 1.00 58.47 422 PHE A N 1
ATOM 3096 C CA . PHE A 1 422 ? 18.031 9.771 -34.850 1.00 58.47 422 PHE A CA 1
ATOM 3097 C C . PHE A 1 422 ? 16.976 9.238 -33.884 1.00 58.47 422 PHE A C 1
ATOM 3099 O O . PHE A 1 422 ? 16.365 9.995 -33.143 1.00 58.47 422 PHE A O 1
ATOM 3106 N N . ALA A 1 423 ? 16.716 7.941 -33.908 1.00 55.28 423 ALA A N 1
ATOM 3107 C CA . ALA A 1 423 ? 15.766 7.283 -33.032 1.00 55.28 423 ALA A CA 1
ATOM 3108 C C . ALA A 1 423 ? 16.482 6.245 -32.181 1.00 55.28 423 ALA A C 1
ATOM 3110 O O . ALA A 1 423 ? 17.411 5.590 -32.637 1.00 55.28 423 ALA A O 1
ATOM 3111 N N . ILE A 1 424 ? 16.021 6.055 -30.957 1.00 54.59 424 ILE A N 1
ATOM 3112 C CA . ILE A 1 424 ? 16.401 4.905 -30.151 1.00 54.59 424 ILE A CA 1
ATOM 3113 C C . ILE A 1 424 ? 15.133 4.105 -29.905 1.00 54.59 424 ILE A C 1
ATOM 3115 O O . ILE A 1 424 ? 14.169 4.612 -29.323 1.00 54.59 424 ILE A O 1
ATOM 3119 N N . ASP A 1 425 ? 15.145 2.873 -30.401 1.00 52.69 425 ASP A N 1
ATOM 3120 C CA . ASP A 1 425 ? 14.032 1.939 -30.302 1.00 52.69 425 ASP A CA 1
ATOM 3121 C C . ASP A 1 425 ? 14.266 0.933 -29.151 1.00 52.69 425 ASP A C 1
ATOM 3123 O O . ASP A 1 425 ? 15.396 0.735 -28.696 1.00 52.69 425 ASP A O 1
ATOM 3127 N N . ASP A 1 426 ? 13.179 0.295 -28.696 1.00 52.56 426 ASP A N 1
ATOM 3128 C CA . ASP A 1 426 ? 13.132 -0.697 -27.598 1.00 52.56 426 ASP A CA 1
ATOM 3129 C C . ASP A 1 426 ? 13.721 -0.202 -26.268 1.00 52.56 426 ASP A C 1
ATOM 3131 O O . ASP A 1 426 ? 14.216 -0.995 -25.471 1.00 52.56 426 ASP A O 1
ATOM 3135 N N . LEU A 1 427 ? 13.630 1.105 -25.996 1.00 51.91 427 LEU A N 1
ATOM 3136 C CA . LEU A 1 427 ? 14.016 1.659 -24.705 1.00 51.91 427 LEU A CA 1
ATOM 3137 C C . LEU A 1 427 ? 13.114 1.090 -23.599 1.00 51.91 427 LEU A C 1
ATOM 3139 O O . LEU A 1 427 ? 11.995 1.551 -23.357 1.00 51.91 427 LEU A O 1
ATOM 3143 N N . ARG A 1 428 ? 13.609 0.060 -22.918 1.00 54.41 428 ARG A N 1
ATOM 3144 C CA . ARG A 1 428 ? 12.949 -0.538 -21.755 1.00 54.41 428 ARG A CA 1
ATOM 3145 C C . ARG A 1 428 ? 13.346 0.239 -20.515 1.00 54.41 428 ARG A C 1
ATOM 3147 O O . ARG A 1 428 ? 14.339 -0.087 -19.872 1.00 54.41 428 ARG A O 1
ATOM 3154 N N . TYR A 1 429 ? 12.587 1.291 -20.247 1.00 60.19 429 TYR A N 1
ATOM 3155 C CA . TYR A 1 429 ? 12.723 2.092 -19.042 1.00 60.19 429 TYR A CA 1
ATOM 3156 C C . TYR A 1 429 ? 12.042 1.451 -17.836 1.00 60.19 429 TYR A C 1
ATOM 3158 O O . TYR A 1 429 ? 11.122 0.635 -17.955 1.00 60.19 429 TYR A O 1
ATOM 3166 N N . ASP A 1 430 ? 12.502 1.922 -16.686 1.00 65.00 430 ASP A N 1
ATOM 3167 C CA . ASP A 1 430 ? 11.868 1.855 -15.379 1.00 65.00 430 ASP A CA 1
ATOM 3168 C C . ASP A 1 430 ? 10.430 2.381 -15.430 1.00 65.00 430 ASP A C 1
ATOM 3170 O O . ASP A 1 430 ? 10.050 3.130 -16.332 1.00 65.00 430 ASP A O 1
ATOM 3174 N N . VAL A 1 431 ? 9.613 1.994 -14.453 1.00 70.81 431 VAL A N 1
ATOM 3175 C CA . VAL A 1 431 ? 8.223 2.454 -14.417 1.00 70.81 431 VAL A CA 1
ATOM 3176 C C . VAL A 1 431 ? 8.178 3.932 -14.032 1.00 70.81 431 VAL A C 1
ATOM 3178 O O . VAL A 1 431 ? 8.706 4.313 -12.987 1.00 70.81 431 VAL A O 1
ATOM 3181 N N . ASP A 1 432 ? 7.546 4.749 -14.874 1.00 69.25 432 ASP A N 1
ATOM 3182 C CA . ASP A 1 432 ? 7.564 6.212 -14.794 1.00 69.25 432 ASP A CA 1
ATOM 3183 C C . ASP A 1 432 ? 6.358 6.741 -14.002 1.00 69.25 432 ASP A C 1
ATOM 3185 O O . ASP A 1 432 ? 5.204 6.695 -14.444 1.00 69.25 432 ASP A O 1
ATOM 3189 N N . VAL A 1 433 ? 6.629 7.229 -12.792 1.00 69.12 433 VAL A N 1
ATOM 3190 C CA . VAL A 1 433 ? 5.607 7.783 -11.896 1.00 69.12 433 VAL A CA 1
ATOM 3191 C C . VAL A 1 433 ? 4.991 9.058 -12.463 1.00 69.12 433 VAL A C 1
ATOM 3193 O O . VAL A 1 433 ? 3.778 9.251 -12.358 1.00 69.12 433 VAL A O 1
ATOM 3196 N N . ASP A 1 434 ? 5.805 9.912 -13.076 1.00 64.00 434 ASP A N 1
ATOM 3197 C CA . ASP A 1 434 ? 5.397 11.245 -13.521 1.00 64.00 434 ASP A CA 1
ATOM 3198 C C . ASP A 1 434 ? 4.555 11.162 -14.803 1.00 64.00 434 ASP A C 1
ATOM 3200 O O . ASP A 1 434 ? 3.637 11.954 -15.010 1.00 64.00 434 ASP A O 1
ATOM 3204 N N . ALA A 1 435 ? 4.757 10.108 -15.599 1.00 64.62 435 ALA A N 1
ATOM 3205 C CA . ALA A 1 435 ? 3.862 9.722 -16.689 1.00 64.62 435 ALA A CA 1
ATOM 3206 C C . ALA A 1 435 ? 2.583 8.982 -16.231 1.00 64.62 435 ALA A C 1
ATOM 3208 O O . ALA A 1 435 ? 1.820 8.482 -17.064 1.00 64.62 435 ALA A O 1
ATOM 3209 N N . GLY A 1 436 ? 2.332 8.875 -14.921 1.00 69.75 436 GLY A N 1
ATOM 3210 C CA . GLY A 1 436 ? 1.133 8.243 -14.364 1.00 69.75 436 GLY A CA 1
ATOM 3211 C C . GLY A 1 436 ? 1.113 6.714 -14.472 1.00 69.75 436 GLY A C 1
ATOM 3212 O O . GLY A 1 436 ? 0.045 6.096 -14.390 1.00 69.75 436 GLY A O 1
ATOM 3213 N N . GLU A 1 437 ? 2.268 6.066 -14.664 1.00 76.19 437 GLU A N 1
ATOM 3214 C CA . GLU A 1 437 ? 2.331 4.604 -14.748 1.00 76.19 437 GLU A CA 1
ATOM 3215 C C . GLU A 1 437 ? 2.119 3.951 -13.375 1.00 76.19 437 GLU A C 1
ATOM 3217 O O . GLU A 1 437 ? 1.466 2.901 -13.289 1.00 76.19 437 GLU A O 1
ATOM 3222 N N . LEU A 1 438 ? 2.568 4.623 -12.305 1.00 81.12 438 LEU A N 1
ATOM 3223 C CA . LEU A 1 438 ? 2.324 4.271 -10.904 1.00 81.12 438 LEU A CA 1
ATOM 3224 C C . LEU A 1 438 ? 1.857 5.476 -10.079 1.00 81.12 438 LEU A C 1
ATOM 3226 O O . LEU A 1 438 ? 2.218 6.609 -10.387 1.00 81.12 438 LEU A O 1
ATOM 3230 N N . PRO A 1 439 ? 1.097 5.256 -8.989 1.00 83.38 439 PRO A N 1
ATOM 3231 C CA . PRO A 1 439 ? 0.750 6.331 -8.067 1.00 83.38 439 PRO A CA 1
ATOM 3232 C C . PRO A 1 439 ? 1.995 6.920 -7.389 1.00 83.38 439 PRO A C 1
ATOM 3234 O O . PRO A 1 439 ? 2.799 6.181 -6.819 1.00 83.38 439 PRO A O 1
ATOM 3237 N N . ALA A 1 440 ? 2.112 8.250 -7.356 1.00 81.44 440 ALA A N 1
ATOM 3238 C CA . ALA A 1 440 ? 3.273 8.934 -6.777 1.00 81.44 440 ALA A CA 1
ATOM 3239 C C . ALA A 1 440 ? 3.536 8.595 -5.303 1.00 81.44 440 ALA A C 1
ATOM 3241 O O . ALA A 1 440 ? 4.688 8.494 -4.880 1.00 81.44 440 ALA A O 1
ATOM 3242 N N . TRP A 1 441 ? 2.485 8.343 -4.519 1.00 85.19 441 TRP A N 1
ATOM 3243 C CA . TRP A 1 441 ? 2.633 7.939 -3.120 1.00 85.19 441 TRP A CA 1
ATOM 3244 C C . TRP A 1 441 ? 3.353 6.594 -2.950 1.00 85.19 441 TRP A C 1
ATOM 3246 O O . TRP A 1 441 ? 3.982 6.372 -1.921 1.00 85.19 441 TRP A O 1
ATOM 3256 N N . LEU A 1 442 ? 3.305 5.693 -3.939 1.00 83.62 442 LEU A N 1
ATOM 3257 C CA . LEU A 1 442 ? 3.978 4.392 -3.862 1.00 83.62 442 LEU A CA 1
ATOM 3258 C C . LEU A 1 442 ? 5.501 4.587 -3.823 1.00 83.62 442 LEU A C 1
ATOM 3260 O O . LEU A 1 442 ? 6.217 3.883 -3.107 1.00 83.62 442 LEU A O 1
ATOM 3264 N N . VAL A 1 443 ? 5.999 5.592 -4.543 1.00 77.88 443 VAL A N 1
ATOM 3265 C CA . VAL A 1 443 ? 7.421 5.935 -4.531 1.00 77.88 443 VAL A CA 1
ATOM 3266 C C . VAL A 1 443 ? 7.772 6.851 -3.366 1.00 77.88 443 VAL A C 1
ATOM 3268 O O . VAL A 1 443 ? 8.677 6.498 -2.610 1.00 77.88 443 VAL A O 1
ATOM 3271 N N . ARG A 1 444 ? 7.011 7.933 -3.140 1.00 79.38 444 ARG A N 1
ATOM 3272 C CA . ARG A 1 444 ? 7.245 8.869 -2.022 1.00 79.38 444 ARG A CA 1
ATOM 3273 C C . ARG A 1 444 ? 7.268 8.183 -0.659 1.00 79.38 444 ARG A C 1
ATOM 3275 O O . ARG A 1 444 ? 8.112 8.501 0.170 1.00 79.38 444 ARG A O 1
ATOM 3282 N N . ASN A 1 445 ? 6.399 7.195 -0.448 1.00 79.62 445 ASN A N 1
ATOM 3283 C CA . ASN A 1 445 ? 6.336 6.472 0.819 1.00 79.62 445 ASN A CA 1
ATOM 3284 C C . ASN A 1 445 ? 7.329 5.294 0.890 1.00 79.62 445 ASN A C 1
ATOM 3286 O O . ASN A 1 445 ? 7.373 4.582 1.890 1.00 79.62 445 ASN A O 1
ATOM 3290 N N . GLY A 1 446 ? 8.119 5.049 -0.160 1.00 78.62 446 GLY A N 1
ATOM 3291 C CA . GLY A 1 446 ? 9.132 3.993 -0.185 1.00 78.62 446 GLY A CA 1
ATOM 3292 C C . GLY A 1 446 ? 8.604 2.576 -0.438 1.00 78.62 446 GLY A C 1
ATOM 3293 O O . GLY A 1 446 ? 9.381 1.631 -0.352 1.00 78.62 446 GLY A O 1
ATOM 3294 N N . TRP A 1 447 ? 7.327 2.387 -0.798 1.00 80.44 447 TRP A N 1
ATOM 3295 C CA . TRP A 1 447 ? 6.730 1.054 -1.010 1.00 80.44 447 TRP A CA 1
ATOM 3296 C C . TRP A 1 447 ? 7.467 0.204 -2.052 1.00 80.44 447 TRP A C 1
ATOM 3298 O O . TRP A 1 447 ? 7.609 -1.002 -1.864 1.00 80.44 447 TRP A O 1
ATOM 3308 N N . HIS A 1 448 ? 7.985 0.822 -3.115 1.00 75.88 448 HIS A N 1
ATOM 3309 C CA . HIS A 1 448 ? 8.797 0.155 -4.143 1.00 75.88 448 HIS A CA 1
ATOM 3310 C C . HIS A 1 448 ? 10.043 -0.562 -3.582 1.00 75.88 448 HIS A C 1
ATOM 3312 O O . HIS A 1 448 ? 10.502 -1.534 -4.174 1.00 75.88 448 HIS A O 1
ATOM 3318 N N . ARG A 1 449 ? 10.555 -0.139 -2.417 1.00 76.38 449 ARG A N 1
ATOM 3319 C CA . ARG A 1 449 ? 11.709 -0.750 -1.727 1.00 76.38 449 ARG A CA 1
ATOM 3320 C C . ARG A 1 449 ? 11.331 -1.902 -0.798 1.00 76.38 449 ARG A C 1
ATOM 3322 O O . ARG A 1 449 ? 12.204 -2.530 -0.213 1.00 76.38 449 ARG A O 1
ATOM 3329 N N . HIS A 1 450 ? 10.037 -2.165 -0.634 1.00 76.31 450 HIS A N 1
ATOM 3330 C CA . HIS A 1 450 ? 9.508 -3.215 0.241 1.00 76.31 450 HIS A CA 1
ATOM 3331 C C . HIS A 1 450 ? 8.775 -4.316 -0.535 1.00 76.31 450 HIS A C 1
ATOM 3333 O O . HIS A 1 450 ? 8.306 -5.285 0.062 1.00 76.31 450 HIS A O 1
ATOM 3339 N N . ILE A 1 451 ? 8.671 -4.179 -1.860 1.00 80.50 451 ILE A N 1
ATOM 3340 C CA . ILE A 1 451 ? 7.961 -5.114 -2.727 1.00 80.50 451 ILE A CA 1
ATOM 3341 C C . ILE A 1 451 ? 8.944 -5.706 -3.735 1.00 80.50 451 ILE A C 1
ATOM 3343 O O . ILE A 1 451 ? 9.437 -5.011 -4.622 1.00 80.50 451 ILE A O 1
ATOM 3347 N N . ALA A 1 452 ? 9.189 -7.008 -3.627 1.00 83.94 452 ALA A N 1
ATOM 3348 C CA . ALA A 1 452 ? 9.899 -7.752 -4.652 1.00 83.94 452 ALA A CA 1
ATOM 3349 C C . ALA A 1 452 ? 8.944 -8.174 -5.769 1.00 83.94 452 ALA A C 1
ATOM 3351 O O . ALA A 1 452 ? 7.779 -8.511 -5.540 1.00 83.94 452 ALA A O 1
ATOM 3352 N N . PHE A 1 453 ? 9.467 -8.201 -6.986 1.00 85.81 453 PHE A N 1
ATOM 3353 C CA . PHE A 1 453 ? 8.760 -8.656 -8.169 1.00 85.81 453 PHE A CA 1
ATOM 3354 C C . PHE A 1 453 ? 9.463 -9.872 -8.755 1.00 85.81 453 PHE A C 1
ATOM 3356 O O . PHE A 1 453 ? 10.695 -9.947 -8.780 1.00 85.81 453 PHE A O 1
ATOM 3363 N N . ALA A 1 454 ? 8.675 -10.830 -9.231 1.00 84.62 454 ALA A N 1
ATOM 3364 C CA . ALA A 1 454 ? 9.188 -11.976 -9.954 1.00 84.62 454 ALA A CA 1
ATOM 3365 C C . ALA A 1 454 ? 8.230 -12.415 -11.057 1.00 84.62 454 ALA A C 1
ATOM 3367 O O . ALA A 1 454 ? 7.010 -12.350 -10.911 1.00 84.62 454 ALA A O 1
ATOM 3368 N N . TYR A 1 455 ? 8.792 -12.879 -12.167 1.00 82.19 455 TYR A N 1
ATOM 3369 C CA . TYR A 1 455 ? 8.025 -13.294 -13.335 1.00 82.19 455 TYR A CA 1
ATOM 3370 C C . TYR A 1 455 ? 8.714 -14.439 -14.076 1.00 82.19 455 TYR A C 1
ATOM 3372 O O . TYR A 1 455 ? 9.918 -14.661 -13.936 1.00 82.19 455 TYR A O 1
ATOM 3380 N N . ALA A 1 456 ? 7.943 -15.162 -14.884 1.00 72.75 456 ALA A N 1
ATOM 3381 C CA . ALA A 1 456 ? 8.450 -16.200 -15.773 1.00 72.75 456 ALA A CA 1
ATOM 3382 C C . ALA A 1 456 ? 7.950 -15.951 -17.205 1.00 72.75 456 ALA A C 1
ATOM 3384 O O . ALA A 1 456 ? 6.859 -15.405 -17.389 1.00 72.75 456 ALA A O 1
ATOM 3385 N N . PRO A 1 457 ? 8.731 -16.311 -18.238 1.00 62.59 457 PRO A N 1
ATOM 3386 C CA . PRO A 1 457 ? 8.281 -16.186 -19.615 1.00 62.59 457 PRO A CA 1
ATOM 3387 C C . PRO A 1 457 ? 7.139 -17.171 -19.879 1.00 62.59 457 PRO A C 1
ATOM 3389 O O . PRO A 1 457 ? 7.345 -18.379 -19.881 1.00 62.59 457 PRO A O 1
ATOM 3392 N N . CYS A 1 458 ? 5.948 -16.654 -20.169 1.00 63.66 458 CYS A N 1
ATOM 3393 C CA . CYS A 1 458 ? 4.927 -17.431 -20.865 1.00 63.66 458 CYS A CA 1
ATOM 3394 C C . CYS A 1 458 ? 5.313 -17.440 -22.348 1.00 63.66 458 CYS A C 1
ATOM 3396 O O . CYS A 1 458 ? 4.951 -16.532 -23.092 1.00 63.66 458 CYS A O 1
ATOM 3398 N N . ALA A 1 459 ? 6.163 -18.379 -22.765 1.00 52.34 459 ALA A N 1
ATOM 3399 C CA . ALA A 1 459 ? 6.463 -18.541 -24.186 1.00 52.34 459 ALA A CA 1
ATOM 3400 C C . ALA A 1 459 ? 5.188 -18.948 -24.946 1.00 52.34 459 ALA A C 1
ATOM 3402 O O . ALA A 1 459 ? 4.294 -19.568 -24.369 1.00 52.34 459 ALA A O 1
ATOM 3403 N N . ALA A 1 460 ? 5.111 -18.635 -26.242 1.00 43.56 460 ALA A N 1
ATOM 3404 C CA . ALA A 1 460 ? 4.059 -19.159 -27.109 1.00 43.56 460 ALA A CA 1
ATOM 3405 C C . ALA A 1 460 ? 4.117 -20.701 -27.087 1.00 43.56 460 ALA A C 1
ATOM 3407 O O . ALA A 1 460 ? 5.049 -21.292 -27.625 1.00 43.56 460 ALA A O 1
ATOM 3408 N N . GLY A 1 461 ? 3.167 -21.335 -26.389 1.00 46.66 461 GLY A N 1
ATOM 3409 C CA . GLY A 1 461 ? 3.129 -22.787 -26.166 1.00 46.66 461 GLY A CA 1
ATOM 3410 C C . GLY A 1 461 ? 3.862 -23.307 -24.916 1.00 46.66 461 GLY A C 1
ATOM 3411 O O . GLY A 1 461 ? 3.986 -24.519 -24.770 1.00 46.66 461 GLY A O 1
ATOM 3412 N N . GLY A 1 462 ? 4.345 -22.439 -24.016 1.00 50.41 462 GLY A N 1
ATOM 3413 C CA . GLY A 1 462 ? 5.007 -22.820 -22.758 1.00 50.41 462 GLY A CA 1
ATOM 3414 C C . GLY A 1 462 ? 4.144 -22.605 -21.507 1.00 50.41 462 GLY A C 1
ATOM 3415 O O . GLY A 1 462 ? 3.277 -21.732 -21.481 1.00 50.41 462 GLY A O 1
ATOM 3416 N N . ALA A 1 463 ? 4.408 -23.382 -20.450 1.00 55.06 463 ALA A N 1
ATOM 3417 C CA . ALA A 1 463 ? 3.743 -23.245 -19.154 1.00 55.06 463 ALA A CA 1
ATOM 3418 C C . ALA A 1 463 ? 4.145 -21.931 -18.453 1.00 55.06 463 ALA A C 1
ATOM 3420 O O . ALA A 1 463 ? 5.329 -21.634 -18.293 1.00 55.06 463 ALA A O 1
ATOM 3421 N N . CYS A 1 464 ? 3.154 -21.142 -18.029 1.00 73.06 464 CYS A N 1
ATOM 3422 C CA . CYS A 1 464 ? 3.353 -19.984 -17.152 1.00 73.06 464 CYS A CA 1
ATOM 3423 C C . CYS A 1 464 ? 3.789 -20.422 -15.735 1.00 73.06 464 CYS A C 1
ATOM 3425 O O . CYS A 1 464 ? 3.828 -21.613 -15.436 1.00 73.06 464 CYS A O 1
ATOM 3427 N N . LEU A 1 465 ? 4.104 -19.472 -14.842 1.00 79.19 465 LEU A N 1
ATOM 3428 C CA . LEU A 1 465 ? 4.503 -19.761 -13.459 1.00 79.19 465 LEU A CA 1
ATOM 3429 C C . LEU A 1 465 ? 3.380 -20.519 -12.737 1.00 79.19 465 LEU A C 1
ATOM 3431 O O . LEU A 1 465 ? 2.417 -19.905 -12.279 1.00 79.19 465 LEU A O 1
ATOM 3435 N N . ALA A 1 466 ? 3.487 -21.843 -12.636 1.00 83.31 466 ALA A N 1
ATOM 3436 C CA . ALA A 1 466 ? 2.567 -22.640 -11.835 1.00 83.31 466 ALA A CA 1
ATOM 3437 C C . ALA A 1 466 ? 2.674 -22.190 -10.375 1.00 83.31 466 ALA A C 1
ATOM 3439 O O . ALA A 1 466 ? 3.778 -22.036 -9.862 1.00 83.31 466 ALA A O 1
ATOM 3440 N N . LEU A 1 467 ? 1.550 -21.943 -9.713 1.00 84.38 467 LEU A N 1
ATOM 3441 C CA . LEU A 1 467 ? 1.503 -21.487 -8.331 1.00 84.38 467 LEU A CA 1
ATOM 3442 C C . LEU A 1 467 ? 1.017 -22.616 -7.433 1.00 84.38 467 LEU A C 1
ATOM 3444 O O . LEU A 1 467 ? 0.021 -23.268 -7.733 1.00 84.38 467 LEU A O 1
ATOM 3448 N N . GLU A 1 468 ? 1.673 -22.795 -6.294 1.00 86.44 468 GLU A N 1
ATOM 3449 C CA . GLU A 1 468 ? 1.175 -23.634 -5.208 1.00 86.44 468 GLU A CA 1
ATOM 3450 C C . GLU A 1 468 ? 0.964 -22.802 -3.951 1.00 86.44 468 GLU A C 1
ATOM 3452 O O . GLU A 1 468 ? 1.837 -22.031 -3.539 1.00 86.44 468 GLU A O 1
ATOM 3457 N N . ARG A 1 469 ? -0.170 -23.016 -3.288 1.00 82.31 469 ARG A N 1
ATOM 3458 C CA . ARG A 1 469 ? -0.504 -22.383 -2.017 1.00 82.31 469 ARG A CA 1
ATOM 3459 C C . ARG A 1 469 ? -0.624 -23.435 -0.925 1.00 82.31 469 ARG A C 1
ATOM 3461 O O . ARG A 1 469 ? -1.173 -24.508 -1.149 1.00 82.31 469 ARG A O 1
ATOM 3468 N N . ARG A 1 470 ? -0.145 -23.098 0.272 1.00 78.69 470 ARG A N 1
ATOM 3469 C CA . ARG A 1 470 ? -0.378 -23.907 1.469 1.00 78.69 470 ARG A CA 1
ATOM 3470 C C . ARG A 1 470 ? -1.773 -23.620 2.031 1.00 78.69 470 ARG A C 1
ATOM 3472 O O . ARG A 1 470 ? -2.120 -22.449 2.207 1.00 78.69 470 ARG A O 1
ATOM 3479 N N . ASP A 1 471 ? -2.559 -24.659 2.283 1.00 74.56 471 ASP A N 1
ATOM 3480 C CA . ASP A 1 471 ? -3.841 -24.562 2.984 1.00 74.56 471 ASP A CA 1
ATOM 3481 C C . ASP A 1 471 ? -3.647 -24.364 4.503 1.00 74.56 471 ASP A C 1
ATOM 3483 O O . ASP A 1 471 ? -2.524 -24.283 5.010 1.00 74.56 471 ASP A O 1
ATOM 3487 N N . ALA A 1 472 ? -4.755 -24.263 5.241 1.00 68.25 472 ALA A N 1
ATOM 3488 C CA . ALA A 1 472 ? -4.730 -24.099 6.694 1.00 68.25 472 ALA A CA 1
ATOM 3489 C C . ALA A 1 472 ? -4.216 -25.352 7.435 1.00 68.25 472 ALA A C 1
ATOM 3491 O O . ALA A 1 472 ? -3.770 -25.250 8.575 1.00 68.25 472 ALA A O 1
ATOM 3492 N N . GLN A 1 473 ? -4.266 -26.518 6.792 1.00 74.44 473 GLN A N 1
ATOM 3493 C CA . GLN A 1 473 ? -3.854 -27.823 7.305 1.00 74.44 473 GLN A CA 1
ATOM 3494 C C . GLN A 1 473 ? -2.392 -28.156 6.960 1.00 74.44 473 GLN A C 1
ATOM 3496 O O . GLN A 1 473 ? -1.869 -29.188 7.376 1.00 74.44 473 GLN A O 1
ATOM 3501 N N . GLY A 1 474 ? -1.710 -27.280 6.221 1.00 71.44 474 GLY A N 1
ATOM 3502 C CA . GLY A 1 474 ? -0.329 -27.455 5.798 1.00 71.44 474 GLY A CA 1
ATOM 3503 C C . GLY A 1 474 ? -0.144 -28.183 4.462 1.00 71.44 474 GLY A C 1
ATOM 3504 O O . GLY A 1 474 ? 1.005 -28.318 4.040 1.00 71.44 474 GLY A O 1
ATOM 3505 N N . GLY A 1 475 ? -1.209 -28.605 3.781 1.00 79.44 475 GLY A N 1
ATOM 3506 C CA . GLY A 1 475 ? -1.174 -29.208 2.449 1.00 79.44 475 GLY A CA 1
ATOM 3507 C C . GLY A 1 475 ? -0.877 -28.182 1.354 1.00 79.44 475 GLY A C 1
ATOM 3508 O O . GLY A 1 475 ? -1.319 -27.038 1.429 1.00 79.44 475 GLY A O 1
ATOM 3509 N N . MET A 1 476 ? -0.105 -28.570 0.336 1.00 82.38 476 MET A N 1
ATOM 3510 C CA . MET A 1 476 ? 0.155 -27.726 -0.837 1.00 82.38 476 MET A CA 1
ATOM 3511 C C . MET A 1 476 ? -0.864 -28.038 -1.932 1.00 82.38 476 MET A C 1
ATOM 3513 O O . MET A 1 476 ? -1.020 -29.195 -2.313 1.00 82.38 476 MET A O 1
ATOM 3517 N N . HIS A 1 477 ? -1.524 -27.005 -2.451 1.00 82.44 477 HIS A N 1
ATOM 3518 C CA . HIS A 1 477 ? -2.522 -27.111 -3.515 1.00 82.44 477 HIS A CA 1
ATOM 3519 C C . HIS A 1 477 ? -2.143 -26.234 -4.695 1.00 82.44 477 HIS A C 1
ATOM 3521 O O . HIS A 1 477 ? -1.661 -25.113 -4.509 1.00 82.44 477 HIS A O 1
ATOM 3527 N N . SER A 1 478 ? -2.417 -26.722 -5.904 1.00 82.06 478 SER A N 1
ATOM 3528 C CA . SER A 1 478 ? -2.314 -25.905 -7.111 1.00 82.06 478 SER A CA 1
ATOM 3529 C C . SER A 1 478 ? -3.249 -24.702 -6.998 1.00 82.06 478 SER A C 1
ATOM 3531 O O . SER A 1 478 ? -4.440 -24.843 -6.724 1.00 82.06 478 SER A O 1
ATOM 3533 N N . ALA A 1 479 ? -2.695 -23.513 -7.198 1.00 80.38 479 ALA A N 1
ATOM 3534 C CA . ALA A 1 479 ? -3.410 -22.246 -7.174 1.00 80.38 479 ALA A CA 1
ATOM 3535 C C . ALA A 1 479 ? -3.653 -21.691 -8.588 1.00 80.38 479 ALA A C 1
ATOM 3537 O O . ALA A 1 479 ? -4.230 -20.617 -8.709 1.00 80.38 479 ALA A O 1
ATOM 3538 N N . GLY A 1 480 ? -3.235 -22.405 -9.639 1.00 80.25 480 GLY A N 1
ATOM 3539 C CA . GLY A 1 480 ? -3.310 -21.971 -11.037 1.00 80.25 480 GLY A CA 1
ATOM 3540 C C . GLY A 1 480 ? -1.950 -21.553 -11.594 1.00 80.25 480 GLY A C 1
ATOM 3541 O O . GLY A 1 480 ? -0.917 -21.812 -10.984 1.00 80.25 480 GLY A O 1
ATOM 3542 N N . ALA A 1 481 ? -1.934 -20.910 -12.760 1.00 79.69 481 ALA A N 1
ATOM 3543 C CA . ALA A 1 481 ? -0.710 -20.415 -13.384 1.00 79.69 481 ALA A CA 1
ATOM 3544 C C . ALA A 1 481 ? -0.748 -18.890 -13.519 1.00 79.69 481 ALA A C 1
ATOM 3546 O O . ALA A 1 481 ? -1.788 -18.310 -13.821 1.00 79.69 481 ALA A O 1
ATOM 3547 N N . ALA A 1 482 ? 0.385 -18.233 -13.297 1.00 78.38 482 ALA A N 1
ATOM 3548 C CA . ALA A 1 482 ? 0.516 -16.784 -13.339 1.00 78.38 482 ALA A CA 1
ATOM 3549 C C . ALA A 1 482 ? 1.672 -16.348 -14.238 1.00 78.38 482 ALA A C 1
ATOM 3551 O O . ALA A 1 482 ? 2.643 -17.070 -14.440 1.00 78.38 482 ALA A O 1
ATOM 3552 N N . ARG A 1 483 ? 1.599 -15.129 -14.765 1.00 76.12 483 ARG A N 1
ATOM 3553 C CA . ARG A 1 483 ? 2.698 -14.544 -15.549 1.00 76.12 483 ARG A CA 1
ATOM 3554 C C . ARG A 1 483 ? 3.735 -13.876 -14.651 1.00 76.12 483 ARG A C 1
ATOM 3556 O O . ARG A 1 483 ? 4.932 -13.929 -14.922 1.00 76.12 483 ARG A O 1
ATOM 3563 N N . ALA A 1 484 ? 3.263 -13.263 -13.569 1.00 80.69 484 ALA A N 1
ATOM 3564 C CA . ALA A 1 484 ? 4.092 -12.585 -12.588 1.00 80.69 484 ALA A CA 1
ATOM 3565 C C . ALA A 1 484 ? 3.423 -12.537 -11.209 1.00 80.69 484 ALA A C 1
ATOM 3567 O O . ALA A 1 484 ? 2.195 -12.609 -11.080 1.00 80.69 484 ALA A O 1
ATOM 3568 N N . VAL A 1 485 ? 4.250 -12.378 -10.181 1.00 79.94 485 VAL A N 1
ATOM 3569 C CA . VAL A 1 485 ? 3.863 -12.237 -8.776 1.00 79.94 485 VAL A CA 1
ATOM 3570 C C . VAL A 1 485 ? 4.603 -11.058 -8.148 1.00 79.94 485 VAL A C 1
ATOM 3572 O O . VAL A 1 485 ? 5.764 -10.784 -8.455 1.00 79.94 485 VAL A O 1
ATOM 3575 N N . LEU A 1 486 ? 3.912 -10.363 -7.252 1.00 79.06 486 LEU A N 1
ATOM 3576 C CA . LEU A 1 486 ? 4.471 -9.346 -6.372 1.00 79.06 486 LEU A CA 1
ATOM 3577 C C . LEU A 1 486 ? 4.461 -9.869 -4.942 1.00 79.06 486 LEU A C 1
ATOM 3579 O O . LEU A 1 486 ? 3.501 -10.517 -4.521 1.00 79.06 486 LEU A O 1
ATOM 3583 N N . ILE A 1 487 ? 5.517 -9.566 -4.201 1.00 77.38 487 ILE A N 1
ATOM 3584 C CA . ILE A 1 487 ? 5.739 -10.074 -2.853 1.00 77.38 487 ILE A CA 1
ATOM 3585 C C . ILE A 1 487 ? 6.132 -8.896 -1.972 1.00 77.38 487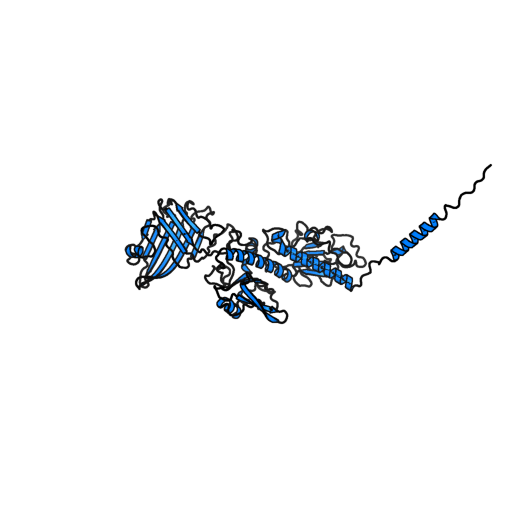 ILE A C 1
ATOM 3587 O O . ILE A 1 487 ? 7.235 -8.368 -2.094 1.00 77.38 487 ILE A O 1
ATOM 3591 N N . ALA A 1 488 ? 5.235 -8.487 -1.080 1.00 76.25 488 ALA A N 1
ATOM 3592 C CA . ALA A 1 488 ? 5.589 -7.617 0.032 1.00 76.25 488 ALA A CA 1
ATOM 3593 C C . ALA A 1 488 ? 6.006 -8.509 1.202 1.00 76.25 488 ALA A C 1
ATOM 3595 O O . ALA A 1 488 ? 5.161 -9.195 1.782 1.00 76.25 488 ALA A O 1
ATOM 3596 N N . ALA A 1 489 ? 7.296 -8.525 1.534 1.00 61.25 489 ALA A N 1
ATOM 3597 C CA . ALA A 1 489 ? 7.748 -9.218 2.734 1.00 61.25 489 ALA A CA 1
ATOM 3598 C C . ALA A 1 489 ? 7.218 -8.476 3.971 1.00 61.25 489 ALA A C 1
ATOM 3600 O O . ALA A 1 489 ? 7.283 -7.247 4.054 1.00 61.25 489 ALA A O 1
ATOM 3601 N N . GLY A 1 490 ? 6.662 -9.214 4.925 1.00 56.12 490 GLY A N 1
ATOM 3602 C CA . GLY A 1 490 ? 6.285 -8.679 6.220 1.00 56.12 490 GLY A CA 1
ATOM 3603 C C . GLY A 1 490 ? 7.536 -8.360 7.035 1.00 56.12 490 GLY A C 1
ATOM 3604 O O . GLY A 1 490 ? 8.532 -9.080 6.972 1.00 56.12 490 GLY A O 1
ATOM 3605 N N . ALA A 1 491 ? 7.490 -7.294 7.833 1.00 47.72 491 ALA A N 1
ATOM 3606 C CA . ALA A 1 491 ? 8.505 -7.080 8.857 1.00 47.72 491 ALA A CA 1
ATOM 3607 C C . ALA A 1 491 ? 8.390 -8.211 9.901 1.00 47.72 491 ALA A C 1
ATOM 3609 O O . ALA A 1 491 ? 7.302 -8.378 10.466 1.00 47.72 491 ALA A O 1
ATOM 3610 N N . PRO A 1 492 ? 9.438 -9.007 10.185 1.00 43.00 492 PRO A N 1
ATOM 3611 C CA . PRO A 1 492 ? 9.494 -9.750 11.431 1.00 43.00 492 PRO A CA 1
ATOM 3612 C C . PRO A 1 492 ? 9.542 -8.751 12.586 1.00 43.00 492 PRO A C 1
ATOM 3614 O O . PRO A 1 492 ? 9.845 -7.573 12.403 1.00 43.00 492 PRO A O 1
ATOM 3617 N N . ALA A 1 493 ? 9.275 -9.248 13.789 1.00 40.25 493 ALA A N 1
ATOM 3618 C CA . ALA A 1 493 ? 9.224 -8.441 14.998 1.00 40.25 493 ALA A CA 1
ATOM 3619 C C . ALA A 1 493 ? 10.470 -7.559 15.237 1.00 40.25 493 ALA A C 1
ATOM 3621 O O . ALA A 1 493 ? 10.324 -6.571 15.941 1.00 40.25 493 ALA A O 1
ATOM 3622 N N . ASN A 1 494 ? 11.640 -7.862 14.642 1.00 36.25 494 ASN A N 1
ATOM 3623 C CA . ASN A 1 494 ? 12.908 -7.219 15.010 1.00 36.25 494 ASN A CA 1
ATOM 3624 C C . ASN A 1 494 ? 13.882 -6.809 13.881 1.00 36.25 494 ASN A C 1
ATOM 3626 O O . ASN A 1 494 ? 14.910 -6.265 14.237 1.00 36.25 494 ASN A O 1
ATOM 3630 N N . ASP A 1 495 ? 13.634 -7.002 12.577 1.00 38.69 495 ASP A N 1
ATOM 3631 C CA . ASP A 1 495 ? 14.588 -6.572 11.521 1.00 38.69 495 ASP A CA 1
ATOM 3632 C C . ASP A 1 495 ? 13.923 -6.487 10.139 1.00 38.69 495 ASP A C 1
ATOM 3634 O O . ASP A 1 495 ? 12.945 -7.175 9.879 1.00 38.69 495 ASP A O 1
ATOM 3638 N N . ALA A 1 496 ? 14.437 -5.687 9.203 1.00 39.00 496 ALA A N 1
ATOM 3639 C CA . ALA A 1 496 ? 13.941 -5.691 7.824 1.00 39.00 496 ALA A CA 1
ATOM 3640 C C . ALA A 1 496 ? 14.182 -7.071 7.173 1.00 39.00 496 ALA A C 1
ATOM 3642 O O . ALA A 1 496 ? 15.327 -7.453 6.937 1.00 39.00 496 ALA A O 1
ATOM 3643 N N . VAL A 1 497 ? 13.129 -7.839 6.856 1.00 47.03 497 VAL A N 1
ATOM 3644 C CA . VAL A 1 497 ? 13.311 -9.025 6.004 1.00 47.03 497 VAL A CA 1
ATOM 3645 C C . VAL A 1 497 ? 13.650 -8.570 4.600 1.00 47.03 497 VAL A C 1
ATOM 3647 O O . VAL A 1 497 ? 12.889 -7.865 3.941 1.00 47.03 497 VAL A O 1
ATOM 3650 N N . GLU A 1 498 ? 14.796 -9.052 4.140 1.00 59.34 498 GLU A N 1
ATOM 3651 C CA . GLU A 1 498 ? 15.192 -9.040 2.749 1.00 59.34 498 GLU A CA 1
ATOM 3652 C C . GLU A 1 498 ? 14.274 -10.011 1.974 1.00 59.34 498 GLU A C 1
ATOM 3654 O O . GLU A 1 498 ? 14.232 -11.209 2.282 1.00 59.34 498 GLU A O 1
ATOM 3659 N N . PRO A 1 499 ? 13.533 -9.556 0.946 1.00 63.22 499 PRO A N 1
ATOM 3660 C CA . PRO A 1 499 ? 12.694 -10.423 0.114 1.00 63.22 499 PRO A CA 1
ATOM 3661 C C . PRO A 1 499 ? 13.435 -11.592 -0.557 1.00 63.22 499 PRO A C 1
ATOM 3663 O O . PRO A 1 499 ? 12.798 -12.481 -1.118 1.00 63.22 499 PRO A O 1
ATOM 3666 N N . SER A 1 500 ? 14.769 -11.634 -0.471 1.00 65.44 500 SER A N 1
ATOM 3667 C CA . SER A 1 500 ? 15.626 -12.763 -0.850 1.00 65.44 500 SER A CA 1
ATOM 3668 C C . SER A 1 500 ? 15.165 -14.101 -0.254 1.00 65.44 500 SER A C 1
ATOM 3670 O O . SER A 1 500 ? 15.267 -15.126 -0.933 1.00 65.44 500 SER A O 1
ATOM 3672 N N . ALA A 1 501 ? 14.572 -14.100 0.948 1.00 70.00 501 ALA A N 1
ATOM 3673 C CA . ALA A 1 501 ? 14.073 -15.304 1.619 1.00 70.00 501 ALA A CA 1
ATOM 3674 C C . ALA A 1 501 ? 12.968 -16.042 0.833 1.00 70.00 501 ALA A C 1
ATOM 3676 O O . ALA A 1 501 ? 12.840 -17.261 0.948 1.00 70.00 501 ALA A O 1
ATOM 3677 N N . TRP A 1 502 ? 12.202 -15.333 -0.004 1.00 73.81 502 TRP A N 1
ATOM 3678 C CA . TRP A 1 502 ? 11.200 -15.930 -0.896 1.00 73.81 502 TRP A CA 1
ATOM 3679 C C . TRP A 1 502 ? 11.811 -16.665 -2.087 1.00 73.81 502 TRP A C 1
ATOM 3681 O O . TRP A 1 502 ? 11.168 -17.520 -2.698 1.00 73.81 502 TRP A O 1
ATOM 3691 N N . PHE A 1 503 ? 13.060 -16.357 -2.422 1.00 76.88 503 PHE A N 1
ATOM 3692 C CA . PHE A 1 503 ? 13.749 -16.867 -3.599 1.00 76.88 503 PHE A CA 1
ATOM 3693 C C . PHE A 1 503 ? 14.787 -17.925 -3.226 1.00 76.88 503 PHE A C 1
ATOM 3695 O O . PHE A 1 503 ? 15.923 -17.904 -3.712 1.00 76.88 503 PHE A O 1
ATOM 3702 N N . GLY A 1 504 ? 14.376 -18.872 -2.378 1.00 76.06 504 GLY A N 1
ATOM 3703 C CA . GLY A 1 504 ? 15.086 -20.130 -2.160 1.00 76.06 504 GLY A CA 1
ATOM 3704 C C . GLY A 1 504 ? 15.184 -20.968 -3.440 1.00 76.06 504 GLY A C 1
ATOM 3705 O O . GLY A 1 504 ? 14.571 -20.653 -4.461 1.00 76.06 504 GLY A O 1
ATOM 3706 N N . GLU A 1 505 ? 15.965 -22.046 -3.392 1.00 78.00 505 GLU A N 1
ATOM 3707 C CA . GLU A 1 505 ? 16.305 -22.872 -4.559 1.00 78.00 505 GLU A CA 1
ATOM 3708 C C . GLU A 1 505 ? 15.086 -23.294 -5.396 1.00 78.00 505 GLU A C 1
ATOM 3710 O O . GLU A 1 505 ? 15.076 -23.069 -6.605 1.00 78.00 505 GLU A O 1
ATOM 3715 N N . ALA A 1 506 ? 14.019 -23.779 -4.752 1.00 77.06 506 ALA A N 1
ATOM 3716 C CA . ALA A 1 506 ? 12.790 -24.202 -5.427 1.00 77.06 506 ALA A CA 1
ATOM 3717 C C . ALA A 1 506 ? 12.106 -23.066 -6.214 1.00 77.06 506 ALA A C 1
ATOM 3719 O O . ALA A 1 506 ? 11.794 -23.221 -7.393 1.00 77.06 506 ALA A O 1
ATOM 3720 N N . ASN A 1 507 ? 11.929 -21.889 -5.606 1.00 83.38 507 ASN A N 1
ATOM 3721 C CA . ASN A 1 507 ? 11.315 -20.747 -6.289 1.00 83.38 507 ASN A CA 1
ATOM 3722 C C . ASN A 1 507 ? 12.242 -20.161 -7.369 1.00 83.38 507 ASN A C 1
ATOM 3724 O O . ASN A 1 507 ? 11.761 -19.632 -8.369 1.00 83.38 507 ASN A O 1
ATOM 3728 N N . ARG A 1 508 ? 13.571 -20.292 -7.237 1.00 81.06 508 ARG A N 1
ATOM 3729 C CA . ARG A 1 508 ? 14.502 -19.944 -8.327 1.00 81.06 508 ARG A CA 1
ATOM 3730 C C . ARG A 1 508 ? 14.371 -20.895 -9.514 1.00 81.06 508 ARG A C 1
ATOM 3732 O O . ARG A 1 508 ? 14.363 -20.418 -10.647 1.00 81.06 508 ARG A O 1
ATOM 3739 N N . ALA A 1 509 ? 14.235 -22.197 -9.264 1.00 78.12 509 ALA A N 1
ATOM 3740 C CA . ALA A 1 509 ? 13.999 -23.193 -10.307 1.00 78.12 509 ALA A CA 1
ATOM 3741 C C . ALA A 1 509 ? 12.666 -22.945 -11.037 1.00 78.12 509 ALA A C 1
ATOM 3743 O O . ALA A 1 509 ? 12.627 -23.001 -12.271 1.00 78.12 509 ALA A O 1
ATOM 3744 N N . ALA A 1 510 ? 11.620 -22.554 -10.295 1.00 80.06 510 ALA A N 1
ATOM 3745 C CA . ALA A 1 510 ? 10.311 -22.196 -10.846 1.00 80.06 510 ALA A CA 1
ATOM 3746 C C . ALA A 1 510 ? 10.404 -21.022 -11.824 1.00 80.06 510 ALA A C 1
ATOM 3748 O O . ALA A 1 510 ? 9.893 -21.089 -12.938 1.00 80.06 510 ALA A O 1
ATOM 3749 N N . LEU A 1 511 ? 11.137 -19.971 -11.453 1.00 78.69 511 LEU A N 1
ATOM 3750 C CA . LEU A 1 511 ? 11.329 -18.795 -12.306 1.00 78.69 511 LEU A CA 1
ATOM 3751 C C . LEU A 1 511 ? 12.232 -19.067 -13.519 1.00 78.69 511 LEU A C 1
ATOM 3753 O O . LEU A 1 511 ? 12.111 -18.389 -14.541 1.00 78.69 511 LEU A O 1
ATOM 3757 N N . ALA A 1 512 ? 13.158 -20.025 -13.422 1.00 74.12 512 ALA A N 1
ATOM 3758 C CA . ALA A 1 512 ? 14.061 -20.383 -14.514 1.00 74.12 512 ALA A CA 1
ATOM 3759 C C . ALA A 1 512 ? 13.367 -21.242 -15.580 1.00 74.12 512 ALA A C 1
ATOM 3761 O O . ALA A 1 512 ? 13.491 -20.955 -16.773 1.00 74.12 512 ALA A O 1
ATOM 3762 N N . THR A 1 513 ? 12.633 -22.266 -15.142 1.00 68.75 513 THR A N 1
ATOM 3763 C CA . THR A 1 513 ? 12.119 -23.330 -16.017 1.00 68.75 513 THR A CA 1
ATOM 3764 C C . THR A 1 513 ? 10.616 -23.254 -16.265 1.00 68.75 513 THR A C 1
ATOM 3766 O O . THR A 1 513 ? 10.160 -23.760 -17.282 1.00 68.75 513 THR A O 1
ATOM 3769 N N . GLY A 1 514 ? 9.836 -22.670 -15.348 1.00 67.38 514 GLY A N 1
ATOM 3770 C CA . GLY A 1 514 ? 8.368 -22.741 -15.358 1.00 67.38 514 GLY A CA 1
ATOM 3771 C C . GLY A 1 514 ? 7.795 -24.139 -15.074 1.00 67.38 514 GLY A C 1
ATOM 3772 O O . GLY A 1 514 ? 6.585 -24.279 -14.939 1.00 67.38 514 GLY A O 1
ATOM 3773 N N . LEU A 1 515 ? 8.645 -25.168 -14.957 1.00 66.69 515 LEU A N 1
ATOM 3774 C CA . LEU A 1 515 ? 8.244 -26.571 -14.798 1.00 66.69 515 LEU A CA 1
ATOM 3775 C C . LEU A 1 515 ? 8.014 -26.964 -13.337 1.00 66.69 515 LEU A C 1
ATOM 3777 O O . LEU A 1 515 ? 7.264 -27.893 -13.055 1.00 66.69 515 LEU A O 1
ATOM 3781 N N . THR A 1 516 ? 8.662 -26.269 -12.402 1.00 74.81 516 THR A N 1
ATOM 3782 C CA . THR A 1 516 ? 8.429 -26.449 -10.967 1.00 74.81 516 THR A CA 1
ATOM 3783 C C . THR A 1 516 ? 7.488 -25.363 -10.450 1.00 74.81 516 THR A C 1
ATOM 3785 O O . THR A 1 516 ? 7.698 -24.194 -10.788 1.00 74.81 516 THR A O 1
ATOM 3788 N N . PRO A 1 517 ? 6.504 -25.689 -9.597 1.00 79.62 517 PRO A N 1
ATOM 3789 C CA . PRO A 1 517 ? 5.609 -24.682 -9.050 1.00 79.62 517 PRO A CA 1
ATOM 3790 C C . PRO A 1 517 ? 6.325 -23.679 -8.145 1.00 79.62 517 PRO A C 1
ATOM 3792 O O . PRO A 1 517 ? 7.152 -24.032 -7.302 1.00 79.62 517 PRO A O 1
ATOM 3795 N N . PHE A 1 518 ? 5.967 -22.411 -8.299 1.00 82.75 518 PHE A N 1
ATOM 3796 C CA . PHE A 1 518 ? 6.306 -21.339 -7.385 1.00 82.75 518 PHE A CA 1
ATOM 3797 C C . PHE A 1 518 ? 5.402 -21.412 -6.160 1.00 82.75 518 PHE A C 1
ATOM 3799 O O . PHE A 1 518 ? 4.176 -21.304 -6.244 1.00 82.75 518 PHE A O 1
ATOM 3806 N N . ARG A 1 519 ? 6.014 -21.568 -4.992 1.00 83.31 519 ARG A N 1
ATOM 3807 C CA . ARG A 1 519 ? 5.289 -21.703 -3.733 1.00 83.31 519 ARG A CA 1
ATOM 3808 C C . ARG A 1 519 ? 5.000 -20.318 -3.177 1.00 83.31 519 ARG A C 1
ATOM 3810 O O . ARG A 1 519 ? 5.928 -19.597 -2.820 1.00 83.31 519 ARG A O 1
ATOM 3817 N N . THR A 1 520 ? 3.718 -19.970 -3.077 1.00 71.12 520 THR A N 1
ATOM 3818 C CA . THR A 1 520 ? 3.219 -18.696 -2.529 1.00 71.12 520 THR A CA 1
ATOM 3819 C C . THR A 1 520 ? 3.012 -18.747 -1.011 1.00 71.12 520 THR A C 1
ATOM 3821 O O . THR A 1 520 ? 2.335 -17.886 -0.451 1.00 71.12 520 THR A O 1
ATOM 3824 N N . ALA A 1 521 ? 3.506 -19.789 -0.338 1.00 65.62 521 ALA A N 1
ATOM 3825 C CA . ALA A 1 521 ? 3.441 -19.915 1.112 1.00 65.62 521 ALA A CA 1
ATOM 3826 C C . ALA A 1 521 ? 4.625 -19.173 1.749 1.00 65.62 521 ALA A C 1
ATOM 3828 O O . ALA A 1 521 ? 5.734 -19.282 1.219 1.00 65.62 521 ALA A O 1
ATOM 3829 N N . PRO A 1 522 ? 4.423 -18.462 2.875 1.00 58.44 522 PRO A N 1
ATOM 3830 C CA . PRO A 1 522 ? 5.519 -17.791 3.551 1.00 58.44 522 PRO A CA 1
ATOM 3831 C C . PRO A 1 522 ? 6.610 -18.816 3.891 1.00 58.44 522 PRO A C 1
ATOM 3833 O O . PRO A 1 522 ? 6.295 -19.896 4.403 1.00 58.44 522 PRO A O 1
ATOM 3836 N N . PRO A 1 523 ? 7.891 -18.507 3.630 1.00 51.38 523 PRO A N 1
ATOM 3837 C CA . PRO A 1 523 ? 8.991 -19.424 3.914 1.00 51.38 523 PRO A CA 1
ATOM 3838 C C . PRO A 1 523 ? 9.143 -19.712 5.418 1.00 51.38 523 PRO A C 1
ATOM 3840 O O . PRO A 1 523 ? 9.860 -20.640 5.787 1.00 51.38 523 PRO A O 1
ATOM 3843 N N . ARG A 1 524 ? 8.473 -18.940 6.292 1.00 57.59 524 ARG A N 1
ATOM 3844 C CA . ARG A 1 524 ? 8.515 -19.077 7.753 1.00 57.59 524 ARG A CA 1
ATOM 3845 C C . ARG A 1 524 ? 7.106 -19.044 8.370 1.00 57.59 524 ARG A C 1
ATOM 3847 O O . ARG A 1 524 ? 6.326 -18.146 8.040 1.00 57.59 524 ARG A O 1
ATOM 3854 N N . PRO A 1 525 ? 6.784 -19.950 9.311 1.00 48.16 525 PRO A N 1
ATOM 3855 C CA . PRO A 1 525 ? 5.598 -19.823 10.154 1.00 48.16 525 PRO A CA 1
ATOM 3856 C C . PRO A 1 525 ? 5.628 -18.490 10.917 1.00 48.16 525 PRO A C 1
ATOM 3858 O O . PRO A 1 525 ? 6.632 -18.158 11.539 1.00 48.16 525 PRO A O 1
ATOM 3861 N N . GLY A 1 526 ? 4.545 -17.712 10.851 1.00 53.44 526 GLY A N 1
ATOM 3862 C CA . GLY A 1 526 ? 4.427 -16.423 11.546 1.00 53.44 526 GLY A CA 1
ATOM 3863 C C . GLY A 1 526 ? 4.832 -15.183 10.739 1.00 53.44 526 GLY A C 1
ATOM 3864 O O . GLY A 1 526 ? 4.568 -14.079 11.208 1.00 53.44 526 GLY A O 1
ATOM 3865 N N . ALA A 1 527 ? 5.391 -15.330 9.532 1.00 59.25 527 ALA A N 1
ATOM 3866 C CA . ALA A 1 527 ? 5.646 -14.191 8.649 1.00 59.25 527 ALA A CA 1
ATOM 3867 C C . ALA A 1 527 ? 4.331 -13.566 8.134 1.00 59.25 527 ALA A C 1
ATOM 3869 O O . ALA A 1 527 ? 3.368 -14.274 7.832 1.00 59.25 527 ALA A O 1
ATOM 3870 N N . ASP A 1 528 ? 4.299 -12.236 8.025 1.00 66.12 528 ASP A N 1
ATOM 3871 C CA . ASP A 1 528 ? 3.157 -11.447 7.529 1.00 66.12 528 ASP A CA 1
ATOM 3872 C C . ASP A 1 528 ? 3.304 -11.024 6.073 1.00 66.12 528 ASP A C 1
ATOM 3874 O O . ASP A 1 528 ? 2.851 -9.956 5.657 1.00 66.12 528 ASP A O 1
ATOM 3878 N N . ASP A 1 529 ? 3.959 -11.881 5.305 1.00 72.38 529 ASP A N 1
ATOM 3879 C CA . ASP A 1 529 ? 4.200 -11.666 3.893 1.00 72.38 529 ASP A CA 1
ATOM 3880 C C . ASP A 1 529 ? 2.872 -11.644 3.128 1.00 72.38 529 ASP A C 1
ATOM 3882 O O . ASP A 1 529 ? 2.000 -12.498 3.320 1.00 72.38 529 ASP A O 1
ATOM 3886 N N . VAL A 1 530 ? 2.727 -10.675 2.228 1.00 73.31 530 VAL A N 1
ATOM 3887 C CA . VAL A 1 530 ? 1.570 -10.561 1.339 1.00 73.31 530 VAL A CA 1
ATOM 3888 C C . VAL A 1 530 ? 2.036 -10.820 -0.086 1.00 73.31 530 VAL A C 1
ATOM 3890 O O . VAL A 1 530 ? 2.886 -10.108 -0.620 1.00 73.31 530 VAL A O 1
ATOM 3893 N N . VAL A 1 531 ? 1.462 -11.846 -0.713 1.00 77.94 531 VAL A N 1
ATOM 3894 C CA . VAL A 1 531 ? 1.707 -12.184 -2.118 1.00 77.94 531 VAL A CA 1
ATOM 3895 C C . VAL A 1 531 ? 0.497 -11.780 -2.943 1.00 77.94 531 VAL A C 1
ATOM 3897 O O . VAL A 1 531 ? -0.639 -12.088 -2.587 1.00 77.94 531 VAL A O 1
ATOM 3900 N N . HIS A 1 532 ? 0.743 -11.124 -4.071 1.00 81.25 532 HIS A N 1
ATOM 3901 C CA . HIS A 1 532 ? -0.288 -10.756 -5.028 1.00 81.25 532 HIS A CA 1
ATOM 3902 C C . HIS A 1 532 ? 0.072 -11.278 -6.416 1.00 81.25 532 HIS A C 1
ATOM 3904 O O . HIS A 1 532 ? 1.170 -11.055 -6.923 1.00 81.25 532 HIS A O 1
ATOM 3910 N N . VAL A 1 533 ? -0.884 -11.937 -7.067 1.00 79.62 533 VAL A N 1
ATOM 3911 C CA . VAL A 1 533 ? -0.727 -12.390 -8.451 1.00 79.62 533 VAL A CA 1
ATOM 3912 C C . VAL A 1 533 ? -0.946 -11.212 -9.388 1.00 79.62 533 VAL A C 1
ATOM 3914 O O . VAL A 1 533 ? -2.001 -10.574 -9.369 1.00 79.62 533 VAL A O 1
ATOM 3917 N N . VAL A 1 534 ? 0.064 -10.887 -10.190 1.00 76.12 534 VAL A N 1
ATOM 3918 C CA . VAL A 1 534 ? -0.012 -9.750 -11.110 1.00 76.12 534 VAL A CA 1
ATOM 3919 C C . VAL A 1 534 ? -0.936 -10.104 -12.246 1.00 76.12 534 VAL A C 1
ATOM 3921 O O . VAL A 1 534 ? -1.821 -9.323 -12.524 1.00 76.12 534 VAL A O 1
ATOM 3924 N N . GLU A 1 535 ? -0.838 -11.278 -12.850 1.00 76.38 535 GLU A N 1
ATOM 3925 C CA . GLU A 1 535 ? -1.747 -11.697 -13.916 1.00 76.38 535 GLU A CA 1
ATOM 3926 C C . GLU A 1 535 ? -1.856 -13.217 -13.918 1.00 76.38 535 GLU A C 1
ATOM 3928 O O . GLU A 1 535 ? -0.835 -13.906 -13.895 1.00 76.38 535 GLU A O 1
ATOM 3933 N N . TRP A 1 536 ? -3.088 -13.723 -13.934 1.00 72.81 536 TRP A N 1
ATOM 3934 C CA . TRP A 1 536 ? -3.357 -15.140 -14.143 1.00 72.81 536 TRP A CA 1
ATOM 3935 C C . TRP A 1 536 ? -3.172 -15.472 -15.623 1.00 72.81 536 TRP A C 1
ATOM 3937 O O . TRP A 1 536 ? -3.633 -14.728 -16.489 1.00 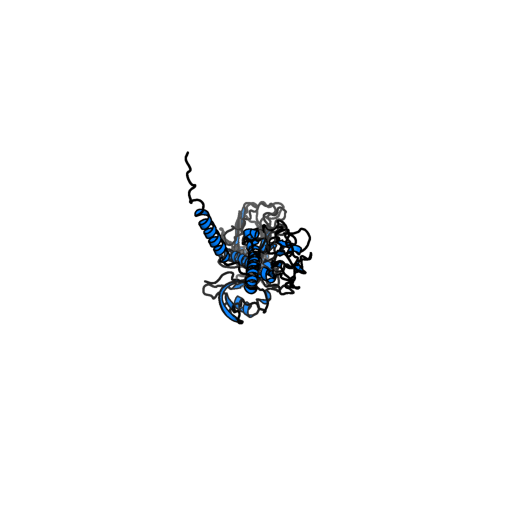72.81 536 TRP A O 1
ATOM 3947 N N . ALA A 1 537 ? -2.494 -16.576 -15.907 1.00 65.06 537 ALA A N 1
ATOM 3948 C CA . ALA A 1 537 ? -2.460 -17.144 -17.243 1.00 65.06 537 ALA A CA 1
ATOM 3949 C C . ALA A 1 537 ? -3.868 -17.635 -17.606 1.00 65.06 537 ALA A C 1
ATOM 3951 O O . ALA A 1 537 ? -4.554 -18.204 -16.753 1.00 65.06 537 ALA A O 1
ATOM 3952 N N . ARG A 1 538 ? -4.300 -17.358 -18.838 1.00 59.94 538 ARG A N 1
ATOM 3953 C CA . ARG A 1 538 ? -5.576 -17.851 -19.365 1.00 59.94 538 ARG A CA 1
ATOM 3954 C C . ARG A 1 538 ? -5.445 -19.272 -19.877 1.00 59.94 538 ARG A C 1
ATOM 3956 O O . ARG A 1 538 ? -4.362 -19.579 -20.424 1.00 59.94 538 ARG A O 1
#

Sequence (538 aa):
MHHSPLSAHACRGQAALALLLTLCGAALLLLPRPSAQGPAVAETRTRAALAEAREALLGYAAAYPDRVNAAFGPGYLPCPARDGRGVASPACAQATGSTRGRLPWHTLRTNDLRDASGAGLWYALSESHRYNPKTEPLNAATAVALEVDGVPAVAVVIAPGAALAGQARNRVDDPRSFLEGGNADDDVARYASDAGNDRLAVITARDLRRVIAARALAELARGLRRWAARHGDRYPWLVPLATPAGTPQVGLRRGWLPVHHFDGATPQPFVSAASPRWALHGVRIGGDTASPLLSEECLRRMPCRTPGGGLVALDGTAQCVWGDPAVTSAPRTQLRCAWTAAARIAGVAYDYALDIALDDADGDVPVRGPDAFGPRRRAVEAHGFAPRGGRPALRITITARAASGVPATVVIEGTAATTGLFAIDDLRYDVDVDAGELPAWLVRNGWHRHIAFAYAPCAAGGACLALERRDAQGGMHSAGAARAVLIAAGAPANDAVEPSAWFGEANRAALATGLTPFRTAPPRPGADDVVHVVEWAR